Protein AF-A0A812QQD0-F1 (afdb_monomer_lite)

Radius of gyration: 39.03 Å; chains: 1; bounding box: 103×91×111 Å

Foldseek 3Di:
DFPVDPVVVVVQVWDDDDDDPPKAWFKKKAFFFADDPNDGDQAQKIWTAIPVGDITMGGHPCNDGTHGIDDMGGDDPQWHFGDFDGDRRYGPDTDIDGSDLPFPKDFDADPFFQQWDQPQFLQDFATAGHPPGPCVVVPADRPKTWQDKPRDGSNPDGGSVSVVVSCPDPRIIIGIDHDDPPDDPDPVVVVVVVVVPDPDVVVVVVVVVVPPPDDDDDDDDDDDDDDDDDDDDDDDDDDDDDDDDDDDDDDDDDDDDDDDDDPDPPDQQDFFFFDAFDPLAQADLVVVCCLVVPDPPDLQHWDFQDDVLCVVFPADDADWDDLVNVVRRLCRVQQRAAAVPRDGLSVQWARWDDDPLQKTKIWRNVVVVDDDDPFQKAKWKAFAEPLAVSVCSRVQWDDWQDDVVSNRDDDPPQTAGKIAHPVCRVVNQVHWAWAPRRSSQKTKIKMFIKIFGPVQWDDDPPPDRITGGHGVRIGTTIMMMGIGGSVSDDGRGTHRSHDDSNNRHDNPDDPVRSVVSVVVVVDDDPPPVVCPVDDPDPPDDDDDDDDDDDDDDDDDDDDDDDDDDDDDDDDDDDDDDDDDDDDDDDDDDDDDDDDDDDDDDDDDDDDDDDDDDDDDDDDDDDD

pLDDT: mean 72.41, std 24.6, range [28.2, 98.75]

Sequence (623 aa):
MDIADDAACRKRKVKWQSLEDGDYIVGVSGYSSNAIQDKYYLAHTVTLRTRRGKVMSFAGKRRQKKGKPFAEMKADYTYEICRLIFSEGSVIGALQRPLFGNPVQFEVTENCDLGFRCPTVPKQDGIELALGGWAQQHGLRWSDRIVRVNGALTREMESAEELETALQARPLRMTFVQYIPRRATKVEELLQVKLAKGSAALDACNRAMMQEGQATPPSTKTQCQADSNKSKWNRRLKKSRLPNMHELLTQPNSYHQPASTPVTALAQTVRLPVPPFDDAACGGPSEWNLADTASAASPERVLTWGAAARHQLSQPHCPAASISDVDGFLNSFFETRPGPYGRSLRDLLGEPEQKANGWYKVPWKPFEKFQLREGDWQRGWHGCKLEALYSIVYHGELFPSKDESKGDRILAGCPGVYLHRDSLQHKVENYMRWIPMCGDGLFWAAKWEVFYDSWGSVKRGKRTDQIIQSADSVELKALWLSVQCAATMAEGTPIQALWRPRREANPTLTKAQRRTHGAMLDWEPQEEVLALCDVPVPVKEPQEVPQDISHWPSLGEANDIDRSIATAKRLGSITRKQSPCARRTASSSPSSTPPSAAMPDPICEEAVPVPRRWDKTRIVSQA

Secondary structure (DSSP, 8-state):
-BSS-HHHHHTT-----PPPTT--EEEEEEEEEPPBTTB--S-SEEEEEETTS-EEEEE-S--S-EEEEPPPEE--TTEEEEEEEEETTEEEEEEEEES----EEEEE-S-----EE--SSTTSS-PEEPTTSHHHHTT--TT-EEEEETTEEGGG--SHHHHHHHHHSSSEEEEEE----S---SHHHHHHHHHTT-SSSHHHHHHHHTT----PPPP------------------PPPPPPP-----------PPPP----------PPPPPPPP-TT----HHHHHHHHH--TT-TTSPEETTHHHHHHS-----PPP-HHHHHHHHHHHHHSSPPGGG--GGGGB---EE-STTEEEEEBHHHHT--PPSS-EEEEEEEE-GGGHHHHHHHTSPPPB--GGGT----TT--BEEEEEGGGGGGGGGS--BB-TTSSSEEEEEEEEEEEEGGG-----SS-SEEEE-GGGEEEEEEEEEEEETTTPPTT-EE-SS--GGGS--SSS-HHHHHHHHHGGGS---GGGGGGG------------------------------------------------------------------------PPPPPPP-----------

Organism: NCBI:txid878477

Structure (mmCIF, N/CA/C/O backbone):
data_AF-A0A812QQD0-F1
#
_entry.id   AF-A0A812QQD0-F1
#
loop_
_atom_site.group_PDB
_atom_site.id
_atom_site.type_symbol
_atom_site.label_atom_id
_atom_site.label_alt_id
_atom_site.label_comp_id
_atom_site.label_asym_id
_atom_site.label_entity_id
_atom_site.label_seq_id
_atom_site.pdbx_PDB_ins_code
_atom_site.Cartn_x
_atom_site.Cartn_y
_atom_site.Cartn_z
_atom_site.occupancy
_atom_site.B_iso_or_equiv
_atom_site.auth_seq_id
_atom_site.auth_comp_id
_atom_site.auth_asym_id
_atom_site.auth_atom_id
_atom_site.pdbx_PDB_model_num
ATOM 1 N N . MET A 1 1 ? 15.446 -2.908 -24.042 1.00 80.19 1 MET A N 1
ATOM 2 C CA . MET A 1 1 ? 14.057 -3.364 -24.273 1.00 80.19 1 MET A CA 1
ATOM 3 C C . MET A 1 1 ? 13.965 -4.786 -23.787 1.00 80.19 1 MET A C 1
ATOM 5 O O . MET A 1 1 ? 14.727 -5.606 -24.281 1.00 80.19 1 MET A O 1
ATOM 9 N N . ASP A 1 2 ? 13.110 -5.044 -22.805 1.00 80.06 2 ASP A N 1
ATOM 10 C CA . ASP A 1 2 ? 12.785 -6.409 -22.400 1.00 80.06 2 ASP A CA 1
ATOM 11 C C . ASP A 1 2 ? 11.842 -7.000 -23.449 1.00 80.06 2 ASP A C 1
ATOM 13 O O . ASP A 1 2 ? 10.809 -6.392 -23.734 1.00 80.06 2 ASP A O 1
ATOM 17 N N . ILE A 1 3 ? 12.257 -8.080 -24.112 1.00 84.69 3 ILE A N 1
ATOM 18 C CA . ILE A 1 3 ? 11.453 -8.701 -25.173 1.00 84.69 3 ILE A CA 1
ATOM 19 C C . ILE A 1 3 ? 10.579 -9.837 -24.640 1.00 84.69 3 ILE A C 1
ATOM 21 O O . ILE A 1 3 ? 9.699 -10.286 -25.363 1.00 84.69 3 ILE A O 1
ATOM 25 N N . ALA A 1 4 ? 10.768 -10.234 -23.375 1.00 75.25 4 ALA A N 1
ATOM 26 C CA . ALA A 1 4 ? 9.859 -11.127 -22.660 1.00 75.25 4 ALA A CA 1
ATOM 27 C C . ALA A 1 4 ? 8.676 -10.373 -22.013 1.00 75.25 4 ALA A C 1
ATOM 29 O O . ALA A 1 4 ? 7.734 -10.996 -21.531 1.00 75.25 4 ALA A O 1
ATOM 30 N N . ASP A 1 5 ? 8.710 -9.035 -21.991 1.00 77.62 5 ASP A N 1
ATOM 31 C CA . ASP A 1 5 ? 7.603 -8.201 -21.519 1.00 77.62 5 ASP A CA 1
ATOM 32 C C . ASP A 1 5 ? 6.639 -7.861 -22.669 1.00 77.62 5 ASP A C 1
ATOM 34 O O . ASP A 1 5 ? 6.873 -6.960 -23.489 1.00 77.62 5 ASP A O 1
ATOM 38 N N . ASP A 1 6 ? 5.505 -8.560 -22.690 1.00 69.56 6 ASP A N 1
ATOM 39 C CA . ASP A 1 6 ? 4.407 -8.332 -23.628 1.00 69.56 6 ASP A CA 1
ATOM 40 C C . ASP A 1 6 ? 3.943 -6.873 -23.660 1.00 69.56 6 ASP A C 1
ATOM 42 O O . ASP A 1 6 ? 3.654 -6.332 -24.731 1.00 69.56 6 ASP A O 1
ATOM 46 N N . ALA A 1 7 ? 3.886 -6.190 -22.513 1.00 68.81 7 ALA A N 1
ATOM 47 C CA . ALA A 1 7 ? 3.431 -4.806 -22.445 1.00 68.81 7 ALA A CA 1
ATOM 48 C C . ALA A 1 7 ? 4.435 -3.855 -23.118 1.00 68.81 7 ALA A C 1
ATOM 50 O O . ALA A 1 7 ? 4.032 -2.923 -23.831 1.00 68.81 7 ALA A O 1
ATOM 51 N N . ALA A 1 8 ? 5.738 -4.110 -22.951 1.00 66.75 8 ALA A N 1
ATOM 52 C CA . ALA A 1 8 ? 6.796 -3.370 -23.635 1.00 66.75 8 ALA A CA 1
ATOM 53 C C . ALA A 1 8 ? 6.705 -3.533 -25.162 1.00 66.75 8 ALA A C 1
ATOM 55 O O . ALA A 1 8 ? 6.848 -2.550 -25.904 1.00 66.75 8 ALA A O 1
ATOM 56 N N . CYS A 1 9 ? 6.388 -4.742 -25.631 1.00 68.31 9 CYS A N 1
ATOM 57 C CA . CYS A 1 9 ? 6.175 -5.041 -27.045 1.00 68.31 9 CYS A CA 1
ATOM 58 C C . CYS A 1 9 ? 4.858 -4.439 -27.586 1.00 68.31 9 CYS A C 1
ATOM 60 O O . CYS A 1 9 ? 4.852 -3.849 -28.672 1.00 68.31 9 CYS A O 1
ATOM 62 N N . ARG A 1 10 ? 3.750 -4.465 -26.823 1.00 67.38 10 ARG A N 1
ATOM 63 C CA . ARG A 1 10 ? 2.419 -3.972 -27.261 1.00 67.38 10 ARG A CA 1
ATOM 64 C C . ARG A 1 10 ? 2.416 -2.475 -27.559 1.00 67.38 10 ARG A C 1
ATOM 66 O O . ARG A 1 10 ? 1.830 -2.039 -28.554 1.00 67.38 10 ARG A O 1
ATOM 73 N N . LYS A 1 11 ? 3.156 -1.675 -26.782 1.00 68.94 11 LYS A N 1
ATOM 74 C CA . LYS A 1 11 ? 3.294 -0.212 -26.980 1.00 68.94 11 LYS A CA 1
ATOM 75 C C . LYS A 1 11 ? 3.833 0.178 -28.373 1.00 68.94 11 LYS A C 1
ATOM 77 O O . LYS A 1 11 ? 3.708 1.338 -28.798 1.00 68.94 11 LYS A O 1
ATOM 82 N N . ARG A 1 12 ? 4.418 -0.774 -29.109 1.00 66.19 12 ARG A N 1
ATOM 83 C CA . ARG A 1 12 ? 5.060 -0.566 -30.414 1.00 66.19 12 ARG A CA 1
ATOM 84 C C . ARG A 1 12 ? 4.145 -0.816 -31.625 1.00 66.19 12 ARG A C 1
ATOM 86 O O . ARG A 1 12 ? 4.620 -0.605 -32.733 1.00 66.19 12 ARG A O 1
ATOM 93 N N . LYS A 1 13 ? 2.851 -1.139 -31.440 1.00 64.44 13 LYS A N 1
ATOM 94 C CA . LYS A 1 13 ? 1.884 -1.426 -32.534 1.00 64.44 13 LYS A CA 1
ATOM 95 C C . LYS A 1 13 ? 2.383 -2.522 -33.498 1.00 64.44 13 LYS A C 1
ATOM 97 O O . LYS A 1 13 ? 2.360 -2.355 -34.714 1.00 64.44 13 LYS A O 1
ATOM 102 N N . VAL A 1 14 ? 2.899 -3.613 -32.939 1.00 62.03 14 VAL A N 1
ATOM 103 C CA . VAL A 1 14 ? 3.469 -4.741 -33.693 1.00 62.03 14 VAL A CA 1
ATOM 104 C C . VAL A 1 14 ? 2.346 -5.649 -34.199 1.00 62.03 14 VAL A C 1
ATOM 106 O O . VAL A 1 14 ? 1.333 -5.807 -33.518 1.00 62.03 14 VAL A O 1
ATOM 109 N N . LYS A 1 15 ? 2.528 -6.257 -35.380 1.00 65.38 15 LYS A N 1
ATOM 110 C CA . LYS A 1 15 ? 1.694 -7.383 -35.816 1.00 65.38 15 LYS A CA 1
ATOM 111 C C . LYS A 1 15 ? 2.117 -8.607 -35.006 1.00 65.38 15 LYS A C 1
ATOM 113 O O . LYS A 1 15 ? 3.205 -9.135 -35.217 1.00 65.38 15 LYS A O 1
ATOM 118 N N . TRP A 1 16 ? 1.286 -8.992 -34.047 1.00 61.97 16 TRP A N 1
ATOM 119 C CA . TRP A 1 16 ? 1.559 -10.120 -33.167 1.00 61.97 16 TRP A CA 1
ATOM 120 C C . TRP A 1 16 ? 1.470 -11.435 -33.931 1.00 61.97 16 TRP A C 1
ATOM 122 O O . TRP A 1 16 ? 0.540 -11.652 -34.706 1.00 61.97 16 TRP A O 1
ATOM 132 N N . GLN A 1 17 ? 2.453 -12.296 -33.700 1.00 70.94 17 GLN A N 1
ATOM 133 C CA . GLN A 1 17 ? 2.398 -13.702 -34.063 1.00 70.94 17 GLN A CA 1
ATOM 134 C C . GLN A 1 17 ? 2.446 -14.485 -32.761 1.00 70.94 17 GLN A C 1
ATOM 136 O O . GLN A 1 17 ? 3.285 -14.196 -31.908 1.00 70.94 17 GLN A O 1
ATOM 141 N N . SER A 1 18 ? 1.528 -15.436 -32.596 1.00 72.69 18 SER A N 1
ATOM 142 C CA . SER A 1 18 ? 1.576 -16.324 -31.439 1.00 72.69 18 SER A CA 1
ATOM 143 C C . SER A 1 18 ? 2.824 -17.196 -31.535 1.00 72.69 18 SER A C 1
ATOM 145 O O . SER A 1 18 ? 3.051 -17.859 -32.555 1.00 72.69 18 SER A O 1
ATOM 147 N N . LEU A 1 19 ? 3.628 -17.188 -30.476 1.00 77.31 19 LEU A N 1
ATOM 148 C CA . LEU A 1 19 ? 4.657 -18.201 -30.289 1.00 77.31 19 LEU A CA 1
ATOM 149 C C . LEU A 1 19 ? 3.975 -19.463 -29.760 1.00 77.31 19 LEU A C 1
ATOM 151 O O . LEU A 1 19 ? 2.972 -19.381 -29.054 1.00 77.31 19 LEU A O 1
ATOM 155 N N . GLU A 1 20 ? 4.469 -20.618 -30.185 1.00 82.88 20 GLU A N 1
ATOM 156 C CA . GLU A 1 20 ? 4.035 -21.903 -29.636 1.00 82.88 20 GLU A CA 1
ATOM 157 C C . GLU A 1 20 ? 4.878 -22.220 -28.403 1.00 82.88 20 GLU A C 1
ATOM 159 O O . GLU A 1 20 ? 5.995 -21.710 -28.270 1.00 82.88 20 GLU A O 1
ATOM 164 N N . ASP A 1 21 ? 4.377 -23.096 -27.536 1.00 77.12 21 ASP A N 1
ATOM 165 C CA . ASP A 1 21 ? 5.142 -23.570 -26.388 1.00 77.12 21 ASP A CA 1
ATOM 166 C C . ASP A 1 21 ? 6.495 -24.148 -26.836 1.00 77.12 21 ASP A C 1
ATOM 168 O O . ASP A 1 21 ? 6.598 -24.961 -27.766 1.00 77.12 21 ASP A O 1
ATOM 172 N N . GLY A 1 22 ? 7.560 -23.675 -26.185 1.00 80.69 22 GLY A N 1
ATOM 173 C CA . GLY A 1 22 ? 8.942 -24.026 -26.511 1.00 80.69 22 GLY A CA 1
ATOM 174 C C . GLY A 1 22 ? 9.546 -23.270 -27.701 1.00 80.69 22 GLY A C 1
ATOM 175 O O . GLY A 1 22 ? 10.651 -23.615 -28.122 1.00 80.69 22 GLY A O 1
ATOM 176 N N . ASP A 1 23 ? 8.864 -22.263 -28.253 1.00 88.00 23 ASP A N 1
ATOM 177 C CA . ASP A 1 23 ? 9.456 -21.320 -29.203 1.00 88.00 23 ASP A CA 1
ATOM 178 C C . ASP A 1 23 ? 9.964 -20.065 -28.477 1.00 88.00 23 ASP A C 1
ATOM 180 O O . ASP A 1 23 ? 9.291 -19.487 -27.628 1.00 88.00 23 ASP A O 1
ATOM 184 N N . TYR A 1 24 ? 11.181 -19.648 -28.803 1.00 89.50 24 TYR A N 1
ATOM 185 C CA . TYR A 1 24 ? 11.898 -18.586 -28.098 1.00 89.50 24 TYR A CA 1
ATOM 186 C C . TYR A 1 24 ? 12.843 -17.857 -29.047 1.00 89.50 24 TYR A C 1
ATOM 188 O O . TYR A 1 24 ? 13.154 -18.343 -30.136 1.00 89.50 24 TYR A O 1
ATOM 196 N N . ILE A 1 25 ? 13.301 -16.669 -28.654 1.00 94.00 25 ILE A N 1
ATOM 197 C CA . ILE A 1 25 ? 14.084 -15.795 -29.532 1.00 94.00 25 ILE A CA 1
ATOM 198 C C . ILE A 1 25 ? 15.546 -16.231 -29.554 1.00 94.00 25 ILE A C 1
ATOM 200 O O . ILE A 1 25 ? 16.235 -16.150 -28.543 1.00 94.00 25 ILE A O 1
ATOM 204 N N . VAL A 1 26 ? 16.048 -16.620 -30.725 1.00 95.94 26 VAL A N 1
ATOM 205 C CA . VAL A 1 26 ? 17.449 -17.032 -30.925 1.00 95.94 26 VAL A CA 1
ATOM 206 C C . VAL A 1 26 ? 18.239 -16.074 -31.798 1.00 95.94 26 VAL A C 1
ATOM 208 O O . VAL A 1 26 ? 19.457 -16.157 -31.837 1.00 95.94 26 VAL A O 1
ATOM 211 N N . GLY A 1 27 ? 17.582 -15.170 -32.521 1.00 96.62 27 GLY A N 1
ATOM 212 C CA . GLY A 1 27 ? 18.256 -14.262 -33.442 1.00 96.62 27 GLY A CA 1
ATOM 213 C C . GLY A 1 27 ? 17.710 -12.848 -33.362 1.00 96.62 27 GLY A C 1
ATOM 214 O O . GLY A 1 27 ? 16.505 -12.652 -33.223 1.00 96.62 27 GLY A O 1
ATOM 215 N N . VAL A 1 28 ? 18.590 -11.860 -33.492 1.00 96.56 28 VAL A N 1
ATOM 216 C CA . VAL A 1 28 ? 18.238 -10.443 -33.601 1.00 96.56 28 VAL A CA 1
ATOM 217 C C . VAL A 1 28 ? 19.047 -9.829 -34.733 1.00 96.56 28 VAL A C 1
ATOM 219 O O . VAL A 1 28 ? 20.268 -9.924 -34.762 1.00 96.56 28 VAL A O 1
ATOM 222 N N . SER A 1 29 ? 18.367 -9.168 -35.658 1.00 97.06 29 SER A N 1
ATOM 223 C CA . SER A 1 29 ? 18.969 -8.429 -36.774 1.00 97.06 29 SER A CA 1
ATOM 224 C C . SER A 1 29 ? 18.180 -7.149 -37.025 1.00 97.06 29 SER A C 1
ATOM 226 O O . SER A 1 29 ? 17.123 -6.951 -36.426 1.00 97.06 29 SER A O 1
ATOM 228 N N . GLY A 1 30 ? 18.659 -6.250 -37.880 1.00 95.44 30 GLY A N 1
ATOM 229 C CA . GLY A 1 30 ? 17.900 -5.047 -38.200 1.00 95.44 30 GLY A CA 1
ATOM 230 C C . GLY A 1 30 ? 18.752 -3.882 -38.667 1.00 95.44 30 GLY A C 1
ATOM 231 O O . GLY A 1 30 ? 19.874 -4.060 -39.128 1.00 95.44 30 GLY A O 1
ATOM 232 N N . TYR A 1 31 ? 18.184 -2.684 -38.559 1.00 94.88 31 TYR A N 1
ATOM 233 C CA . TYR A 1 31 ? 18.777 -1.435 -39.022 1.00 94.88 31 TYR A CA 1
ATOM 234 C C . TYR A 1 31 ? 18.680 -0.368 -37.942 1.00 94.88 31 TYR A C 1
ATOM 236 O O . TYR A 1 31 ? 17.619 -0.192 -37.326 1.00 94.88 31 TYR A O 1
ATOM 244 N N . SER A 1 32 ? 19.767 0.376 -37.749 1.00 92.12 32 SER A N 1
ATOM 245 C CA . SER A 1 32 ? 19.787 1.536 -36.870 1.00 92.12 32 SER A CA 1
ATOM 246 C C . SER A 1 32 ? 18.889 2.655 -37.404 1.00 92.12 32 SER A C 1
ATOM 248 O O . SER A 1 32 ? 18.432 2.622 -38.549 1.00 92.12 32 SER A O 1
ATOM 250 N N . SER A 1 33 ? 18.574 3.644 -36.575 1.00 90.12 33 SER A N 1
ATOM 251 C CA . SER A 1 33 ? 17.948 4.890 -37.021 1.00 90.12 33 SER A CA 1
ATOM 252 C C . SER A 1 33 ? 18.989 5.997 -37.087 1.00 90.12 33 SER A C 1
ATOM 254 O O . SER A 1 33 ? 19.672 6.233 -36.093 1.00 90.12 33 SER A O 1
ATOM 256 N N . ASN A 1 34 ? 19.059 6.720 -38.204 1.00 88.19 34 ASN A N 1
ATOM 257 C CA . ASN A 1 34 ? 19.897 7.918 -38.273 1.00 88.19 34 ASN A CA 1
ATOM 258 C C . ASN A 1 34 ? 19.340 9.010 -37.345 1.00 88.19 34 ASN A C 1
ATOM 260 O O . ASN A 1 34 ? 18.119 9.124 -37.183 1.00 88.19 34 ASN A O 1
ATOM 264 N N . ALA A 1 35 ? 20.227 9.827 -36.770 1.00 83.38 35 ALA A N 1
ATOM 265 C CA . ALA A 1 35 ? 19.833 10.986 -35.978 1.00 83.38 35 ALA A CA 1
ATOM 266 C C . ALA A 1 35 ? 18.961 11.937 -36.810 1.00 83.38 35 ALA A C 1
ATOM 268 O O . ALA A 1 35 ? 19.236 12.210 -37.982 1.00 83.38 35 ALA A O 1
ATOM 269 N N . ILE A 1 36 ? 17.905 12.462 -36.195 1.00 80.38 36 ILE A N 1
ATOM 270 C CA . ILE A 1 36 ? 17.089 13.527 -36.776 1.00 80.38 36 ILE A CA 1
ATOM 271 C C . ILE A 1 36 ? 17.029 14.643 -35.745 1.00 80.38 36 ILE A C 1
ATOM 273 O O . ILE A 1 36 ? 16.466 14.432 -34.672 1.00 80.38 36 ILE A O 1
ATOM 277 N N . GLN A 1 37 ? 17.583 15.815 -36.072 1.00 84.88 37 GLN A N 1
ATOM 278 C CA . GLN A 1 37 ? 17.648 16.959 -35.149 1.00 84.88 37 GLN A CA 1
ATOM 279 C C . GLN A 1 37 ? 18.277 16.561 -33.798 1.00 84.88 37 GLN A C 1
ATOM 281 O O . GLN A 1 37 ? 17.671 16.774 -32.748 1.00 84.88 37 GLN A O 1
ATOM 286 N N . ASP A 1 38 ? 19.421 15.869 -33.847 1.00 80.06 38 ASP A N 1
ATOM 287 C CA . ASP A 1 38 ? 20.165 15.349 -32.685 1.00 80.06 38 ASP A CA 1
ATOM 288 C C . ASP A 1 38 ? 19.381 14.391 -31.772 1.00 80.06 38 ASP A C 1
ATOM 290 O O . ASP A 1 38 ? 19.768 14.113 -30.637 1.00 80.06 38 ASP A O 1
ATOM 294 N N . LYS A 1 39 ? 18.263 13.842 -32.264 1.00 75.25 39 LYS A N 1
ATOM 295 C CA . LYS A 1 39 ? 17.471 12.833 -31.557 1.00 75.25 39 LYS A CA 1
ATOM 296 C C . LYS A 1 39 ? 17.623 11.479 -32.230 1.00 75.25 39 LYS A C 1
ATOM 298 O O . LYS A 1 39 ? 17.269 11.309 -33.399 1.00 75.25 39 LYS A O 1
ATOM 303 N N . TYR A 1 40 ? 18.082 10.504 -31.454 1.00 70.06 40 TYR A N 1
ATOM 304 C CA . TYR A 1 40 ? 18.114 9.098 -31.836 1.00 70.06 40 TYR A CA 1
ATOM 305 C C . TYR A 1 40 ? 16.812 8.410 -31.409 1.00 70.06 40 TYR A C 1
ATOM 307 O O . TYR A 1 40 ? 16.342 8.563 -30.279 1.00 70.06 40 TYR A O 1
ATOM 315 N N . TYR A 1 41 ? 16.212 7.641 -32.316 1.00 79.25 41 TYR A N 1
ATOM 316 C CA . TYR A 1 41 ? 15.173 6.666 -31.967 1.00 79.25 41 TYR A CA 1
ATOM 317 C C . TYR A 1 41 ? 15.853 5.345 -31.611 1.00 79.25 41 TYR A C 1
ATOM 319 O O . TYR A 1 41 ? 17.028 5.215 -31.874 1.00 79.25 41 TYR A O 1
ATOM 327 N N . LEU A 1 42 ? 15.176 4.362 -31.004 1.00 80.12 42 LEU A N 1
ATOM 328 C CA . LEU A 1 42 ? 15.872 3.126 -30.589 1.00 80.12 42 LEU A CA 1
ATOM 329 C C . LEU A 1 42 ? 16.489 2.340 -31.759 1.00 80.12 42 LEU A C 1
ATOM 331 O O . LEU A 1 42 ? 17.591 1.837 -31.622 1.00 80.12 42 LEU A O 1
ATOM 335 N N . ALA A 1 43 ? 15.766 2.196 -32.869 1.00 86.00 43 ALA A N 1
ATOM 336 C CA . ALA A 1 43 ? 16.213 1.549 -34.104 1.00 86.00 43 ALA A CA 1
ATOM 337 C C . ALA A 1 43 ? 15.191 1.833 -35.214 1.00 86.00 43 ALA A C 1
ATOM 339 O O . ALA A 1 43 ? 14.024 2.129 -34.922 1.00 86.00 43 ALA A O 1
ATOM 340 N N . HIS A 1 44 ? 15.600 1.720 -36.481 1.00 90.81 44 HIS A N 1
ATOM 341 C CA . HIS A 1 44 ? 14.671 1.789 -37.610 1.00 90.81 44 HIS A CA 1
ATOM 342 C C . HIS A 1 44 ? 13.858 0.499 -37.717 1.00 90.81 44 HIS A C 1
ATOM 344 O O . HIS A 1 44 ? 12.626 0.536 -37.757 1.00 90.81 44 HIS A O 1
ATOM 350 N N . THR A 1 45 ? 14.546 -0.643 -37.733 1.00 91.31 45 THR A N 1
ATOM 351 C CA . THR A 1 45 ? 13.918 -1.965 -37.747 1.00 91.31 45 THR A CA 1
ATOM 352 C C . THR A 1 45 ? 14.684 -2.896 -36.825 1.00 91.31 45 THR A C 1
ATOM 354 O O . THR A 1 45 ? 15.906 -2.926 -36.885 1.00 91.31 45 THR A O 1
ATOM 357 N N . VAL A 1 46 ? 13.978 -3.665 -36.006 1.00 92.38 46 VAL A N 1
ATOM 358 C CA . VAL A 1 46 ? 14.526 -4.822 -35.288 1.00 92.38 46 VAL A CA 1
ATOM 359 C C . VAL A 1 46 ? 13.778 -6.044 -35.786 1.00 92.38 46 VAL A C 1
ATOM 361 O O . VAL A 1 46 ? 12.569 -5.986 -35.933 1.00 92.38 46 VAL A O 1
ATOM 364 N N . THR A 1 47 ? 14.466 -7.133 -36.059 1.00 93.69 47 THR A N 1
ATOM 365 C CA . THR A 1 47 ? 13.905 -8.387 -36.540 1.00 93.69 47 THR A CA 1
ATOM 366 C C . THR A 1 47 ? 14.368 -9.486 -35.605 1.00 93.69 47 THR A C 1
ATOM 368 O O . THR A 1 47 ? 15.564 -9.749 -35.503 1.00 93.69 47 THR A O 1
ATOM 371 N N . LEU A 1 48 ? 13.418 -10.099 -34.914 1.00 94.06 48 LEU A N 1
ATOM 372 C CA . LEU A 1 48 ? 13.628 -11.238 -34.038 1.00 94.06 48 LEU A CA 1
ATOM 373 C C . LEU A 1 48 ? 13.375 -12.521 -34.826 1.00 94.06 48 LEU A C 1
ATOM 375 O O . LEU A 1 48 ? 12.388 -12.611 -35.557 1.00 94.06 48 LEU A O 1
ATOM 379 N N . ARG A 1 49 ? 14.256 -13.503 -34.669 1.00 94.75 49 ARG A N 1
ATOM 380 C CA . ARG A 1 49 ? 14.108 -14.851 -35.217 1.00 94.75 49 ARG A CA 1
ATOM 381 C C . ARG A 1 49 ? 13.930 -15.828 -34.069 1.00 94.75 49 ARG A C 1
ATOM 383 O O . ARG A 1 49 ? 14.713 -15.798 -33.117 1.00 94.75 49 ARG A O 1
ATOM 390 N N . THR A 1 50 ? 12.910 -16.665 -34.157 1.00 93.94 50 THR A N 1
ATOM 391 C CA . THR A 1 50 ? 12.643 -17.703 -33.166 1.00 93.94 50 THR A CA 1
ATOM 392 C C . THR A 1 50 ? 13.400 -18.987 -33.493 1.00 93.94 50 THR A C 1
ATOM 394 O O . THR A 1 50 ? 13.912 -19.141 -34.608 1.00 93.94 50 THR A O 1
ATOM 397 N N . ARG A 1 51 ? 13.494 -19.913 -32.533 1.00 91.25 51 ARG A N 1
ATOM 398 C CA . ARG A 1 51 ? 14.152 -21.216 -32.720 1.00 91.25 51 ARG A CA 1
ATOM 399 C C . ARG A 1 51 ? 13.543 -21.991 -33.888 1.00 91.25 51 ARG A C 1
ATOM 401 O O . ARG A 1 51 ? 14.275 -22.596 -34.663 1.00 91.25 51 ARG A O 1
ATOM 408 N N . ARG A 1 52 ? 12.216 -21.934 -34.043 1.00 91.31 52 ARG A N 1
ATOM 409 C CA . ARG A 1 52 ? 11.486 -22.596 -35.141 1.00 91.31 52 ARG A CA 1
ATOM 410 C C . ARG A 1 52 ? 11.545 -21.829 -36.468 1.00 91.31 52 ARG A C 1
ATOM 412 O O . ARG A 1 52 ? 10.845 -22.175 -37.411 1.00 91.31 52 ARG A O 1
ATOM 419 N N . GLY A 1 53 ? 12.356 -20.774 -36.550 1.00 92.88 53 GLY A N 1
ATOM 420 C CA . GLY A 1 53 ? 12.531 -19.981 -37.763 1.00 92.88 53 GLY A CA 1
ATOM 421 C C . GLY A 1 53 ? 11.430 -18.948 -38.009 1.00 92.88 53 GLY A C 1
ATOM 422 O O . GLY A 1 53 ? 11.453 -18.301 -39.056 1.00 92.88 53 GLY A O 1
ATOM 423 N N . LYS A 1 54 ? 10.498 -18.728 -37.065 1.00 91.25 54 LYS A N 1
ATOM 424 C CA . LYS A 1 54 ? 9.514 -17.641 -37.188 1.00 91.25 54 LYS A CA 1
ATOM 425 C C . LYS A 1 54 ? 10.235 -16.297 -37.097 1.00 91.25 54 LYS A C 1
ATOM 427 O O . LYS A 1 54 ? 11.218 -16.145 -36.369 1.00 91.25 54 LYS A O 1
ATOM 432 N N . VAL A 1 55 ? 9.760 -15.309 -37.852 1.00 91.62 55 VAL A N 1
ATOM 433 C CA . VAL A 1 55 ? 10.391 -13.987 -37.941 1.00 91.62 55 VAL A CA 1
ATOM 434 C C . VAL A 1 55 ? 9.395 -12.904 -37.553 1.00 91.62 55 VAL A C 1
ATOM 436 O O . VAL A 1 55 ? 8.314 -12.799 -38.130 1.00 91.62 55 VAL A O 1
ATOM 439 N N . MET A 1 56 ? 9.788 -12.061 -36.600 1.00 89.38 56 MET A N 1
ATOM 440 C CA . MET A 1 56 ? 8.999 -10.933 -36.110 1.00 89.38 56 MET A CA 1
ATOM 441 C C . MET A 1 56 ? 9.776 -9.632 -36.289 1.00 89.38 56 MET A C 1
ATOM 443 O O . MET A 1 56 ? 10.852 -9.471 -35.720 1.00 89.38 56 MET A O 1
ATOM 447 N N . SER A 1 57 ? 9.230 -8.676 -37.041 1.00 88.69 57 SER A N 1
ATOM 448 C CA . SER A 1 57 ? 9.890 -7.389 -37.293 1.00 88.69 57 SER A CA 1
ATOM 449 C C . SER A 1 57 ? 9.160 -6.211 -36.643 1.00 88.69 57 SER A C 1
ATOM 451 O O . SER A 1 57 ? 7.950 -6.037 -36.764 1.00 88.69 57 SER A O 1
ATOM 453 N N . PHE A 1 58 ? 9.940 -5.353 -35.996 1.00 86.25 58 PHE A N 1
ATOM 454 C CA . PHE A 1 58 ? 9.551 -4.155 -35.269 1.00 86.25 58 PHE A CA 1
ATOM 455 C C . PHE A 1 58 ? 10.058 -2.948 -36.049 1.00 86.25 58 PHE A C 1
ATOM 457 O O . PHE A 1 58 ? 11.262 -2.708 -36.094 1.00 86.25 58 PHE A O 1
ATOM 464 N N . ALA A 1 59 ? 9.164 -2.164 -36.647 1.00 83.31 59 ALA A N 1
ATOM 465 C CA . ALA A 1 59 ? 9.533 -0.907 -37.292 1.00 83.31 59 ALA A CA 1
ATOM 466 C C . ALA A 1 59 ? 9.308 0.283 -36.345 1.00 83.31 59 ALA A C 1
ATOM 468 O O . ALA A 1 59 ? 8.288 0.371 -35.658 1.00 83.31 59 ALA A O 1
ATOM 469 N N . GLY A 1 60 ? 10.245 1.231 -36.316 1.00 76.00 60 GLY A N 1
ATOM 470 C CA . GLY A 1 60 ? 10.069 2.497 -35.610 1.00 76.00 60 GLY A CA 1
ATOM 471 C C . GLY A 1 60 ? 8.890 3.300 -36.178 1.00 76.00 60 GLY A C 1
ATOM 472 O O . GLY A 1 60 ? 8.706 3.381 -37.390 1.00 76.00 60 GLY A O 1
ATOM 473 N N . LYS A 1 61 ? 8.093 3.942 -35.306 1.00 69.31 61 LYS A N 1
ATOM 474 C CA . LYS A 1 61 ? 6.904 4.731 -35.707 1.00 69.31 61 LYS A CA 1
ATOM 475 C C . LYS A 1 61 ? 7.222 5.869 -36.688 1.00 69.31 61 LYS A C 1
ATOM 477 O O . LYS A 1 61 ? 6.349 6.290 -37.436 1.00 69.31 61 LYS A O 1
ATOM 482 N N . ARG A 1 62 ? 8.455 6.382 -36.678 1.00 68.06 62 ARG A N 1
ATOM 483 C CA . ARG A 1 62 ? 8.928 7.447 -37.569 1.00 68.06 62 ARG A CA 1
ATOM 484 C C . ARG A 1 62 ? 9.904 6.841 -38.576 1.00 68.06 62 ARG A C 1
ATOM 486 O O . ARG A 1 62 ? 11.098 6.767 -38.317 1.00 68.06 62 ARG A O 1
ATOM 493 N N . ARG A 1 63 ? 9.366 6.382 -39.709 1.00 61.22 63 ARG A N 1
ATOM 494 C CA . ARG A 1 63 ? 10.044 5.619 -40.782 1.00 61.22 63 ARG A CA 1
ATOM 495 C C . ARG A 1 63 ? 11.145 6.375 -41.549 1.00 61.22 63 ARG A C 1
ATOM 497 O O . ARG A 1 63 ? 11.556 5.932 -42.611 1.00 61.22 63 ARG A O 1
ATOM 504 N N . GLN A 1 64 ? 11.571 7.556 -41.107 1.00 63.66 64 GLN A N 1
ATOM 505 C CA . GLN A 1 64 ? 12.014 8.550 -42.086 1.00 63.66 64 GLN A CA 1
ATOM 506 C C . GLN A 1 64 ? 13.502 8.533 -42.449 1.00 63.66 64 GLN A C 1
ATOM 508 O O . GLN A 1 64 ? 13.825 9.102 -43.482 1.00 63.66 64 GLN A O 1
ATOM 513 N N . LYS A 1 65 ? 14.389 7.823 -41.728 1.00 81.50 65 LYS A N 1
ATOM 514 C CA . LYS A 1 65 ? 15.747 7.508 -42.228 1.00 81.50 65 LYS A CA 1
ATOM 515 C C . LYS A 1 65 ? 16.265 6.169 -41.691 1.00 81.50 65 LYS A C 1
ATOM 517 O O . LYS A 1 65 ? 16.670 6.070 -40.532 1.00 81.50 65 LYS A O 1
ATOM 522 N N . LYS A 1 66 ? 16.254 5.146 -42.549 1.00 90.44 66 LYS A N 1
ATOM 523 C CA . LYS A 1 66 ? 16.912 3.855 -42.310 1.00 90.44 66 LYS A CA 1
ATOM 524 C C . LYS A 1 66 ? 18.422 4.080 -42.183 1.00 90.44 66 LYS A C 1
ATOM 526 O O . LYS A 1 66 ? 19.034 4.638 -43.090 1.00 90.44 66 LYS A O 1
ATOM 531 N N . GLY A 1 67 ? 18.988 3.705 -41.043 1.00 90.62 67 GLY A N 1
ATOM 532 C CA . GLY A 1 67 ? 20.427 3.713 -40.804 1.00 90.62 67 GLY A CA 1
ATOM 533 C C . GLY A 1 67 ? 21.105 2.433 -41.289 1.00 90.62 67 GLY A C 1
ATOM 534 O O . GLY A 1 67 ? 20.517 1.631 -42.021 1.00 90.62 67 GLY A O 1
ATOM 535 N N . LYS A 1 68 ? 22.363 2.249 -40.884 1.00 94.06 68 LYS A N 1
ATOM 536 C CA . LYS A 1 68 ? 23.167 1.066 -41.224 1.00 94.06 68 LYS A CA 1
ATOM 537 C C . LYS A 1 68 ? 22.598 -0.198 -40.555 1.00 94.06 68 LYS A C 1
ATOM 539 O O . LYS A 1 68 ? 21.995 -0.099 -39.482 1.00 94.06 68 LYS A O 1
ATOM 544 N N . PRO A 1 69 ? 22.759 -1.387 -41.160 1.00 96.44 69 PRO A N 1
ATOM 545 C CA . PRO A 1 69 ? 22.466 -2.630 -40.460 1.00 96.44 69 PRO A CA 1
ATOM 546 C C . PRO A 1 69 ? 23.361 -2.754 -39.222 1.00 96.44 69 PRO A C 1
ATOM 548 O O . PRO A 1 69 ? 24.531 -2.374 -39.266 1.00 96.44 69 PRO A O 1
ATOM 551 N N . PHE A 1 70 ? 22.812 -3.261 -38.121 1.00 95.00 70 PHE A N 1
ATOM 552 C CA . PHE A 1 70 ? 23.613 -3.620 -36.948 1.00 95.00 70 PHE A CA 1
ATOM 553 C C . PHE A 1 70 ? 23.975 -5.106 -36.980 1.00 95.00 70 PHE A C 1
ATOM 555 O O . PHE A 1 70 ? 23.322 -5.887 -37.676 1.00 95.00 70 PHE A O 1
ATOM 562 N N . ALA A 1 71 ? 25.021 -5.487 -36.242 1.00 94.38 71 ALA A N 1
ATOM 563 C CA . ALA A 1 71 ? 25.522 -6.858 -36.214 1.00 94.38 71 ALA A CA 1
ATOM 564 C C . ALA A 1 71 ? 24.421 -7.847 -35.797 1.00 94.38 71 ALA A C 1
ATOM 566 O O . ALA A 1 71 ? 23.726 -7.629 -34.803 1.00 94.38 71 ALA A O 1
ATOM 567 N N . GLU A 1 72 ? 24.262 -8.931 -36.561 1.00 96.19 72 GLU A N 1
ATOM 568 C CA . GLU A 1 72 ? 23.323 -9.996 -36.210 1.00 96.19 72 GLU A CA 1
ATOM 569 C C . GLU A 1 72 ? 23.782 -10.661 -34.907 1.00 96.19 72 GLU A C 1
ATOM 571 O O . GLU A 1 72 ? 24.929 -11.083 -34.774 1.00 96.19 72 GLU A O 1
ATOM 576 N N . MET A 1 73 ? 22.875 -10.757 -33.942 1.00 96.75 73 MET A N 1
ATOM 577 C CA . MET A 1 73 ? 23.123 -11.412 -32.662 1.00 96.75 73 MET A CA 1
ATOM 578 C C . MET A 1 73 ? 22.400 -12.747 -32.667 1.00 96.75 73 MET A C 1
ATOM 580 O O . MET A 1 73 ? 21.201 -12.793 -32.946 1.00 96.75 73 MET A O 1
ATOM 584 N N . LYS A 1 74 ? 23.118 -13.822 -32.342 1.00 95.88 74 LYS A N 1
ATOM 585 C CA . LYS A 1 74 ? 22.557 -15.168 -32.217 1.00 95.88 74 LYS A CA 1
ATOM 586 C C . LYS A 1 74 ? 22.757 -15.683 -30.797 1.00 95.88 74 LYS A C 1
ATOM 588 O O . LYS A 1 74 ? 23.829 -15.514 -30.214 1.00 95.88 74 LYS A O 1
ATOM 593 N N . ALA A 1 75 ? 21.706 -16.260 -30.234 1.00 90.12 75 ALA A N 1
ATOM 594 C CA . ALA A 1 75 ? 21.803 -17.108 -29.063 1.00 90.12 75 ALA A CA 1
ATOM 595 C C . ALA A 1 75 ? 22.329 -18.478 -29.485 1.00 90.12 75 ALA A C 1
ATOM 597 O O . ALA A 1 75 ? 22.067 -18.933 -30.599 1.00 90.12 75 ALA A O 1
ATOM 598 N N . ASP A 1 76 ? 23.060 -19.116 -28.582 1.00 88.44 76 ASP A N 1
ATOM 599 C CA . ASP A 1 76 ? 23.389 -20.529 -28.722 1.00 88.44 76 ASP A CA 1
ATOM 600 C C . ASP A 1 76 ? 22.126 -21.393 -28.521 1.00 88.44 76 ASP A C 1
ATOM 602 O O . ASP A 1 76 ? 21.128 -20.917 -27.979 1.00 88.44 76 ASP A O 1
ATOM 606 N N . TYR A 1 77 ? 22.148 -22.667 -28.920 1.00 82.81 77 TYR A N 1
ATOM 607 C CA . TYR A 1 77 ? 21.000 -23.582 -28.815 1.00 82.81 77 TYR A CA 1
ATOM 608 C C . TYR A 1 77 ? 20.517 -23.804 -27.370 1.00 82.81 77 TYR A C 1
ATOM 610 O O . TYR A 1 77 ? 19.398 -24.275 -27.165 1.00 82.81 77 TYR A O 1
ATOM 618 N N . THR A 1 78 ? 21.336 -23.434 -26.384 1.00 84.19 78 THR A N 1
ATOM 619 C CA . THR A 1 78 ? 21.061 -23.491 -24.942 1.00 84.19 78 THR A CA 1
ATOM 620 C C . THR A 1 78 ? 20.499 -22.189 -24.357 1.00 84.19 78 THR A C 1
ATOM 622 O O . THR A 1 78 ? 20.064 -22.192 -23.205 1.00 84.19 78 THR A O 1
ATOM 625 N N . TYR A 1 79 ? 20.432 -21.096 -25.130 1.00 87.50 79 TYR A N 1
ATOM 626 C CA . TYR A 1 79 ? 19.989 -19.777 -24.666 1.00 87.50 79 TYR A CA 1
ATOM 627 C C . TYR A 1 79 ? 18.882 -19.161 -25.539 1.00 87.50 79 TYR A C 1
ATOM 629 O O . TYR A 1 79 ? 18.790 -19.387 -26.741 1.00 87.50 79 TYR A O 1
ATOM 637 N N . GLU A 1 80 ? 18.069 -18.298 -24.936 1.00 93.19 80 GLU A N 1
ATOM 638 C CA . GLU A 1 80 ? 17.245 -17.305 -25.624 1.00 93.19 80 GLU A CA 1
ATOM 639 C C . GLU A 1 80 ? 17.776 -15.903 -25.381 1.00 93.19 80 GLU A C 1
ATOM 641 O O . GLU A 1 80 ? 18.343 -15.593 -24.336 1.00 93.19 80 GLU A O 1
ATOM 646 N N . ILE A 1 81 ? 17.523 -15.013 -26.329 1.00 93.56 81 ILE A N 1
ATOM 647 C CA . ILE A 1 81 ? 17.651 -13.579 -26.120 1.00 93.56 81 ILE A CA 1
ATOM 648 C C . ILE A 1 81 ? 16.392 -13.103 -25.397 1.00 93.56 81 ILE A C 1
ATOM 650 O O . ILE A 1 81 ? 15.287 -13.283 -25.892 1.00 93.56 81 ILE A O 1
ATOM 654 N N . CYS A 1 82 ? 16.552 -12.459 -24.242 1.00 91.56 82 CYS A N 1
ATOM 655 C CA . CYS A 1 82 ? 15.430 -11.944 -23.447 1.00 91.56 82 CYS A CA 1
ATOM 656 C C . CYS A 1 82 ? 15.423 -10.411 -23.343 1.00 91.56 82 CYS A C 1
ATOM 658 O O . CYS A 1 82 ? 14.398 -9.805 -23.030 1.00 91.56 82 CYS A O 1
ATOM 660 N N . ARG A 1 83 ? 16.543 -9.739 -23.650 1.00 91.25 83 ARG A N 1
ATOM 661 C CA . ARG A 1 83 ? 16.632 -8.270 -23.609 1.00 91.25 83 ARG A CA 1
ATOM 662 C C . ARG A 1 83 ? 17.572 -7.723 -24.673 1.00 91.25 83 ARG A C 1
ATOM 664 O O . ARG A 1 83 ? 18.632 -8.280 -24.910 1.00 91.25 83 ARG A O 1
ATOM 671 N N . LEU A 1 84 ? 17.214 -6.582 -25.257 1.00 93.25 84 LEU A N 1
ATOM 672 C CA . LEU A 1 84 ? 18.040 -5.834 -26.211 1.00 93.25 84 LEU A CA 1
ATOM 673 C C . LEU A 1 84 ? 18.603 -4.557 -25.586 1.00 93.25 84 LEU A C 1
ATOM 675 O O . LEU A 1 84 ? 17.869 -3.814 -24.919 1.00 93.25 84 LEU A O 1
ATOM 679 N N . ILE A 1 85 ? 19.878 -4.283 -25.848 1.00 89.75 85 ILE A N 1
ATOM 680 C CA . ILE A 1 85 ? 20.613 -3.094 -25.408 1.00 89.75 85 ILE A CA 1
ATOM 681 C C . ILE A 1 85 ? 20.766 -2.163 -26.609 1.00 89.75 85 ILE A C 1
ATOM 683 O O . ILE A 1 85 ? 21.198 -2.588 -27.680 1.00 89.75 85 ILE A O 1
ATOM 687 N N . PHE A 1 86 ? 20.401 -0.895 -26.428 1.00 90.62 86 PHE A N 1
ATOM 688 C CA . PHE A 1 86 ? 20.428 0.106 -27.489 1.00 90.62 86 PHE A CA 1
ATOM 689 C C . PHE A 1 86 ? 21.408 1.225 -27.156 1.00 90.62 86 PHE A C 1
ATOM 691 O O . PHE A 1 86 ? 21.467 1.656 -26.007 1.00 90.62 86 PHE A O 1
ATOM 698 N N . SER A 1 87 ? 22.099 1.733 -28.172 1.00 89.69 87 SER A N 1
ATOM 699 C CA . SER A 1 87 ? 22.863 2.981 -28.110 1.00 89.69 87 SER A CA 1
ATOM 700 C C . SER A 1 87 ? 22.779 3.691 -29.456 1.00 89.69 87 SER A C 1
ATOM 702 O O . SER A 1 87 ? 22.792 3.023 -30.487 1.00 89.69 87 SER A O 1
ATOM 704 N N . GLU A 1 88 ? 22.628 5.019 -29.439 1.00 88.38 88 GLU A N 1
ATOM 705 C CA . GLU A 1 88 ? 22.623 5.878 -30.644 1.00 88.38 88 GLU A CA 1
ATOM 706 C C . GLU A 1 88 ? 21.717 5.364 -31.774 1.00 88.38 88 GLU A C 1
ATOM 708 O O . GLU A 1 88 ? 22.001 5.431 -32.967 1.00 88.38 88 GLU A O 1
ATOM 713 N N . GLY A 1 89 ? 20.586 4.797 -31.372 1.00 87.31 89 GLY A N 1
ATOM 714 C CA . GLY A 1 89 ? 19.605 4.231 -32.277 1.00 87.31 89 GLY A CA 1
ATOM 715 C C . GLY A 1 89 ? 19.998 2.964 -33.011 1.00 87.31 89 GLY A C 1
ATOM 716 O O . GLY A 1 89 ? 19.422 2.669 -34.057 1.00 87.31 89 GLY A O 1
ATOM 717 N N . SER A 1 90 ? 20.927 2.200 -32.451 1.00 91.00 90 SER A N 1
ATOM 718 C CA . SER A 1 90 ? 21.308 0.863 -32.886 1.00 91.00 90 SER A CA 1
ATOM 719 C C . SER A 1 90 ? 21.159 -0.150 -31.748 1.00 91.00 90 SER A C 1
ATOM 721 O O . SER A 1 90 ? 21.260 0.211 -30.574 1.00 91.00 90 SER A O 1
ATOM 723 N N . VAL A 1 91 ? 20.942 -1.427 -32.082 1.00 93.25 91 VAL A N 1
ATOM 724 C CA . VAL A 1 91 ? 21.090 -2.527 -31.117 1.00 93.25 91 VAL A CA 1
ATOM 725 C C . VAL A 1 91 ? 22.580 -2.838 -31.016 1.00 93.25 91 VAL A C 1
ATOM 727 O O . VAL A 1 91 ? 23.200 -3.218 -32.006 1.00 93.25 91 VAL A O 1
ATOM 730 N N . ILE A 1 92 ? 23.153 -2.668 -29.827 1.00 94.56 92 ILE A N 1
ATOM 731 C CA . ILE A 1 92 ? 24.587 -2.889 -29.576 1.00 94.56 92 ILE A CA 1
ATOM 732 C C . ILE A 1 92 ? 24.867 -4.168 -28.784 1.00 94.56 92 ILE A C 1
ATOM 734 O O . ILE A 1 92 ? 26.009 -4.603 -28.699 1.00 94.56 92 ILE A O 1
ATOM 738 N N . GLY A 1 93 ? 23.832 -4.785 -28.210 1.00 93.31 93 GLY A N 1
ATOM 739 C CA . GLY A 1 93 ? 23.962 -6.056 -27.511 1.00 93.31 93 GLY A CA 1
ATOM 740 C C . GLY A 1 93 ? 22.621 -6.683 -27.157 1.00 93.31 93 GLY A C 1
ATOM 741 O O . GLY A 1 93 ? 21.561 -6.058 -27.276 1.00 93.31 93 GLY A O 1
ATOM 742 N N . ALA A 1 94 ? 22.686 -7.920 -26.680 1.00 93.88 94 ALA A N 1
ATOM 743 C CA . ALA A 1 94 ? 21.543 -8.691 -26.227 1.00 93.88 94 ALA A CA 1
ATOM 744 C C . ALA A 1 94 ? 21.895 -9.454 -24.942 1.00 93.88 94 ALA A C 1
ATOM 746 O O . ALA A 1 94 ? 22.980 -10.022 -24.837 1.00 93.88 94 ALA A O 1
ATOM 747 N N . LEU A 1 95 ? 20.978 -9.470 -23.973 1.00 89.38 95 LEU A N 1
ATOM 748 C CA . LEU A 1 95 ? 21.066 -10.338 -22.802 1.00 89.38 95 LEU A CA 1
ATOM 749 C C . LEU A 1 95 ? 20.470 -11.696 -23.159 1.00 89.38 95 LEU A C 1
ATOM 751 O O . LEU A 1 95 ? 19.366 -11.760 -23.711 1.00 89.38 95 LEU A O 1
ATOM 755 N N . GLN A 1 96 ? 21.200 -12.749 -22.814 1.00 91.94 96 GLN A N 1
ATOM 756 C CA . GLN A 1 96 ? 20.798 -14.129 -23.033 1.00 91.94 96 GLN A CA 1
ATOM 757 C C . GLN A 1 96 ? 20.391 -14.785 -21.706 1.00 91.94 96 GLN A C 1
ATOM 759 O O . GLN A 1 96 ? 21.022 -14.543 -20.678 1.00 91.94 96 GLN A O 1
ATOM 764 N N . ARG A 1 97 ? 19.347 -15.616 -21.735 1.00 83.62 97 ARG A N 1
ATOM 765 C CA . ARG A 1 97 ? 18.872 -16.455 -20.627 1.00 83.62 97 ARG A CA 1
ATOM 766 C C . ARG A 1 97 ? 18.902 -17.923 -21.080 1.00 83.62 97 ARG A C 1
ATOM 768 O O . ARG A 1 97 ? 18.501 -18.180 -22.207 1.00 83.62 97 ARG A O 1
ATOM 775 N N . PRO A 1 98 ? 19.390 -18.878 -20.277 1.00 82.69 98 PRO A N 1
ATOM 776 C CA . PRO A 1 98 ? 19.349 -20.291 -20.623 1.00 82.69 98 PRO A CA 1
ATOM 777 C C . PRO A 1 98 ? 17.900 -20.792 -20.677 1.00 82.69 98 PRO A C 1
ATOM 779 O O . PRO A 1 98 ? 17.063 -20.399 -19.867 1.00 82.69 98 PRO A O 1
ATOM 782 N N . LEU A 1 99 ? 17.609 -21.637 -21.661 1.00 72.56 99 LEU A N 1
ATOM 783 C CA . LEU A 1 99 ? 16.252 -22.060 -22.045 1.00 72.56 99 LEU A CA 1
ATOM 784 C C . LEU A 1 99 ? 15.640 -23.119 -21.154 1.00 72.56 99 LEU A C 1
ATOM 786 O O . LEU A 1 99 ? 14.425 -23.257 -21.069 1.00 72.56 99 LEU A O 1
ATOM 790 N N . PHE A 1 100 ? 16.508 -23.871 -20.504 1.00 59.38 100 PHE A N 1
ATOM 791 C CA . PHE A 1 100 ? 16.136 -24.874 -19.546 1.00 59.38 100 PHE A CA 1
ATOM 792 C C . PHE A 1 100 ? 17.048 -24.656 -18.355 1.00 59.38 100 PHE A C 1
ATOM 794 O O . PHE A 1 100 ? 18.243 -24.939 -18.408 1.00 59.38 100 PHE A O 1
ATOM 801 N N . GLY A 1 101 ? 16.460 -24.176 -17.263 1.00 46.25 101 GLY A N 1
ATOM 802 C CA . GLY A 1 101 ? 16.879 -24.632 -15.951 1.00 46.25 101 GLY A CA 1
ATOM 803 C C . GLY A 1 101 ? 16.525 -26.110 -15.849 1.00 46.25 101 GLY A C 1
ATOM 804 O O . GLY A 1 101 ? 15.592 -26.470 -15.142 1.00 46.25 101 GLY A O 1
ATOM 805 N N . ASN A 1 102 ? 17.247 -26.964 -16.574 1.00 43.19 102 ASN A N 1
ATOM 806 C CA . ASN A 1 102 ? 17.530 -28.249 -15.979 1.00 43.19 102 ASN A CA 1
ATOM 807 C C . ASN A 1 102 ? 18.435 -27.916 -14.796 1.00 43.19 102 ASN A C 1
ATOM 809 O O . ASN A 1 102 ? 19.417 -27.190 -14.991 1.00 43.19 102 ASN A O 1
ATOM 813 N N . PRO A 1 103 ? 18.104 -28.381 -13.581 1.00 53.38 103 PRO A N 1
ATOM 814 C CA . PRO A 1 103 ? 19.123 -28.625 -12.581 1.00 53.38 103 PRO A CA 1
ATOM 815 C C . PRO A 1 103 ? 20.403 -29.054 -13.274 1.00 53.38 103 PRO A C 1
ATOM 817 O O . PRO A 1 103 ? 20.394 -30.069 -13.974 1.00 53.38 103 PRO A O 1
ATOM 820 N N . VAL A 1 104 ? 21.479 -28.281 -13.146 1.00 57.62 104 VAL A N 1
ATOM 821 C CA . VAL A 1 104 ? 22.766 -28.846 -13.528 1.00 57.62 104 VAL A CA 1
ATOM 822 C C . VAL A 1 104 ? 23.005 -29.925 -12.488 1.00 57.62 104 VAL A C 1
ATOM 824 O O . VAL A 1 104 ? 23.184 -29.619 -11.307 1.00 57.62 104 VAL A O 1
ATOM 827 N N . GLN A 1 105 ? 22.815 -31.173 -12.911 1.00 58.69 105 GLN A N 1
ATOM 828 C CA . GLN A 1 105 ? 23.060 -32.326 -12.077 1.00 58.69 105 GLN A CA 1
ATOM 829 C C . GLN A 1 105 ? 24.513 -32.703 -12.228 1.00 58.69 105 GLN A C 1
ATOM 831 O O . GLN A 1 105 ? 24.981 -33.000 -13.325 1.00 58.69 105 GLN A O 1
ATOM 836 N N . PHE A 1 106 ? 25.211 -32.664 -11.109 1.00 73.94 106 PHE A N 1
ATOM 837 C CA . PHE A 1 106 ? 26.568 -33.152 -11.025 1.00 73.94 106 PHE A CA 1
ATOM 838 C C . PHE A 1 106 ? 26.545 -34.470 -10.272 1.00 73.94 106 PHE A C 1
ATOM 840 O O . PHE A 1 106 ? 25.917 -34.546 -9.214 1.00 73.94 106 PHE A O 1
ATOM 847 N N . GLU A 1 107 ? 27.205 -35.484 -10.827 1.00 78.44 107 GLU A N 1
ATOM 848 C CA . GLU A 1 107 ? 27.489 -36.735 -10.135 1.00 78.44 107 GLU A CA 1
ATOM 849 C C . GLU A 1 107 ? 28.981 -36.769 -9.809 1.00 78.44 107 GLU A C 1
ATOM 851 O O . GLU A 1 107 ? 29.815 -36.731 -10.713 1.00 78.44 107 GLU A O 1
ATOM 856 N N . VAL A 1 108 ? 29.315 -36.784 -8.518 1.00 79.50 108 VAL A N 1
ATOM 857 C CA . VAL A 1 108 ? 30.703 -36.867 -8.049 1.00 79.50 108 VAL A CA 1
ATOM 858 C C . VAL A 1 108 ? 30.937 -38.261 -7.486 1.00 79.50 108 VAL A C 1
ATOM 860 O O . VAL A 1 108 ? 30.316 -38.660 -6.496 1.00 79.50 108 VAL A O 1
ATOM 863 N N . THR A 1 109 ? 31.819 -39.010 -8.143 1.00 72.62 109 THR A N 1
ATOM 864 C CA . THR A 1 109 ? 32.150 -40.403 -7.805 1.00 72.62 109 THR A CA 1
ATOM 865 C C . THR A 1 109 ? 33.405 -40.532 -6.946 1.00 72.62 109 THR A C 1
ATOM 867 O O . THR A 1 109 ? 33.621 -41.580 -6.346 1.00 72.62 109 THR A O 1
ATOM 870 N N . GLU A 1 110 ? 34.219 -39.479 -6.854 1.00 74.31 110 GLU A N 1
ATOM 871 C CA . GLU A 1 110 ? 35.494 -39.476 -6.133 1.00 74.31 110 GLU A CA 1
ATOM 872 C C . GLU A 1 110 ? 35.447 -38.589 -4.877 1.00 74.31 110 GLU A C 1
ATOM 874 O O . GLU A 1 110 ? 34.608 -37.694 -4.727 1.00 74.31 110 GLU A O 1
ATOM 879 N N . ASN A 1 111 ? 36.362 -38.841 -3.940 1.00 70.56 111 ASN A N 1
ATOM 880 C CA . ASN A 1 111 ? 36.552 -37.991 -2.767 1.00 70.56 111 ASN A CA 1
ATOM 881 C C . ASN A 1 111 ? 37.434 -36.795 -3.138 1.00 70.56 111 ASN A C 1
ATOM 883 O O . ASN A 1 111 ? 38.645 -36.820 -2.944 1.00 70.56 111 ASN A O 1
ATOM 887 N N . CYS A 1 112 ? 36.818 -35.746 -3.679 1.00 70.19 112 CYS A N 1
ATOM 888 C CA . CYS A 1 112 ? 37.458 -34.453 -3.906 1.00 70.19 112 CYS A CA 1
ATOM 889 C C . CYS A 1 112 ? 36.886 -33.383 -2.967 1.00 70.19 112 CYS A C 1
ATOM 891 O O . CYS A 1 112 ? 35.709 -33.437 -2.600 1.00 70.19 112 CYS A O 1
ATOM 893 N N . ASP A 1 113 ? 37.703 -32.385 -2.616 1.00 78.75 113 ASP A N 1
ATOM 894 C CA . ASP A 1 113 ? 37.205 -31.165 -1.983 1.00 78.75 113 ASP A CA 1
ATOM 895 C C . ASP A 1 113 ? 36.299 -30.436 -2.980 1.00 78.75 113 ASP A C 1
ATOM 897 O O . ASP A 1 113 ? 36.736 -29.892 -3.999 1.00 78.75 113 ASP A O 1
ATOM 901 N N . LEU A 1 114 ? 35.000 -30.478 -2.698 1.00 78.50 114 LEU A N 1
ATOM 902 C CA . LEU A 1 114 ? 33.987 -29.898 -3.560 1.00 78.50 114 LEU A CA 1
ATOM 903 C C . LEU A 1 114 ? 34.072 -28.363 -3.600 1.00 78.50 114 LEU A C 1
ATOM 905 O O . LEU A 1 114 ? 33.535 -27.738 -4.518 1.00 78.50 114 LEU A O 1
ATOM 909 N N . GLY A 1 115 ? 34.758 -27.761 -2.622 1.00 78.00 115 GLY A N 1
ATOM 910 C CA . GLY A 1 115 ? 34.839 -26.321 -2.455 1.00 78.00 115 GLY A CA 1
ATOM 911 C C . GLY A 1 115 ? 33.514 -25.719 -1.999 1.00 78.00 115 GLY A C 1
ATOM 912 O O . GLY A 1 115 ? 33.120 -24.677 -2.509 1.00 78.00 115 GLY A O 1
ATOM 913 N N . PHE A 1 116 ? 32.807 -26.364 -1.070 1.00 78.00 116 PHE A N 1
ATOM 914 C CA . PHE A 1 116 ? 31.585 -25.833 -0.460 1.00 78.00 116 PHE A CA 1
ATOM 915 C C . PHE A 1 116 ? 31.840 -25.488 1.007 1.00 78.00 116 PHE A C 1
ATOM 917 O O . PHE A 1 116 ? 32.385 -26.304 1.746 1.00 78.00 116 PHE A O 1
ATOM 924 N N . ARG A 1 117 ? 31.414 -24.303 1.454 1.00 70.06 117 ARG A N 1
ATOM 925 C CA . ARG A 1 117 ? 31.335 -23.979 2.885 1.00 70.06 117 ARG A CA 1
ATOM 926 C C . ARG A 1 117 ? 29.901 -24.180 3.353 1.00 70.06 117 ARG A C 1
ATOM 928 O O . ARG A 1 117 ? 29.003 -23.458 2.920 1.00 70.06 117 ARG A O 1
ATOM 935 N N . CYS A 1 118 ? 29.688 -25.182 4.206 1.00 65.75 118 CYS A N 1
ATOM 936 C CA . CYS A 1 118 ? 28.373 -25.453 4.775 1.00 65.75 118 CYS A CA 1
ATOM 937 C C . CYS A 1 118 ? 27.972 -24.279 5.686 1.00 65.75 118 CYS A C 1
ATOM 939 O O . CYS A 1 118 ? 28.748 -23.922 6.579 1.00 65.75 118 CYS A O 1
ATOM 941 N N . PRO A 1 119 ? 26.812 -23.637 5.470 1.00 63.69 119 PRO A N 1
ATOM 942 C CA . PRO A 1 119 ? 26.342 -22.612 6.385 1.00 63.69 119 PRO A CA 1
ATOM 943 C C . PRO A 1 119 ? 26.060 -23.240 7.754 1.00 63.69 119 PRO A C 1
ATOM 945 O O . PRO A 1 119 ? 25.572 -24.364 7.850 1.00 63.69 119 PRO A O 1
ATOM 948 N N . THR A 1 120 ? 26.291 -22.488 8.828 1.00 60.34 120 THR A N 1
ATOM 949 C CA . THR A 1 120 ? 26.008 -22.923 10.208 1.00 60.34 120 THR A CA 1
ATOM 950 C C . THR A 1 120 ? 24.526 -23.247 10.446 1.00 60.34 120 THR A C 1
ATOM 952 O O . THR A 1 120 ? 24.195 -23.874 11.449 1.00 60.34 120 THR A O 1
ATOM 955 N N . VAL A 1 121 ? 23.626 -22.830 9.541 1.00 59.66 121 VAL A N 1
ATOM 956 C CA . VAL A 1 121 ? 22.185 -23.114 9.581 1.00 59.66 121 VAL A CA 1
ATOM 957 C C . VAL A 1 121 ? 21.660 -23.378 8.150 1.00 59.66 121 VAL A C 1
ATOM 959 O O . VAL A 1 121 ? 21.688 -22.456 7.334 1.00 59.66 121 VAL A O 1
ATOM 962 N N . PRO A 1 122 ? 21.105 -24.566 7.832 1.00 54.53 122 PRO A N 1
ATOM 963 C CA . PRO A 1 122 ? 20.631 -24.927 6.479 1.00 54.53 122 PRO A CA 1
ATOM 964 C C . PRO A 1 122 ? 19.417 -24.138 5.965 1.00 54.53 122 PRO A C 1
ATOM 966 O O . PRO A 1 122 ? 19.050 -24.242 4.799 1.00 54.53 122 PRO A O 1
ATOM 969 N N . LYS A 1 123 ? 18.763 -23.346 6.825 1.00 54.47 123 LYS A N 1
ATOM 970 C CA . LYS A 1 123 ? 17.502 -22.649 6.509 1.00 54.47 123 LYS A CA 1
ATOM 971 C C . LYS A 1 123 ? 17.661 -21.436 5.586 1.00 54.47 123 LYS A C 1
ATOM 973 O O . LYS A 1 123 ? 16.658 -20.830 5.212 1.00 54.47 123 LYS A O 1
ATOM 978 N N . GLN A 1 124 ? 18.888 -21.045 5.245 1.00 56.25 124 GLN A N 1
ATOM 979 C CA . GLN A 1 124 ? 19.142 -20.016 4.240 1.00 56.25 124 GLN A CA 1
ATOM 980 C C . GLN A 1 124 ? 19.528 -20.687 2.920 1.00 56.25 124 GLN A C 1
ATOM 982 O O . GLN A 1 124 ? 20.511 -21.416 2.846 1.00 56.25 124 GLN A O 1
ATOM 987 N N . ASP A 1 125 ? 18.753 -20.427 1.867 1.00 51.03 125 ASP A N 1
ATOM 988 C CA . ASP A 1 125 ? 19.089 -20.865 0.514 1.00 51.03 125 ASP A CA 1
ATOM 989 C C . ASP A 1 125 ? 20.459 -20.293 0.087 1.00 51.03 125 ASP A C 1
ATOM 991 O O . ASP A 1 125 ? 20.562 -19.103 -0.231 1.00 51.03 125 ASP A O 1
ATOM 995 N N . GLY A 1 126 ? 21.486 -21.141 -0.000 1.00 55.72 126 GLY A N 1
ATOM 996 C CA . GLY A 1 126 ? 22.791 -20.787 -0.569 1.00 55.72 126 GLY A CA 1
ATOM 997 C C . GLY A 1 126 ? 23.959 -21.367 0.222 1.00 55.72 126 GLY A C 1
ATOM 998 O O . GLY A 1 126 ? 24.221 -20.959 1.344 1.00 55.72 126 GLY A O 1
ATOM 999 N N . ILE A 1 127 ? 24.677 -22.306 -0.387 1.00 62.06 127 ILE A N 1
ATOM 1000 C CA . ILE A 1 127 ? 25.966 -22.797 0.104 1.00 62.06 127 ILE A CA 1
ATOM 1001 C C . ILE A 1 127 ? 27.038 -21.979 -0.615 1.00 62.06 127 ILE A C 1
ATOM 1003 O O . ILE A 1 127 ? 27.017 -21.891 -1.844 1.00 62.06 127 ILE A O 1
ATOM 1007 N N . GLU A 1 128 ? 27.947 -21.362 0.135 1.00 61.88 128 GLU A N 1
ATOM 1008 C CA . GLU A 1 128 ? 29.000 -20.514 -0.427 1.00 61.88 128 GLU A CA 1
ATOM 1009 C C . GLU A 1 128 ? 30.088 -21.366 -1.099 1.00 61.88 128 GLU A C 1
ATOM 1011 O O . GLU A 1 128 ? 30.571 -22.349 -0.527 1.00 61.88 128 GLU A O 1
ATOM 1016 N N . LEU A 1 129 ? 30.494 -20.983 -2.315 1.00 69.56 129 LEU A N 1
ATOM 1017 C CA . LEU A 1 129 ? 31.601 -21.633 -3.020 1.00 69.56 129 LEU A CA 1
ATOM 1018 C C . LEU A 1 129 ? 32.947 -21.141 -2.476 1.00 69.56 129 LEU A C 1
ATOM 1020 O O . LEU A 1 129 ? 33.224 -19.942 -2.466 1.00 69.56 129 LEU A O 1
ATOM 1024 N N . ALA A 1 130 ? 33.827 -22.064 -2.108 1.00 67.81 130 ALA A N 1
ATOM 1025 C CA . ALA A 1 130 ? 35.237 -21.783 -1.907 1.00 67.81 130 ALA A CA 1
ATOM 1026 C C . ALA A 1 130 ? 35.909 -21.510 -3.264 1.00 67.81 130 ALA A C 1
ATOM 1028 O O . ALA A 1 130 ? 35.780 -22.281 -4.219 1.00 67.81 130 ALA A O 1
ATOM 1029 N N . LEU A 1 131 ? 36.642 -20.398 -3.345 1.00 64.19 131 LEU A N 1
ATOM 1030 C CA . LEU A 1 131 ? 37.418 -20.039 -4.530 1.00 64.19 131 LEU A CA 1
ATOM 1031 C C . LEU A 1 131 ? 38.466 -21.121 -4.832 1.00 64.19 131 LEU A C 1
ATOM 1033 O O . LEU A 1 131 ? 39.200 -21.543 -3.944 1.00 64.19 131 LEU A O 1
ATOM 1037 N N . GLY A 1 132 ? 38.546 -21.543 -6.094 1.00 72.12 132 GLY A N 1
ATOM 1038 C CA . GLY A 1 132 ? 39.504 -22.535 -6.589 1.00 72.12 132 GLY A CA 1
ATOM 1039 C C . GLY A 1 132 ? 39.082 -24.002 -6.437 1.00 72.12 132 GLY A C 1
ATOM 1040 O O . GLY A 1 132 ? 39.801 -24.873 -6.923 1.00 72.12 132 GLY A O 1
ATOM 1041 N N . GLY A 1 133 ? 37.934 -24.285 -5.812 1.00 77.00 133 GLY A N 1
ATOM 1042 C CA . GLY A 1 133 ? 37.442 -25.650 -5.600 1.00 77.00 133 GLY A CA 1
ATOM 1043 C C . GLY A 1 133 ? 36.829 -26.312 -6.840 1.00 77.00 133 GLY A C 1
ATOM 1044 O O . GLY A 1 133 ? 36.597 -25.671 -7.872 1.00 77.00 133 GLY A O 1
ATOM 1045 N N . TRP A 1 134 ? 36.519 -27.607 -6.717 1.00 85.31 134 TRP A N 1
ATOM 1046 C CA . TRP A 1 134 ? 35.930 -28.434 -7.780 1.00 85.31 134 TRP A CA 1
ATOM 1047 C C . TRP A 1 134 ? 34.690 -27.789 -8.419 1.00 85.31 134 TRP A C 1
ATOM 1049 O O . TRP A 1 134 ? 34.572 -27.758 -9.646 1.00 85.31 134 TRP A O 1
ATOM 1059 N N . ALA A 1 135 ? 33.806 -27.200 -7.605 1.00 81.12 135 ALA A N 1
ATOM 1060 C CA . ALA A 1 135 ? 32.588 -26.543 -8.071 1.00 81.12 135 ALA A CA 1
ATOM 1061 C C . ALA A 1 135 ? 32.863 -25.420 -9.089 1.00 81.12 135 ALA A C 1
ATOM 1063 O O . ALA A 1 135 ? 32.213 -25.348 -10.135 1.00 81.12 135 ALA A O 1
ATOM 1064 N N . GLN A 1 136 ? 33.863 -24.572 -8.826 1.00 77.25 136 GLN A N 1
ATOM 1065 C CA . GLN A 1 136 ? 34.215 -23.466 -9.718 1.00 77.25 136 GLN A CA 1
ATOM 1066 C C . GLN A 1 136 ? 34.824 -23.970 -11.033 1.00 77.25 136 GLN A C 1
ATOM 1068 O O . GLN A 1 136 ? 34.510 -23.437 -12.099 1.00 77.25 136 GLN A O 1
ATOM 1073 N N . GLN A 1 137 ? 35.655 -25.016 -10.976 1.00 79.00 137 GLN A N 1
ATOM 1074 C CA . GLN A 1 137 ? 36.249 -25.640 -12.167 1.00 79.00 137 GLN A CA 1
ATOM 1075 C C . GLN A 1 137 ? 35.184 -26.237 -13.100 1.00 79.00 137 GLN A C 1
ATOM 1077 O O . GLN A 1 137 ? 35.372 -26.266 -14.313 1.00 79.00 137 GLN A O 1
ATOM 1082 N N . HIS A 1 138 ? 34.037 -26.632 -12.542 1.00 76.62 138 HIS A N 1
ATOM 1083 C CA . HIS A 1 138 ? 32.895 -27.183 -13.274 1.00 76.62 138 HIS A CA 1
ATOM 1084 C C . HIS A 1 138 ? 31.805 -26.140 -13.580 1.00 76.62 138 HIS A C 1
ATOM 1086 O O . HIS A 1 138 ? 30.676 -26.485 -13.928 1.00 76.62 138 HIS A O 1
ATOM 1092 N N . GLY A 1 139 ? 32.147 -24.848 -13.503 1.00 76.06 139 GLY A N 1
ATOM 1093 C CA . GLY A 1 139 ? 31.316 -23.755 -14.010 1.00 76.06 139 GLY A CA 1
ATOM 1094 C C . GLY A 1 139 ? 30.242 -23.237 -13.051 1.00 76.06 139 GLY A C 1
ATOM 1095 O O . GLY A 1 139 ? 29.423 -22.412 -13.469 1.00 76.06 139 GLY A O 1
ATOM 1096 N N . LEU A 1 140 ? 30.248 -23.669 -11.786 1.00 78.50 140 LEU A N 1
ATOM 1097 C CA . LEU A 1 140 ? 29.384 -23.102 -10.752 1.00 78.50 140 LEU A CA 1
ATOM 1098 C C . LEU A 1 140 ? 29.907 -21.734 -10.308 1.00 78.50 140 LEU A C 1
ATOM 1100 O O . LEU A 1 140 ? 31.107 -21.524 -10.121 1.00 78.50 140 LEU A O 1
ATOM 1104 N N . ARG A 1 141 ? 28.990 -20.782 -10.149 1.00 76.88 141 ARG A N 1
ATOM 1105 C CA . ARG A 1 141 ? 29.283 -19.410 -9.719 1.00 76.88 141 ARG A CA 1
ATOM 1106 C C . ARG A 1 141 ? 28.970 -19.250 -8.241 1.00 76.88 141 ARG A C 1
ATOM 1108 O O . ARG A 1 141 ? 28.054 -19.882 -7.736 1.00 76.88 141 ARG A O 1
ATOM 1115 N N . TRP A 1 142 ? 29.658 -18.319 -7.580 1.00 69.25 142 TRP A N 1
ATOM 1116 C CA . TRP A 1 142 ? 29.405 -17.948 -6.178 1.00 69.25 142 TRP A CA 1
ATOM 1117 C C . TRP A 1 142 ? 27.919 -17.691 -5.868 1.00 69.25 142 TRP A C 1
ATOM 1119 O O . TRP A 1 142 ? 27.451 -17.940 -4.766 1.00 69.25 142 TRP A O 1
ATOM 1129 N N . SER A 1 143 ? 27.171 -17.182 -6.847 1.00 67.56 143 SER A N 1
ATOM 1130 C CA . SER A 1 143 ? 25.752 -16.872 -6.703 1.00 67.56 143 SER A CA 1
ATOM 1131 C C . SER A 1 143 ? 24.807 -18.059 -6.920 1.00 67.56 143 SER A C 1
ATOM 1133 O O . SER A 1 143 ? 23.607 -17.917 -6.688 1.00 67.56 143 SER A O 1
ATOM 1135 N N . ASP A 1 144 ? 25.299 -19.192 -7.419 1.00 74.56 144 ASP A N 1
ATOM 1136 C CA . ASP A 1 144 ? 24.470 -20.354 -7.731 1.00 74.56 144 ASP A CA 1
ATOM 1137 C C . ASP A 1 144 ? 24.049 -21.067 -6.444 1.00 74.56 144 ASP A C 1
ATOM 1139 O O . ASP A 1 144 ? 24.823 -21.204 -5.501 1.00 74.56 144 ASP A O 1
ATOM 1143 N N . ARG A 1 145 ? 22.789 -21.507 -6.383 1.00 77.94 145 ARG A N 1
ATOM 1144 C CA . ARG A 1 145 ? 22.205 -22.082 -5.163 1.00 77.94 145 ARG A CA 1
ATOM 1145 C C . ARG A 1 145 ? 22.028 -23.583 -5.306 1.00 77.94 145 ARG A C 1
ATOM 1147 O O . ARG A 1 145 ? 21.376 -24.027 -6.249 1.00 77.94 145 ARG A O 1
ATOM 1154 N N . ILE A 1 146 ? 22.540 -24.356 -4.351 1.00 85.50 146 ILE A N 1
ATOM 1155 C CA . ILE A 1 146 ? 22.248 -25.791 -4.249 1.00 85.50 146 ILE A CA 1
ATOM 1156 C C . ILE A 1 146 ? 20.828 -25.950 -3.722 1.00 85.50 146 ILE A C 1
ATOM 1158 O O . ILE A 1 146 ? 20.520 -25.533 -2.608 1.00 85.50 146 ILE A O 1
ATOM 1162 N N . VAL A 1 147 ? 19.966 -26.556 -4.531 1.00 81.75 147 VAL A N 1
ATOM 1163 C CA . VAL A 1 147 ? 18.563 -26.812 -4.185 1.00 81.75 147 VAL A CA 1
ATOM 1164 C C . VAL A 1 147 ? 18.329 -28.253 -3.767 1.00 81.75 147 VAL A C 1
ATOM 1166 O O . VAL A 1 147 ? 17.417 -28.495 -2.985 1.00 81.75 147 VAL A O 1
ATOM 1169 N N . ARG A 1 148 ? 19.111 -29.217 -4.279 1.00 86.31 148 ARG A N 1
ATOM 1170 C CA . ARG A 1 148 ? 19.038 -30.616 -3.827 1.00 86.31 148 ARG A CA 1
ATOM 1171 C C . ARG A 1 148 ? 20.408 -31.258 -3.682 1.00 86.31 148 ARG A C 1
ATOM 1173 O O . ARG A 1 148 ? 21.286 -31.009 -4.510 1.00 86.31 148 ARG A O 1
ATOM 1180 N N . VAL A 1 149 ? 20.525 -32.141 -2.696 1.00 91.00 149 VAL A N 1
ATOM 1181 C CA . VAL A 1 149 ? 21.660 -33.048 -2.488 1.00 91.00 149 VAL A CA 1
ATOM 1182 C C . VAL A 1 149 ? 21.096 -34.461 -2.328 1.00 91.00 149 VAL A C 1
ATOM 1184 O O . VAL A 1 149 ? 20.203 -34.687 -1.521 1.00 91.00 149 VAL A O 1
ATOM 1187 N N . ASN A 1 150 ? 21.541 -35.394 -3.167 1.00 91.50 150 ASN A N 1
ATOM 1188 C CA . ASN A 1 150 ? 21.058 -36.778 -3.263 1.00 91.50 150 ASN A CA 1
ATOM 1189 C C . ASN A 1 150 ? 19.530 -36.906 -3.369 1.00 91.50 150 ASN A C 1
ATOM 1191 O O . ASN A 1 150 ? 18.919 -37.822 -2.832 1.00 91.50 150 ASN A O 1
ATOM 1195 N N . GLY A 1 151 ? 18.902 -35.967 -4.079 1.00 87.50 151 GLY A N 1
ATOM 1196 C CA . GLY A 1 151 ? 17.452 -35.928 -4.273 1.00 87.50 151 GLY A CA 1
ATOM 1197 C C . GLY A 1 151 ? 16.677 -35.194 -3.175 1.00 87.50 151 GLY A C 1
ATOM 1198 O O . GLY A 1 151 ? 15.594 -34.689 -3.477 1.00 87.50 151 GLY A O 1
ATOM 1199 N N . ALA A 1 152 ? 17.231 -35.029 -1.971 1.00 87.38 152 ALA A N 1
ATOM 1200 C CA . ALA A 1 152 ? 16.617 -34.270 -0.880 1.00 87.38 152 ALA A CA 1
ATOM 1201 C C . ALA A 1 152 ? 16.756 -32.756 -1.103 1.00 87.38 152 ALA A C 1
ATOM 1203 O O . ALA A 1 152 ? 17.792 -32.294 -1.584 1.00 87.38 152 ALA A O 1
ATOM 1204 N N . LEU A 1 153 ? 15.712 -31.978 -0.796 1.00 82.38 153 LEU A N 1
ATOM 1205 C CA . LEU A 1 153 ? 15.745 -30.517 -0.904 1.00 82.38 153 LEU A CA 1
ATOM 1206 C C . LEU A 1 153 ? 16.566 -29.927 0.247 1.00 82.38 153 LEU A C 1
ATOM 1208 O O . LEU A 1 153 ? 16.295 -30.212 1.406 1.00 82.38 153 LEU A O 1
ATOM 1212 N N . THR A 1 154 ? 17.522 -29.050 -0.057 1.00 82.94 154 THR A N 1
ATOM 1213 C CA . THR A 1 154 ? 18.400 -28.441 0.964 1.00 82.94 154 THR A CA 1
ATOM 1214 C C . THR A 1 154 ? 17.624 -27.661 2.025 1.00 82.94 154 THR A C 1
ATOM 1216 O O . THR A 1 154 ? 17.969 -27.710 3.197 1.00 82.94 154 THR A O 1
ATOM 1219 N N . ARG A 1 155 ? 16.526 -27.003 1.636 1.00 79.62 155 ARG A N 1
ATOM 1220 C CA . ARG A 1 155 ? 15.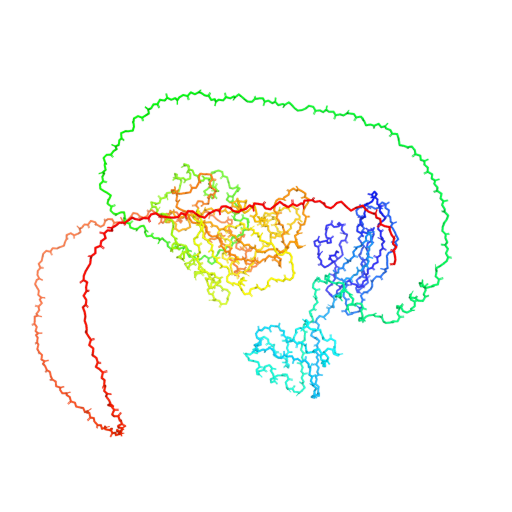629 -26.274 2.553 1.00 79.62 155 ARG A CA 1
ATOM 1221 C C . ARG A 1 155 ? 14.833 -27.166 3.520 1.00 79.62 155 ARG A C 1
ATOM 1223 O O . ARG A 1 155 ? 14.216 -26.635 4.437 1.00 79.62 155 ARG A O 1
ATOM 1230 N N . GLU A 1 156 ? 14.753 -28.469 3.249 1.00 84.19 156 GLU A N 1
ATOM 1231 C CA . GLU A 1 156 ? 14.033 -29.449 4.079 1.00 84.19 156 GLU A CA 1
ATOM 1232 C C . GLU A 1 156 ? 14.957 -30.114 5.105 1.00 84.19 156 GLU A C 1
ATOM 1234 O O . GLU A 1 156 ? 14.459 -30.775 6.006 1.00 84.19 156 GLU A O 1
ATOM 1239 N N . MET A 1 157 ? 16.273 -29.898 5.005 1.00 86.81 157 MET A N 1
ATOM 1240 C CA . MET A 1 157 ? 17.247 -30.423 5.958 1.00 86.81 157 MET A CA 1
ATOM 1241 C C . MET A 1 157 ? 17.207 -29.605 7.253 1.00 86.81 157 MET A C 1
ATOM 1243 O O . MET A 1 157 ? 17.300 -28.371 7.239 1.00 86.81 157 MET A O 1
ATOM 1247 N N . GLU A 1 158 ? 17.047 -30.284 8.384 1.00 84.25 158 GLU A N 1
ATOM 1248 C CA . GLU A 1 158 ? 16.787 -29.654 9.680 1.00 84.25 158 GLU A CA 1
ATOM 1249 C C . GLU A 1 158 ? 18.071 -29.172 10.369 1.00 84.25 158 GLU A C 1
ATOM 1251 O O . GLU A 1 158 ? 18.028 -28.233 11.172 1.00 84.25 158 GLU A O 1
ATOM 1256 N N . SER A 1 159 ? 19.220 -29.766 10.026 1.00 87.12 159 SER A N 1
ATOM 1257 C CA . SER A 1 159 ? 20.516 -29.487 10.652 1.00 87.12 159 SER A CA 1
ATOM 1258 C C . SER A 1 159 ? 21.671 -29.401 9.645 1.00 87.12 159 SER A C 1
ATOM 1260 O O . SER A 1 159 ? 21.620 -29.947 8.542 1.00 87.12 159 SER A O 1
ATOM 1262 N N . ALA A 1 160 ? 22.735 -28.679 10.015 1.00 82.56 160 ALA A N 1
ATOM 1263 C CA . ALA A 1 160 ? 23.957 -28.605 9.206 1.00 82.56 160 ALA A CA 1
ATOM 1264 C C . ALA A 1 160 ? 24.633 -29.981 9.068 1.00 82.56 160 ALA A C 1
ATOM 1266 O O . ALA A 1 160 ? 25.215 -30.272 8.028 1.00 82.56 160 ALA A O 1
ATOM 1267 N N . GLU A 1 161 ? 24.485 -30.835 10.085 1.00 86.94 161 GLU A N 1
ATOM 1268 C CA . GLU A 1 161 ? 24.976 -32.214 10.105 1.00 86.94 161 GLU A CA 1
ATOM 1269 C C . GLU A 1 161 ? 24.263 -33.094 9.066 1.00 86.94 161 GLU A C 1
ATOM 1271 O O . GLU A 1 161 ? 24.911 -33.891 8.390 1.00 86.94 161 GLU A O 1
ATOM 1276 N N . GLU A 1 162 ? 22.952 -32.915 8.867 1.00 89.44 162 GLU A N 1
ATOM 1277 C CA . GLU A 1 162 ? 22.189 -33.628 7.833 1.00 89.44 162 GLU A CA 1
ATOM 1278 C C . GLU A 1 162 ? 22.673 -33.256 6.423 1.00 89.44 162 GLU A C 1
ATOM 1280 O O . GLU A 1 162 ? 22.910 -34.128 5.582 1.00 89.44 162 GLU A O 1
ATOM 1285 N N . LEU A 1 163 ? 22.895 -31.961 6.179 1.00 88.88 163 LEU A N 1
ATOM 1286 C CA . LEU A 1 163 ? 23.439 -31.467 4.916 1.00 88.88 163 LEU A CA 1
ATOM 1287 C C . LEU A 1 163 ? 24.881 -31.944 4.686 1.00 88.88 163 LEU A C 1
ATOM 1289 O O . LEU A 1 163 ? 25.220 -32.363 3.580 1.00 88.88 163 LEU A O 1
ATOM 1293 N N . GLU A 1 164 ? 25.727 -31.909 5.715 1.00 88.00 164 GLU A N 1
ATOM 1294 C CA . GLU A 1 164 ? 27.106 -32.392 5.639 1.00 88.00 164 GLU A CA 1
ATOM 1295 C C . GLU A 1 164 ? 27.158 -33.901 5.364 1.00 88.00 164 GLU A C 1
ATOM 1297 O O . GLU A 1 164 ? 27.868 -34.337 4.456 1.00 88.00 164 GLU A O 1
ATOM 1302 N N . THR A 1 165 ? 26.321 -34.685 6.047 1.00 91.69 165 THR A N 1
ATOM 1303 C CA . THR A 1 165 ? 26.162 -36.127 5.805 1.00 91.69 165 THR A CA 1
ATOM 1304 C C . THR A 1 165 ? 25.737 -36.396 4.358 1.00 91.69 165 THR A C 1
ATOM 1306 O O . THR A 1 165 ? 26.311 -37.253 3.680 1.00 91.69 165 THR A O 1
ATOM 1309 N N . ALA A 1 166 ? 24.779 -35.624 3.832 1.00 90.06 166 ALA A N 1
ATOM 1310 C CA . ALA A 1 166 ? 24.349 -35.737 2.441 1.00 90.06 166 ALA A CA 1
ATOM 1311 C C . ALA A 1 166 ? 25.470 -35.374 1.446 1.00 90.06 166 ALA A C 1
ATOM 1313 O O . ALA A 1 166 ? 25.611 -36.034 0.417 1.00 90.06 166 ALA A O 1
ATOM 1314 N N . LEU A 1 167 ? 26.294 -34.364 1.747 1.00 87.81 167 LEU A N 1
ATOM 1315 C CA . LEU A 1 167 ? 27.439 -33.960 0.920 1.00 87.81 167 LEU A CA 1
ATOM 1316 C C . LEU A 1 167 ? 28.602 -34.966 0.959 1.00 87.81 167 LEU A C 1
ATOM 1318 O O . LEU A 1 167 ? 29.387 -35.029 0.008 1.00 87.81 167 LEU A O 1
ATOM 1322 N N . GLN A 1 168 ? 28.721 -35.767 2.019 1.00 88.56 168 GLN A N 1
ATOM 1323 C CA . GLN A 1 168 ? 29.734 -36.823 2.143 1.00 88.56 168 GLN A CA 1
ATOM 1324 C C . GLN A 1 168 ? 29.329 -38.137 1.454 1.00 88.56 168 GLN A C 1
ATOM 1326 O O . GLN A 1 168 ? 30.200 -38.908 1.054 1.00 88.56 168 GLN A O 1
ATOM 1331 N N . ALA A 1 169 ? 28.032 -38.387 1.250 1.00 89.19 169 ALA A N 1
ATOM 1332 C CA . ALA A 1 169 ? 27.557 -39.601 0.588 1.00 89.19 169 ALA A CA 1
ATOM 1333 C C . ALA A 1 169 ? 28.026 -39.698 -0.879 1.00 89.19 169 ALA A C 1
ATOM 1335 O O . ALA A 1 169 ? 28.169 -38.691 -1.578 1.00 89.19 169 ALA A O 1
ATOM 1336 N N . ARG A 1 170 ? 28.281 -40.925 -1.354 1.00 88.19 170 ARG A N 1
ATOM 1337 C CA . ARG A 1 170 ? 28.716 -41.220 -2.730 1.00 88.19 170 ARG A CA 1
ATOM 1338 C C . ARG A 1 170 ? 27.869 -42.360 -3.330 1.00 88.19 170 ARG A C 1
ATOM 1340 O O . ARG A 1 170 ? 27.624 -43.333 -2.618 1.00 88.19 170 ARG A O 1
ATOM 1347 N N . PRO A 1 171 ? 27.438 -42.274 -4.607 1.00 88.38 171 PRO A N 1
ATOM 1348 C CA . PRO A 1 171 ? 27.658 -41.165 -5.542 1.00 88.38 171 PRO A CA 1
ATOM 1349 C C . PRO A 1 171 ? 26.898 -39.903 -5.113 1.00 88.38 171 PRO A C 1
ATOM 1351 O O . PRO A 1 171 ? 25.728 -39.968 -4.739 1.00 88.38 171 PRO A O 1
ATOM 1354 N N . LEU A 1 172 ? 27.576 -38.755 -5.150 1.00 89.19 172 LEU A N 1
ATOM 1355 C CA . LEU A 1 172 ? 26.984 -37.487 -4.738 1.00 89.19 172 LEU A CA 1
ATOM 1356 C C . LEU A 1 172 ? 26.244 -36.868 -5.915 1.00 89.19 172 LEU A C 1
ATOM 1358 O O . LEU A 1 172 ? 26.869 -36.550 -6.924 1.00 89.19 172 LEU A O 1
ATOM 1362 N N . ARG A 1 173 ? 24.937 -36.643 -5.772 1.00 86.81 173 ARG A N 1
ATOM 1363 C CA . ARG A 1 173 ? 24.107 -35.972 -6.778 1.00 86.81 173 ARG A CA 1
ATOM 1364 C C . ARG A 1 173 ? 23.668 -34.605 -6.303 1.00 86.81 173 ARG A C 1
ATOM 1366 O O . ARG A 1 173 ? 22.898 -34.491 -5.356 1.00 86.81 173 ARG A O 1
ATOM 1373 N N . MET A 1 174 ? 24.090 -33.560 -6.997 1.00 88.56 174 MET A N 1
ATOM 1374 C CA . MET A 1 174 ? 23.761 -32.184 -6.625 1.00 88.56 174 MET A CA 1
ATOM 1375 C C . MET A 1 174 ? 22.927 -31.511 -7.699 1.00 88.56 174 MET A C 1
ATOM 1377 O O . MET A 1 174 ? 23.169 -31.708 -8.879 1.00 88.56 174 MET A O 1
ATOM 1381 N N . THR A 1 175 ? 21.946 -30.711 -7.295 1.00 83.88 175 THR A N 1
ATOM 1382 C CA . THR A 1 175 ? 21.086 -29.917 -8.181 1.00 83.88 175 THR A CA 1
ATOM 1383 C C . THR A 1 175 ? 21.248 -28.451 -7.832 1.00 83.88 175 THR A C 1
ATOM 1385 O O . THR A 1 175 ? 21.005 -28.065 -6.688 1.00 83.88 175 THR A O 1
ATOM 1388 N N . PHE A 1 176 ? 21.591 -27.638 -8.827 1.00 81.81 176 PHE A N 1
ATOM 1389 C CA . PHE A 1 176 ? 21.773 -26.198 -8.670 1.00 81.81 176 PHE A CA 1
ATOM 1390 C C . PHE A 1 176 ? 20.698 -25.401 -9.407 1.00 81.81 176 PHE A C 1
ATOM 1392 O O . PHE A 1 176 ? 20.251 -25.783 -10.489 1.00 81.81 176 PHE A O 1
ATOM 1399 N N . VAL A 1 177 ? 20.338 -24.249 -8.846 1.00 73.81 177 VAL A N 1
ATOM 1400 C CA . VAL A 1 177 ? 19.672 -23.155 -9.554 1.00 73.81 177 VAL A CA 1
ATOM 1401 C C . VAL A 1 177 ? 20.725 -22.096 -9.832 1.00 73.81 177 VAL A C 1
ATOM 1403 O O . VAL A 1 177 ? 21.239 -21.454 -8.914 1.00 73.81 177 VAL A O 1
ATOM 1406 N N . GLN A 1 178 ? 21.045 -21.928 -11.114 1.00 72.88 178 GLN A N 1
ATOM 1407 C CA . GLN A 1 178 ? 21.989 -20.913 -11.553 1.00 72.88 178 GLN A CA 1
ATOM 1408 C C . GLN A 1 178 ? 21.386 -19.524 -11.333 1.00 72.88 178 GLN A C 1
ATOM 1410 O O . GLN A 1 178 ? 20.308 -19.209 -11.853 1.00 72.88 178 GLN A O 1
ATOM 1415 N N . TYR A 1 179 ? 22.070 -18.679 -10.566 1.00 56.50 179 TYR A N 1
ATOM 1416 C CA . TYR A 1 179 ? 21.622 -17.310 -10.358 1.00 56.50 179 TYR A CA 1
ATOM 1417 C C . TYR A 1 179 ? 22.118 -16.440 -11.505 1.00 56.50 179 TYR A C 1
ATOM 1419 O O . TYR A 1 179 ? 23.315 -16.242 -11.717 1.00 56.50 179 TYR A O 1
ATOM 1427 N N . ILE A 1 180 ? 21.168 -15.886 -12.250 1.00 52.59 180 ILE A N 1
ATOM 1428 C CA . ILE A 1 180 ? 21.454 -14.926 -13.309 1.00 52.59 180 ILE A CA 1
ATOM 1429 C C . ILE A 1 180 ? 21.098 -13.547 -12.761 1.00 52.59 180 ILE A C 1
ATOM 1431 O O . ILE A 1 180 ? 19.908 -13.277 -12.553 1.00 52.59 180 ILE A O 1
ATOM 1435 N N . PRO A 1 181 ? 22.083 -12.662 -12.516 1.00 46.84 181 PRO A N 1
ATOM 1436 C CA . PRO A 1 181 ? 21.796 -11.325 -12.022 1.00 46.84 181 PRO A CA 1
ATOM 1437 C C . PRO A 1 181 ? 20.858 -10.611 -13.002 1.00 46.84 181 PRO A C 1
ATOM 1439 O O . PRO A 1 181 ? 21.152 -10.443 -14.186 1.00 46.84 181 PRO A O 1
ATOM 1442 N N . ARG A 1 182 ? 19.686 -10.190 -12.507 1.00 40.84 182 ARG A N 1
ATOM 1443 C CA . ARG A 1 182 ? 18.630 -9.549 -13.319 1.00 40.84 182 ARG A CA 1
ATOM 1444 C C . ARG A 1 182 ? 19.050 -8.179 -13.887 1.00 40.84 182 ARG A C 1
ATOM 1446 O O . ARG A 1 182 ? 18.383 -7.648 -14.787 1.00 40.84 182 ARG A O 1
ATOM 1453 N N . ARG A 1 183 ? 20.154 -7.613 -13.380 1.00 44.06 183 ARG A N 1
ATOM 1454 C CA . ARG A 1 183 ? 20.838 -6.401 -13.851 1.00 44.06 183 ARG A CA 1
ATOM 1455 C C . ARG A 1 183 ? 22.340 -6.548 -13.569 1.00 44.06 183 ARG A C 1
ATOM 1457 O O . ARG A 1 183 ? 22.727 -6.444 -12.417 1.00 44.06 183 ARG A O 1
ATOM 1464 N N . ALA A 1 184 ? 23.161 -6.782 -14.593 1.00 44.94 184 ALA A N 1
ATOM 1465 C CA . ALA A 1 184 ? 24.597 -6.524 -14.484 1.00 44.94 184 ALA A CA 1
ATOM 1466 C C . ALA A 1 184 ? 24.789 -5.008 -14.615 1.00 44.94 184 ALA A C 1
ATOM 1468 O O . ALA A 1 184 ? 24.447 -4.437 -15.657 1.00 44.94 184 ALA A O 1
ATOM 1469 N N . THR A 1 185 ? 25.219 -4.346 -13.546 1.00 46.12 185 THR A N 1
ATOM 1470 C CA . THR A 1 185 ? 25.376 -2.879 -13.503 1.00 46.12 185 THR A CA 1
ATOM 1471 C C . THR A 1 185 ? 26.838 -2.452 -13.522 1.00 46.12 185 THR A C 1
ATOM 1473 O O . THR A 1 185 ? 27.113 -1.294 -13.837 1.00 46.12 185 THR A O 1
ATOM 1476 N N . LYS A 1 186 ? 27.776 -3.370 -13.254 1.00 47.72 186 LYS A N 1
ATOM 1477 C CA . LYS A 1 186 ? 29.216 -3.084 -13.224 1.00 47.72 186 LYS A CA 1
ATOM 1478 C C . LYS A 1 186 ? 29.908 -3.542 -14.507 1.00 47.72 186 LYS A C 1
ATOM 1480 O O . LYS A 1 186 ? 29.553 -4.556 -15.113 1.00 47.72 186 LYS A O 1
ATOM 1485 N N . VAL A 1 187 ? 30.915 -2.777 -14.928 1.00 43.31 187 VAL A N 1
ATOM 1486 C CA . VAL A 1 187 ? 31.742 -3.102 -16.097 1.00 43.31 187 VAL A CA 1
ATOM 1487 C C . VAL A 1 187 ? 32.504 -4.409 -15.856 1.00 43.31 187 VAL A C 1
ATOM 1489 O O . VAL A 1 187 ? 32.596 -5.204 -16.785 1.00 43.31 187 VAL A O 1
ATOM 1492 N N . GLU A 1 188 ? 32.934 -4.713 -14.624 1.00 42.03 188 GLU A N 1
ATOM 1493 C CA . GLU A 1 188 ? 33.548 -6.005 -14.278 1.00 42.03 188 GLU A CA 1
ATOM 1494 C C . GLU A 1 188 ? 32.603 -7.205 -14.461 1.00 42.03 188 GLU A C 1
ATOM 1496 O O . GLU A 1 188 ? 33.033 -8.247 -14.950 1.00 42.03 188 GLU A O 1
ATOM 1501 N N . GLU A 1 189 ? 31.307 -7.072 -14.154 1.00 48.72 189 GLU A N 1
ATOM 1502 C CA . GLU A 1 189 ? 30.313 -8.138 -14.380 1.00 48.72 189 GLU A CA 1
ATOM 1503 C C . GLU A 1 189 ? 30.052 -8.352 -15.878 1.00 48.72 189 GLU A C 1
ATOM 1505 O O . GLU A 1 189 ? 29.910 -9.483 -16.347 1.00 48.72 189 GLU A O 1
ATOM 1510 N N . LEU A 1 190 ? 30.056 -7.266 -16.659 1.00 48.50 190 LEU A N 1
ATOM 1511 C CA . LEU A 1 190 ? 30.000 -7.324 -18.121 1.00 48.50 190 LEU A CA 1
ATOM 1512 C C . LEU A 1 190 ? 31.290 -7.911 -18.726 1.00 48.50 190 LEU A C 1
ATOM 1514 O O . LEU A 1 190 ? 31.230 -8.561 -19.771 1.00 48.50 190 LEU A O 1
ATOM 1518 N N . LEU A 1 191 ? 32.446 -7.708 -18.084 1.00 44.53 191 LEU A N 1
ATOM 1519 C CA . LEU A 1 191 ? 33.744 -8.252 -18.494 1.00 44.53 191 LEU A CA 1
ATOM 1520 C C . LEU A 1 191 ? 33.900 -9.734 -18.133 1.00 44.53 191 LEU A C 1
ATOM 1522 O O . LEU A 1 191 ? 34.416 -10.487 -18.950 1.00 44.53 191 LEU A O 1
ATOM 1526 N N . GLN A 1 192 ? 33.384 -10.190 -16.992 1.00 44.09 192 GLN A N 1
ATOM 1527 C CA . GLN A 1 192 ? 33.334 -11.612 -16.618 1.00 44.09 192 GLN A CA 1
ATOM 1528 C C . GLN A 1 192 ? 32.460 -12.429 -17.589 1.00 44.09 192 GLN A C 1
ATOM 1530 O O . GLN A 1 192 ? 32.817 -13.540 -17.976 1.00 44.09 192 GLN A O 1
ATOM 1535 N N . VAL A 1 193 ? 31.363 -11.842 -18.084 1.00 46.47 193 VAL A N 1
ATOM 1536 C CA . VAL A 1 193 ? 30.546 -12.425 -19.166 1.00 46.47 193 VAL A CA 1
ATOM 1537 C C . VAL A 1 193 ? 31.289 -12.439 -20.516 1.00 46.47 193 VAL A C 1
ATOM 1539 O O . VAL A 1 193 ? 31.053 -13.333 -21.329 1.00 46.47 193 VAL A O 1
ATOM 1542 N N . LYS A 1 194 ? 32.204 -11.487 -20.762 1.00 40.31 194 LYS A N 1
ATOM 1543 C CA . LYS A 1 194 ? 33.055 -11.432 -21.969 1.00 40.31 194 LYS A CA 1
ATOM 1544 C C . LYS A 1 194 ? 34.250 -12.397 -21.922 1.00 40.31 194 LYS A C 1
ATOM 1546 O O . LYS A 1 194 ? 34.561 -13.000 -22.945 1.00 40.31 194 LYS A O 1
ATOM 1551 N N . LEU A 1 195 ? 34.893 -12.568 -20.765 1.00 39.12 195 LEU A N 1
ATOM 1552 C CA . LEU A 1 195 ? 36.075 -13.422 -20.565 1.00 39.12 195 LEU A CA 1
ATOM 1553 C C . LEU A 1 195 ? 35.778 -14.909 -20.802 1.00 39.12 195 LEU A C 1
ATOM 1555 O O . LEU A 1 195 ? 36.619 -15.624 -21.335 1.00 39.12 195 LEU A O 1
ATOM 1559 N N . ALA A 1 196 ? 34.555 -15.355 -20.515 1.00 40.25 196 ALA A N 1
ATOM 1560 C CA . ALA A 1 196 ? 34.131 -16.731 -20.766 1.00 40.25 196 ALA A CA 1
ATOM 1561 C C . ALA A 1 196 ? 33.932 -17.077 -22.262 1.00 40.25 196 ALA A C 1
ATOM 1563 O O . ALA A 1 196 ? 33.661 -18.234 -22.574 1.00 40.25 196 ALA A O 1
ATOM 1564 N N . LYS A 1 197 ? 34.009 -16.109 -23.198 1.00 48.22 197 LYS A N 1
ATOM 1565 C CA . LYS A 1 197 ? 33.564 -16.304 -24.596 1.00 48.22 197 LYS A CA 1
ATOM 1566 C C . LYS A 1 197 ? 34.528 -15.889 -25.721 1.00 48.22 197 LYS A C 1
ATOM 1568 O O . LYS A 1 197 ? 34.095 -15.872 -26.871 1.00 48.22 197 LYS A O 1
ATOM 1573 N N . GLY A 1 198 ? 35.822 -15.636 -25.497 1.00 38.88 198 GLY A N 1
ATOM 1574 C CA . GLY A 1 198 ? 36.719 -15.543 -26.663 1.00 38.88 198 GLY A CA 1
ATOM 1575 C C . GLY A 1 198 ? 38.128 -15.021 -26.433 1.00 38.88 198 GLY A C 1
ATOM 1576 O O . GLY A 1 198 ? 38.340 -13.814 -26.401 1.00 38.88 198 GLY A O 1
ATOM 1577 N N . SER A 1 199 ? 39.101 -15.934 -26.413 1.00 36.28 199 SER A N 1
ATOM 1578 C CA . SER A 1 199 ? 40.533 -15.598 -26.414 1.00 36.28 199 SER A CA 1
ATOM 1579 C C . SER A 1 199 ? 41.146 -15.467 -27.820 1.00 36.28 199 SER A C 1
ATOM 1581 O O . SER A 1 199 ? 42.265 -14.994 -27.930 1.00 36.28 199 SER A O 1
ATOM 1583 N N . ALA A 1 200 ? 40.462 -15.848 -28.907 1.00 36.44 200 ALA A N 1
ATOM 1584 C CA . ALA A 1 200 ? 41.101 -15.921 -30.235 1.00 36.44 200 ALA A CA 1
ATOM 1585 C C . ALA A 1 200 ? 40.835 -14.713 -31.162 1.00 36.44 200 ALA A C 1
ATOM 1587 O O . ALA A 1 200 ? 41.630 -14.425 -32.052 1.00 36.44 200 ALA A O 1
ATOM 1588 N N . ALA A 1 201 ? 39.732 -13.978 -30.972 1.00 37.47 201 ALA A N 1
ATOM 1589 C CA . ALA A 1 201 ? 39.346 -12.877 -31.869 1.00 37.47 201 ALA A CA 1
ATOM 1590 C C . ALA A 1 201 ? 40.001 -11.525 -31.512 1.00 37.47 201 ALA A C 1
ATOM 1592 O O . ALA A 1 201 ? 40.126 -10.646 -32.366 1.00 37.47 201 ALA A O 1
ATOM 1593 N N . LEU A 1 202 ? 40.441 -11.358 -30.260 1.00 36.06 202 LEU A N 1
ATOM 1594 C CA . LEU A 1 202 ? 41.028 -10.111 -29.762 1.00 36.06 202 LEU A CA 1
ATOM 1595 C C . LEU A 1 202 ? 42.445 -9.877 -30.322 1.00 36.06 202 LEU A C 1
ATOM 1597 O O . LEU A 1 202 ? 42.791 -8.751 -30.678 1.00 36.06 202 LEU A O 1
ATOM 1601 N N . ASP A 1 203 ? 43.216 -10.949 -30.520 1.00 42.12 203 ASP A N 1
ATOM 1602 C CA . ASP A 1 203 ? 44.580 -10.883 -31.065 1.00 42.12 203 ASP A CA 1
ATOM 1603 C C . ASP A 1 203 ? 44.617 -10.565 -32.566 1.00 42.12 203 ASP A C 1
ATOM 1605 O O . ASP A 1 203 ? 45.626 -10.083 -33.086 1.00 42.12 203 ASP A O 1
ATOM 1609 N N . ALA A 1 204 ? 43.527 -10.821 -33.292 1.00 40.00 204 ALA A N 1
ATOM 1610 C CA . ALA A 1 204 ? 43.387 -10.421 -34.692 1.00 40.00 204 ALA A CA 1
ATOM 1611 C C . ALA A 1 204 ? 43.017 -8.932 -34.817 1.00 40.00 204 ALA A C 1
ATOM 1613 O O . ALA A 1 204 ? 43.555 -8.224 -35.666 1.00 40.00 204 ALA A O 1
ATOM 1614 N N . CYS A 1 205 ? 42.158 -8.432 -33.923 1.00 35.06 205 CYS A N 1
ATOM 1615 C CA . CYS A 1 205 ? 41.693 -7.045 -33.949 1.00 35.06 205 CYS A CA 1
ATOM 1616 C C . CYS A 1 205 ? 42.762 -6.057 -33.444 1.00 35.06 205 CYS A C 1
ATOM 1618 O O . CYS A 1 205 ? 42.916 -4.976 -34.011 1.00 35.06 205 CYS A O 1
ATOM 1620 N N . ASN A 1 206 ? 43.559 -6.449 -32.442 1.00 41.72 206 ASN A N 1
ATOM 1621 C CA . ASN A 1 206 ? 44.678 -5.637 -31.950 1.00 41.72 206 ASN A CA 1
ATOM 1622 C C . ASN A 1 206 ? 45.825 -5.525 -32.970 1.00 41.72 206 ASN A C 1
ATOM 1624 O O . ASN A 1 206 ? 46.480 -4.487 -33.036 1.00 41.72 206 ASN A O 1
ATOM 1628 N N . ARG A 1 207 ? 46.037 -6.547 -33.815 1.00 46.69 207 ARG A N 1
ATOM 1629 C CA . ARG A 1 207 ? 47.015 -6.485 -34.918 1.00 46.69 207 ARG A CA 1
ATOM 1630 C C . ARG A 1 207 ? 46.564 -5.580 -36.066 1.00 46.69 207 ARG A C 1
ATOM 1632 O O . ARG A 1 207 ? 47.399 -4.883 -36.630 1.00 46.69 207 ARG A O 1
ATOM 1639 N N . ALA A 1 208 ? 45.264 -5.534 -36.360 1.00 43.34 208 ALA A N 1
ATOM 1640 C CA . ALA A 1 208 ? 44.707 -4.637 -37.376 1.00 43.34 208 ALA A CA 1
ATOM 1641 C C . ALA A 1 208 ? 44.738 -3.157 -36.940 1.00 43.34 208 ALA A C 1
ATOM 1643 O O . ALA A 1 208 ? 45.060 -2.279 -37.733 1.00 43.34 208 ALA A O 1
ATOM 1644 N N . MET A 1 209 ? 44.485 -2.882 -35.656 1.00 41.94 209 MET A N 1
ATOM 1645 C CA . MET A 1 209 ? 44.471 -1.522 -35.096 1.00 41.94 209 MET A CA 1
ATOM 1646 C C . MET A 1 209 ? 45.848 -0.837 -35.062 1.00 41.94 209 MET A C 1
ATOM 1648 O O . MET A 1 209 ? 45.916 0.388 -35.087 1.00 41.94 209 MET A O 1
ATOM 1652 N N . MET A 1 210 ? 46.946 -1.599 -35.025 1.00 51.97 210 MET A N 1
ATOM 1653 C CA . MET A 1 210 ? 48.305 -1.037 -35.001 1.00 51.97 210 MET A CA 1
ATOM 1654 C C . MET A 1 210 ? 48.859 -0.707 -36.399 1.00 51.97 210 MET A C 1
ATOM 1656 O O . MET A 1 210 ? 49.943 -0.138 -36.492 1.00 51.97 210 MET A O 1
ATOM 1660 N N . GLN A 1 211 ? 48.141 -1.035 -37.483 1.00 46.03 211 GLN A N 1
ATOM 1661 C CA . GLN A 1 211 ? 48.614 -0.827 -38.861 1.00 46.03 211 GLN A CA 1
ATOM 1662 C C . GLN A 1 211 ? 47.985 0.373 -39.598 1.00 46.03 211 GLN A C 1
ATOM 1664 O O . GLN A 1 211 ? 48.531 0.788 -40.613 1.00 46.03 211 GLN A O 1
ATOM 1669 N N . GLU A 1 212 ? 46.919 1.006 -39.093 1.00 40.66 212 GLU A N 1
ATOM 1670 C CA . GLU A 1 212 ? 46.246 2.139 -39.778 1.00 40.66 212 GLU A CA 1
ATOM 1671 C C . GLU A 1 212 ? 46.618 3.537 -39.238 1.00 40.66 212 GLU A C 1
ATOM 1673 O O . GLU A 1 212 ? 45.888 4.515 -39.388 1.00 40.66 212 GLU A O 1
ATOM 1678 N N . GLY A 1 213 ? 47.789 3.668 -38.617 1.00 38.75 213 GLY A N 1
ATOM 1679 C CA . GLY A 1 213 ? 48.247 4.907 -37.992 1.00 38.75 213 GLY A CA 1
ATOM 1680 C C . GLY A 1 213 ? 49.023 5.880 -38.885 1.00 38.75 213 GLY A C 1
ATOM 1681 O O . GLY A 1 213 ? 49.962 6.469 -38.366 1.00 38.75 213 GLY A O 1
ATOM 1682 N N . GLN A 1 214 ? 48.706 6.073 -40.174 1.00 39.91 214 GLN A N 1
ATOM 1683 C CA . GLN A 1 214 ? 49.283 7.176 -40.976 1.00 39.91 214 GLN A CA 1
ATOM 1684 C C . GLN A 1 214 ? 48.342 7.669 -42.092 1.00 39.91 214 GLN A C 1
ATOM 1686 O O . GLN A 1 214 ? 48.427 7.211 -43.226 1.00 39.91 214 GLN A O 1
ATOM 1691 N N . ALA A 1 215 ? 47.490 8.657 -41.795 1.00 34.97 215 ALA A N 1
ATOM 1692 C CA . ALA A 1 215 ? 47.019 9.640 -42.782 1.00 34.97 215 ALA A CA 1
ATOM 1693 C C . ALA A 1 215 ? 46.408 10.873 -42.087 1.00 34.97 215 ALA A C 1
ATOM 1695 O O . ALA A 1 215 ? 45.463 10.771 -41.306 1.00 34.97 215 ALA A O 1
ATOM 1696 N N . THR A 1 216 ? 46.956 12.051 -42.377 1.00 40.53 216 THR A N 1
ATOM 1697 C CA . THR A 1 216 ? 46.484 13.376 -41.941 1.00 40.53 216 THR A CA 1
ATOM 1698 C C . THR A 1 216 ? 45.309 13.879 -42.794 1.00 40.53 216 THR A C 1
ATOM 1700 O O . THR A 1 216 ? 45.314 13.665 -44.006 1.00 40.53 216 THR A O 1
ATOM 1703 N N . PRO A 1 217 ? 44.329 14.616 -42.229 1.00 38.78 217 PRO A N 1
ATOM 1704 C CA . PRO A 1 217 ? 43.303 15.292 -43.023 1.00 38.78 217 PRO A CA 1
ATOM 1705 C C . PRO A 1 217 ? 43.621 16.786 -43.252 1.00 38.78 217 PRO A C 1
ATOM 1707 O O . PRO A 1 217 ? 44.229 17.427 -42.387 1.00 38.78 217 PRO A O 1
ATOM 1710 N N . PRO A 1 218 ? 43.177 17.381 -44.378 1.00 36.75 218 PRO A N 1
ATOM 1711 C CA . PRO A 1 218 ? 43.369 18.796 -44.653 1.00 36.75 218 PRO A CA 1
ATOM 1712 C C . PRO A 1 218 ? 42.246 19.663 -44.069 1.00 36.75 218 PRO A C 1
ATOM 1714 O O . PRO A 1 218 ? 41.086 19.268 -43.949 1.00 36.75 218 PRO A O 1
ATOM 1717 N N . SER A 1 219 ? 42.626 20.895 -43.744 1.00 37.84 219 SER A N 1
ATOM 1718 C CA . SER A 1 219 ? 41.758 21.982 -43.308 1.00 37.84 219 SER A CA 1
ATOM 1719 C C . SER A 1 219 ? 40.886 22.521 -44.440 1.00 37.84 219 SER A C 1
ATOM 1721 O O . SER A 1 219 ? 41.382 22.733 -45.545 1.00 37.84 219 SER A O 1
ATOM 1723 N N . THR A 1 220 ? 39.656 22.932 -44.137 1.00 31.89 220 THR A N 1
ATOM 1724 C CA . THR A 1 220 ? 39.027 24.060 -44.843 1.00 31.89 220 THR A CA 1
ATOM 1725 C C . THR A 1 220 ? 37.998 24.751 -43.955 1.00 31.89 220 THR A C 1
ATOM 1727 O O . THR A 1 220 ? 37.082 24.138 -43.414 1.00 31.89 220 THR A O 1
ATOM 1730 N N . LYS A 1 221 ? 38.195 26.062 -43.789 1.00 37.62 221 LYS A N 1
ATOM 1731 C CA . LYS A 1 221 ? 37.240 27.014 -43.220 1.00 37.62 221 LYS A CA 1
ATOM 1732 C C . LYS A 1 221 ? 36.191 27.343 -44.279 1.00 37.62 221 LYS A C 1
ATOM 1734 O O . LYS A 1 221 ? 36.557 27.633 -45.415 1.00 37.62 221 LYS A O 1
ATOM 1739 N N . THR A 1 222 ? 34.923 27.458 -43.893 1.00 30.56 222 THR A N 1
ATOM 1740 C CA . THR A 1 222 ? 33.994 28.357 -44.589 1.00 30.56 222 THR A CA 1
ATOM 1741 C C . THR A 1 222 ? 32.990 28.937 -43.600 1.00 30.56 222 THR A C 1
ATOM 1743 O O . THR A 1 222 ? 32.376 28.239 -42.800 1.00 30.56 222 THR A O 1
ATOM 1746 N N . GLN A 1 223 ? 32.910 30.258 -43.651 1.00 33.25 223 GLN A N 1
ATOM 1747 C CA . GLN A 1 223 ? 32.125 31.185 -42.855 1.00 33.25 223 GLN A CA 1
ATOM 1748 C C . GLN A 1 223 ? 30.918 31.596 -43.702 1.00 33.25 223 GLN A C 1
ATOM 1750 O O . GLN A 1 223 ? 31.130 31.968 -44.849 1.00 33.25 223 GLN A O 1
ATOM 1755 N N . CYS A 1 224 ? 29.692 31.567 -43.167 1.00 28.97 224 CYS A N 1
ATOM 1756 C CA . CYS A 1 224 ? 28.553 32.307 -43.727 1.00 28.97 224 CYS A CA 1
ATOM 1757 C C . CYS A 1 224 ? 27.490 32.611 -42.654 1.00 28.97 224 CYS A C 1
ATOM 1759 O O . CYS A 1 224 ? 26.938 31.715 -42.023 1.00 28.97 224 CYS A O 1
ATOM 1761 N N . GLN A 1 225 ? 27.321 33.920 -42.461 1.00 31.19 225 GLN A N 1
ATOM 1762 C CA . GLN A 1 225 ? 26.172 34.745 -42.066 1.00 31.19 225 GLN A CA 1
ATOM 1763 C C . GLN A 1 225 ? 24.917 34.095 -41.453 1.00 31.19 225 GLN A C 1
ATOM 1765 O O . GLN A 1 225 ? 24.278 33.221 -42.030 1.00 31.19 225 GLN A O 1
ATOM 1770 N N . ALA A 1 226 ? 24.513 34.653 -40.307 1.00 30.59 226 ALA A N 1
ATOM 1771 C CA . ALA A 1 226 ? 23.208 34.466 -39.689 1.00 30.59 226 ALA A CA 1
ATOM 1772 C C . ALA A 1 226 ? 22.367 35.737 -39.874 1.00 30.59 226 ALA A C 1
ATOM 1774 O O . ALA A 1 226 ? 22.740 36.800 -39.374 1.00 30.59 226 ALA A O 1
ATOM 1775 N N . ASP A 1 227 ? 21.227 35.596 -40.548 1.00 30.27 227 ASP A N 1
ATOM 1776 C CA . ASP A 1 227 ? 20.203 36.630 -40.649 1.00 30.27 227 ASP A CA 1
ATOM 1777 C C . ASP A 1 227 ? 19.275 36.628 -39.431 1.00 30.27 227 ASP A C 1
ATOM 1779 O O . ASP A 1 227 ? 18.778 35.605 -38.948 1.00 30.27 227 ASP A O 1
ATOM 1783 N N . SER A 1 228 ? 19.030 37.839 -38.952 1.00 37.75 228 SER A N 1
ATOM 1784 C CA . SER A 1 228 ? 18.039 38.215 -37.959 1.00 37.75 228 SER A CA 1
ATOM 1785 C C . SER A 1 228 ? 16.626 38.210 -38.545 1.00 37.75 228 SER A C 1
ATOM 1787 O O . SER A 1 228 ? 16.405 38.841 -39.571 1.00 37.75 228 SER A O 1
ATOM 1789 N N . ASN A 1 229 ? 15.650 37.622 -37.842 1.00 31.19 229 ASN A N 1
ATOM 1790 C CA . ASN A 1 229 ? 14.315 38.220 -37.674 1.00 31.19 229 ASN A CA 1
ATOM 1791 C C . ASN A 1 229 ? 13.461 37.430 -36.666 1.00 31.19 229 ASN A C 1
ATOM 1793 O O . ASN A 1 229 ? 12.995 36.325 -36.932 1.00 31.19 229 ASN A O 1
ATOM 1797 N N . LYS A 1 230 ? 13.229 38.022 -35.486 1.00 31.61 230 LYS A N 1
ATOM 1798 C CA . LYS A 1 230 ? 12.227 37.574 -34.506 1.00 31.61 230 LYS A CA 1
ATOM 1799 C C . LYS A 1 230 ? 11.059 38.559 -34.513 1.00 31.61 230 LYS A C 1
ATOM 1801 O O . LYS A 1 230 ? 11.189 39.682 -34.032 1.00 31.61 230 LYS A O 1
ATOM 1806 N N . SER A 1 231 ? 9.909 38.121 -35.018 1.00 33.81 231 SER A N 1
ATOM 1807 C CA . SER A 1 231 ? 8.642 38.850 -34.938 1.00 33.81 231 SER A CA 1
ATOM 1808 C C . SER A 1 231 ? 7.957 38.637 -33.582 1.00 33.81 231 SER A C 1
ATOM 1810 O O . SER A 1 231 ? 7.738 37.507 -33.144 1.00 33.81 231 SER A O 1
ATOM 1812 N N . LYS A 1 232 ? 7.593 39.756 -32.950 1.00 37.00 232 LYS A N 1
ATOM 1813 C CA . LYS A 1 232 ? 6.778 39.894 -31.735 1.00 37.00 232 LYS A CA 1
ATOM 1814 C C . LYS A 1 232 ? 5.359 39.338 -31.925 1.00 37.00 232 LYS A C 1
ATOM 1816 O O . LYS A 1 232 ? 4.677 39.737 -32.859 1.00 37.00 232 LYS A O 1
ATOM 1821 N N . TRP A 1 233 ? 4.877 38.564 -30.952 1.00 29.70 233 TRP A N 1
ATOM 1822 C CA . TRP A 1 233 ? 3.450 38.408 -30.638 1.00 29.70 233 TRP A CA 1
ATOM 1823 C C . TRP A 1 233 ? 3.281 38.421 -29.111 1.00 29.70 233 TRP A C 1
ATOM 1825 O O . TRP A 1 233 ? 3.597 37.445 -28.438 1.00 29.70 233 TRP A O 1
ATOM 1835 N N . ASN A 1 234 ? 2.794 39.538 -28.564 1.00 31.52 234 ASN A N 1
ATOM 1836 C CA . ASN A 1 234 ? 2.337 39.654 -27.177 1.00 31.52 234 ASN A CA 1
ATOM 1837 C C . ASN A 1 234 ? 0.807 39.680 -27.178 1.00 31.52 234 ASN A C 1
ATOM 1839 O O . ASN A 1 234 ? 0.210 40.581 -27.769 1.00 31.52 234 ASN A O 1
ATOM 1843 N N . ARG A 1 235 ? 0.165 38.733 -26.482 1.00 32.06 235 ARG A N 1
ATOM 1844 C CA . ARG A 1 235 ? -1.270 38.791 -26.171 1.00 32.06 235 ARG A CA 1
ATOM 1845 C C . ARG A 1 235 ? -1.472 38.942 -24.666 1.00 32.06 235 ARG A C 1
ATOM 1847 O O . ARG A 1 235 ? -1.008 38.135 -23.869 1.00 32.06 235 ARG A O 1
ATOM 1854 N N . ARG A 1 236 ? -2.167 40.033 -24.340 1.00 35.62 236 ARG A N 1
ATOM 1855 C CA . ARG A 1 236 ? -2.704 40.465 -23.045 1.00 35.62 236 ARG A CA 1
ATOM 1856 C C . ARG A 1 236 ? -3.498 39.362 -22.336 1.00 35.62 236 ARG A C 1
ATOM 1858 O O . ARG A 1 236 ? -4.387 38.780 -22.949 1.00 35.62 236 ARG A O 1
ATOM 1865 N N . LEU A 1 237 ? -3.320 39.246 -21.020 1.00 35.19 237 LEU A N 1
ATOM 1866 C CA . LEU A 1 237 ? -4.372 38.810 -20.099 1.00 35.19 237 LEU A CA 1
ATOM 1867 C C . LEU A 1 237 ? -4.510 39.841 -18.973 1.00 35.19 237 LEU A C 1
ATOM 1869 O O . LEU A 1 237 ? -3.536 40.243 -18.339 1.00 35.19 237 LEU A O 1
ATOM 1873 N N . LYS A 1 238 ? -5.745 40.326 -18.829 1.00 32.69 238 LYS A N 1
ATOM 1874 C CA . LYS A 1 238 ? -6.200 41.361 -17.902 1.00 32.69 238 LYS A CA 1
ATOM 1875 C C . LYS A 1 238 ? -6.244 40.793 -16.478 1.00 32.69 238 LYS A C 1
ATOM 1877 O O . LYS A 1 238 ? -6.788 39.715 -16.271 1.00 32.69 238 LYS A O 1
ATOM 1882 N N . LYS A 1 239 ? -5.720 41.546 -15.508 1.00 33.84 239 LYS A N 1
ATOM 1883 C CA . LYS A 1 239 ? -5.979 41.360 -14.073 1.00 33.84 239 LYS A CA 1
ATOM 1884 C C . LYS A 1 239 ? -7.315 42.028 -13.730 1.00 33.84 239 LYS A C 1
ATOM 1886 O O . LYS A 1 239 ? -7.443 43.233 -13.933 1.00 33.84 239 LYS A O 1
ATOM 1891 N N . SER A 1 240 ? -8.276 41.276 -13.202 1.00 31.34 240 SER A N 1
ATOM 1892 C CA . SER A 1 240 ? -9.431 41.824 -12.484 1.00 31.34 240 SER A CA 1
ATOM 1893 C C . SER A 1 240 ? -9.090 41.918 -10.996 1.00 31.34 240 SER A C 1
ATOM 1895 O O . SER A 1 240 ? -8.708 40.928 -10.375 1.00 31.34 240 SER A O 1
ATOM 1897 N N . ARG A 1 241 ? -9.189 43.135 -10.456 1.00 33.66 241 ARG A N 1
ATOM 1898 C CA . ARG A 1 241 ? -9.124 43.456 -9.027 1.00 33.66 241 ARG A CA 1
ATOM 1899 C C . ARG A 1 241 ? -10.390 42.942 -8.332 1.00 33.66 241 ARG A C 1
ATOM 1901 O O . ARG A 1 241 ? -11.481 43.195 -8.833 1.00 33.66 241 ARG A O 1
ATOM 1908 N N . LEU A 1 242 ? -10.235 42.293 -7.181 1.00 35.78 242 LEU A N 1
ATOM 1909 C CA . LEU A 1 242 ? -11.289 42.160 -6.170 1.00 35.78 242 LEU A CA 1
ATOM 1910 C C . LEU A 1 242 ? -11.063 43.236 -5.094 1.00 35.78 242 LEU A C 1
ATOM 1912 O O . LEU A 1 242 ? -9.899 43.532 -4.800 1.00 35.78 242 LEU A O 1
ATOM 1916 N N . PRO A 1 243 ? -12.124 43.853 -4.545 1.00 37.03 243 PRO A N 1
ATOM 1917 C CA . PRO A 1 243 ? -11.988 44.873 -3.521 1.00 37.03 243 PRO A CA 1
ATOM 1918 C C . PRO A 1 243 ? -11.779 44.279 -2.125 1.00 37.03 243 PRO A C 1
ATOM 1920 O O . PRO A 1 243 ? -12.256 43.200 -1.782 1.00 37.03 243 PRO A O 1
ATOM 1923 N N . ASN A 1 244 ? -11.030 45.059 -1.358 1.00 36.06 244 ASN A N 1
ATOM 1924 C CA . ASN A 1 244 ? -10.665 44.910 0.038 1.00 36.06 244 ASN A CA 1
ATOM 1925 C C . ASN A 1 244 ? -11.930 44.985 0.915 1.00 36.06 244 ASN A C 1
ATOM 1927 O O . ASN A 1 244 ? -12.611 46.008 0.896 1.00 36.06 244 ASN A O 1
ATOM 1931 N N . MET A 1 245 ? -12.240 43.931 1.672 1.00 34.75 245 MET A N 1
ATOM 1932 C CA . MET A 1 245 ? -13.223 43.973 2.760 1.00 34.75 245 MET A CA 1
ATOM 1933 C C . MET A 1 245 ? -12.471 43.885 4.085 1.00 34.75 245 MET A C 1
ATOM 1935 O O . MET A 1 245 ? -12.189 42.802 4.587 1.00 34.75 245 MET A O 1
ATOM 1939 N N . HIS A 1 246 ? -12.133 45.048 4.625 1.00 36.22 246 HIS A N 1
ATOM 1940 C CA . HIS A 1 246 ? -11.707 45.218 6.005 1.00 36.22 246 HIS A CA 1
ATOM 1941 C C . HIS A 1 246 ? -12.428 46.456 6.526 1.00 36.22 246 HIS A C 1
ATOM 1943 O O . HIS A 1 246 ? -12.008 47.560 6.220 1.00 36.22 246 HIS A O 1
ATOM 1949 N N . GLU A 1 247 ? -13.554 46.234 7.201 1.00 40.25 247 GLU A N 1
ATOM 1950 C CA . GLU A 1 247 ? -14.211 47.095 8.198 1.00 40.25 247 GLU A CA 1
ATOM 1951 C C . GLU A 1 247 ? -15.686 46.710 8.245 1.00 40.25 247 GLU A C 1
ATOM 1953 O O . GLU A 1 247 ? -16.407 46.909 7.272 1.00 40.25 247 GLU A O 1
ATOM 1958 N N . LEU A 1 248 ? -16.101 46.108 9.361 1.00 35.12 248 LEU A N 1
ATOM 1959 C CA . LEU A 1 248 ? -17.339 46.385 10.097 1.00 35.12 248 LEU A CA 1
ATOM 1960 C C . LEU A 1 248 ? -17.527 45.304 11.177 1.00 35.12 248 LEU A C 1
ATOM 1962 O O . LEU A 1 248 ? -17.337 44.119 10.916 1.00 35.12 248 LEU A O 1
ATOM 1966 N N . LEU A 1 249 ? -17.977 45.760 12.353 1.00 32.31 249 LEU A N 1
ATOM 1967 C CA . LEU A 1 249 ? -18.482 45.014 13.519 1.00 32.31 249 LEU A CA 1
ATOM 1968 C C . LEU A 1 249 ? -17.481 44.699 14.644 1.00 32.31 249 LEU A C 1
ATOM 1970 O O . LEU A 1 249 ? -17.079 43.563 14.875 1.00 32.31 249 LEU A O 1
ATOM 1974 N N . THR A 1 250 ? -17.201 45.723 15.450 1.00 35.94 250 THR A N 1
ATOM 1975 C CA . THR A 1 250 ? -16.979 45.588 16.895 1.00 35.94 250 THR A CA 1
ATOM 1976 C C . THR A 1 250 ? -18.292 45.870 17.634 1.00 35.94 250 THR A C 1
ATOM 1978 O O . THR A 1 250 ? -18.744 47.010 17.691 1.00 35.94 250 THR A O 1
ATOM 1981 N N . GLN A 1 251 ? -18.894 44.839 18.233 1.00 33.69 251 GLN A N 1
ATOM 1982 C CA . GLN A 1 251 ? -19.779 44.978 19.396 1.00 33.69 251 GLN A CA 1
ATOM 1983 C C . GLN A 1 251 ? -19.473 43.854 20.405 1.00 33.69 251 GLN A C 1
ATOM 1985 O O . GLN A 1 251 ? -19.233 42.720 19.984 1.00 33.69 251 GLN A O 1
ATOM 1990 N N . PRO A 1 252 ? -19.438 44.142 21.719 1.00 37.97 252 PRO A N 1
ATOM 1991 C CA . PRO A 1 252 ? -19.117 43.153 22.741 1.00 37.97 252 PRO A CA 1
ATOM 1992 C C . PRO A 1 252 ? -20.360 42.353 23.158 1.00 37.97 252 PRO A C 1
ATOM 1994 O O . PRO A 1 252 ? -21.323 42.913 23.673 1.00 37.97 252 PRO A O 1
ATOM 1997 N N . ASN A 1 253 ? -20.311 41.028 22.993 1.00 32.44 253 ASN A N 1
ATOM 1998 C CA . ASN A 1 253 ? -21.265 40.111 23.616 1.00 32.44 253 ASN A CA 1
ATOM 1999 C C . ASN A 1 253 ? -20.843 39.838 25.065 1.00 32.44 253 ASN A C 1
ATOM 2001 O O . ASN A 1 253 ? -19.770 39.289 25.322 1.00 32.44 253 ASN A O 1
ATOM 2005 N N . SER A 1 254 ? -21.710 40.199 26.008 1.00 33.88 254 SER A N 1
ATOM 2006 C CA . SER A 1 254 ? -21.630 39.817 27.414 1.00 33.88 254 SER A CA 1
ATOM 2007 C C . SER A 1 254 ? -21.918 38.320 27.562 1.00 33.88 254 SER A C 1
ATOM 2009 O O . SER A 1 254 ? -23.061 37.881 27.423 1.00 33.88 254 SER A O 1
ATOM 2011 N N . TYR A 1 255 ? -20.889 37.528 27.853 1.00 36.59 255 TYR A N 1
ATOM 2012 C CA . TYR A 1 255 ? -21.053 36.137 28.265 1.00 36.59 255 TYR A CA 1
ATOM 2013 C C . TYR A 1 255 ? -21.453 36.076 29.743 1.00 36.59 255 TYR A C 1
ATOM 2015 O O . TYR A 1 255 ? -20.656 36.393 30.625 1.00 36.59 255 TYR A O 1
ATOM 2023 N N . HIS A 1 256 ? -22.681 35.635 30.016 1.00 35.22 256 HIS A N 1
ATOM 2024 C CA . HIS A 1 256 ? -23.047 35.108 31.327 1.00 35.22 256 HIS A CA 1
ATOM 2025 C C . HIS A 1 256 ? -22.289 33.795 31.561 1.00 35.22 256 HIS A C 1
ATOM 2027 O O . HIS A 1 256 ? -22.407 32.861 30.768 1.00 35.22 256 HIS A O 1
ATOM 2033 N N . GLN A 1 257 ? -21.514 33.721 32.645 1.00 35.00 257 GLN A N 1
ATOM 2034 C CA . GLN A 1 257 ? -20.979 32.458 33.151 1.00 35.00 257 GLN A CA 1
ATOM 2035 C C . GLN A 1 257 ? -22.120 31.654 33.792 1.00 35.00 257 GLN A C 1
ATOM 2037 O O . GLN A 1 257 ? -22.730 32.149 34.743 1.00 35.00 257 GLN A O 1
ATOM 2042 N N . PRO A 1 258 ? -22.430 30.432 33.324 1.00 43.50 258 PRO A N 1
ATOM 2043 C CA . PRO A 1 258 ? -23.275 29.534 34.090 1.00 43.50 258 PRO A CA 1
ATOM 2044 C C . PRO A 1 258 ? -22.487 28.985 35.285 1.00 43.50 258 PRO A C 1
ATOM 2046 O O . PRO A 1 258 ? -21.295 28.686 35.190 1.00 43.50 258 PRO A O 1
ATOM 2049 N N . ALA A 1 259 ? -23.178 28.891 36.419 1.00 39.00 259 ALA A N 1
ATOM 2050 C CA . ALA A 1 259 ? -22.654 28.392 37.679 1.00 39.00 259 ALA A CA 1
ATOM 2051 C C . ALA A 1 259 ? -22.021 26.999 37.526 1.00 39.00 259 ALA A C 1
ATOM 2053 O O . ALA A 1 259 ? -22.557 26.120 36.852 1.00 39.00 259 ALA A O 1
ATOM 2054 N N . SER A 1 260 ? -20.880 26.808 38.187 1.00 37.06 260 SER A N 1
ATOM 2055 C CA . SER A 1 260 ? -20.134 25.555 38.251 1.00 37.06 260 SER A CA 1
ATOM 2056 C C . SER A 1 260 ? -20.946 24.469 38.961 1.00 37.06 260 SER A C 1
ATOM 2058 O O . SER A 1 260 ? -20.947 24.382 40.189 1.00 37.06 260 SER A O 1
ATOM 2060 N N . THR A 1 261 ? -21.632 23.623 38.198 1.00 42.31 261 THR A N 1
ATOM 2061 C CA . THR A 1 261 ? -22.129 22.338 38.699 1.00 42.31 261 THR A CA 1
ATOM 2062 C C . THR A 1 261 ? -20.951 21.401 38.985 1.00 42.31 261 THR A C 1
ATOM 2064 O O . THR A 1 261 ? -20.010 21.351 38.187 1.00 42.31 261 THR A O 1
ATOM 2067 N N . PRO A 1 262 ? -20.972 20.653 40.102 1.00 48.22 262 PRO A N 1
ATOM 2068 C CA . PRO A 1 262 ? -19.905 19.727 40.455 1.00 48.22 262 PRO A CA 1
ATOM 2069 C C . PRO A 1 262 ? -19.753 18.656 39.370 1.00 48.22 262 PRO A C 1
ATOM 2071 O O . PRO A 1 262 ? -20.717 17.990 38.989 1.00 48.22 262 PRO A O 1
ATOM 2074 N N . VAL A 1 263 ? -18.527 18.517 38.859 1.00 42.94 263 VAL A N 1
ATOM 2075 C CA . VAL A 1 263 ? -18.144 17.516 37.860 1.00 42.94 263 VAL A CA 1
ATOM 2076 C C . VAL A 1 263 ? -18.314 16.140 38.497 1.00 42.94 263 VAL A C 1
ATOM 2078 O O . VAL A 1 263 ? -17.464 15.673 39.251 1.00 42.94 263 VAL A O 1
ATOM 2081 N N . THR A 1 264 ? -19.453 15.507 38.226 1.00 54.09 264 THR A N 1
ATOM 2082 C CA . THR A 1 264 ? -19.660 14.086 38.512 1.00 54.09 264 THR A CA 1
ATOM 2083 C C . THR A 1 264 ? -18.599 13.330 37.721 1.00 54.09 264 THR A C 1
ATOM 2085 O O . THR A 1 264 ? -18.461 13.579 36.523 1.00 54.09 264 THR A O 1
ATOM 2088 N N . ALA A 1 265 ? -17.807 12.485 38.388 1.00 53.41 265 ALA A N 1
ATOM 2089 C CA . ALA A 1 265 ? -16.750 11.701 37.759 1.00 53.41 265 ALA A CA 1
ATOM 2090 C C . ALA A 1 265 ? -17.325 10.980 36.532 1.00 53.41 265 ALA A C 1
ATOM 2092 O O . ALA A 1 265 ? -18.133 10.062 36.670 1.00 53.41 265 ALA A O 1
ATOM 2093 N N . LEU A 1 266 ? -16.969 11.463 35.337 1.00 58.81 266 LEU A N 1
ATOM 2094 C CA . LEU A 1 266 ? -17.430 10.888 34.082 1.00 58.81 266 LEU A CA 1
ATOM 2095 C C . LEU A 1 266 ? -16.979 9.430 34.072 1.00 58.81 266 LEU A C 1
ATOM 2097 O O . LEU A 1 266 ? -15.785 9.150 34.202 1.00 58.81 266 LEU A O 1
ATOM 2101 N N . ALA A 1 267 ? -17.948 8.516 33.988 1.00 63.59 267 ALA A N 1
ATOM 2102 C CA . ALA A 1 267 ? -17.687 7.092 33.865 1.00 63.59 267 ALA A CA 1
ATOM 2103 C C . ALA A 1 267 ? -16.645 6.885 32.758 1.00 63.59 267 ALA A C 1
ATOM 2105 O O . ALA A 1 267 ? -16.781 7.447 31.670 1.00 63.59 267 ALA A O 1
ATOM 2106 N N . GLN A 1 268 ? -15.580 6.139 33.060 1.00 65.94 268 GLN A N 1
ATOM 2107 C CA . GLN A 1 268 ? -14.528 5.845 32.092 1.00 65.94 268 GLN A CA 1
ATOM 2108 C C . GLN A 1 268 ? -15.175 5.226 30.852 1.00 65.94 268 GLN A C 1
ATOM 2110 O O . GLN A 1 268 ? -15.782 4.158 30.940 1.00 65.94 268 GLN A O 1
ATOM 2115 N N . THR A 1 269 ? -15.090 5.917 29.713 1.00 73.00 269 THR A N 1
ATOM 2116 C CA . THR A 1 269 ? -15.630 5.417 28.450 1.00 73.00 269 THR A CA 1
ATOM 2117 C C . THR A 1 269 ? -14.931 4.100 28.127 1.00 73.00 269 THR A C 1
ATOM 2119 O O . THR A 1 269 ? -13.722 4.075 27.896 1.00 73.00 269 THR A O 1
ATOM 2122 N N . VAL A 1 270 ? -15.679 2.998 28.152 1.00 85.31 270 VAL A N 1
ATOM 2123 C CA . VAL A 1 270 ? -15.154 1.672 27.820 1.00 85.31 270 VAL A CA 1
ATOM 2124 C C . VAL A 1 270 ? -14.768 1.671 26.342 1.00 85.31 270 VAL A C 1
ATOM 2126 O O . VAL A 1 270 ? -15.602 1.954 25.482 1.00 85.31 270 VAL A O 1
ATOM 2129 N N . ARG A 1 271 ? -13.497 1.378 26.043 1.00 89.38 271 ARG A N 1
ATOM 2130 C CA . ARG A 1 271 ? -13.025 1.199 24.664 1.00 89.38 271 ARG A CA 1
ATOM 2131 C C . ARG A 1 271 ? -13.661 -0.052 24.076 1.00 89.38 271 ARG A C 1
ATOM 2133 O O . ARG A 1 271 ? -13.609 -1.120 24.684 1.00 89.38 271 ARG A O 1
ATOM 2140 N N . LEU A 1 272 ? -14.257 0.089 22.899 1.00 90.56 272 LEU A N 1
ATOM 2141 C CA . LEU A 1 272 ? -14.834 -1.033 22.174 1.00 90.56 272 LEU A CA 1
ATOM 2142 C C . LEU A 1 272 ? -13.732 -1.778 21.401 1.00 90.56 272 LEU A C 1
ATOM 2144 O O . LEU A 1 272 ? -12.787 -1.144 20.921 1.00 90.56 272 LEU A O 1
ATOM 2148 N N . PRO A 1 273 ? -13.821 -3.114 21.287 1.00 90.31 273 PRO A N 1
ATOM 2149 C CA . PRO A 1 273 ? -12.837 -3.890 20.547 1.00 90.31 273 PRO A CA 1
ATOM 2150 C C . PRO A 1 273 ? -12.901 -3.577 19.048 1.00 90.31 273 PRO A C 1
ATOM 2152 O O . PRO A 1 273 ? -13.944 -3.194 18.514 1.00 90.31 273 PRO A O 1
ATOM 2155 N N . VAL A 1 274 ? -11.782 -3.790 18.354 1.00 94.88 274 VAL A N 1
ATOM 2156 C CA . VAL A 1 274 ? -11.742 -3.751 16.888 1.00 94.88 274 VAL A CA 1
ATOM 2157 C C . VAL A 1 274 ? -12.723 -4.792 16.324 1.00 94.88 274 VAL A C 1
ATOM 2159 O O . VAL A 1 274 ? -12.741 -5.924 16.819 1.00 94.88 274 VAL A O 1
ATOM 2162 N N . PRO A 1 275 ? -13.520 -4.458 15.287 1.00 95.44 275 PRO A N 1
ATOM 2163 C CA . PRO A 1 275 ? -14.403 -5.423 14.641 1.00 95.44 275 PRO A CA 1
ATOM 2164 C C . PRO A 1 275 ? -13.633 -6.675 14.183 1.00 95.44 275 PRO A C 1
ATOM 2166 O O . PRO A 1 275 ? -12.534 -6.535 13.626 1.00 95.44 275 PRO A O 1
ATOM 2169 N N . PRO A 1 276 ? -14.185 -7.887 14.387 1.00 95.25 276 PRO A N 1
ATOM 2170 C CA . PRO A 1 276 ? -13.528 -9.115 13.961 1.00 95.25 276 PRO A CA 1
ATOM 2171 C C . PRO A 1 276 ? -13.310 -9.115 12.445 1.00 95.25 276 PRO A C 1
ATOM 2173 O O . PRO A 1 276 ? -14.037 -8.458 11.692 1.00 95.25 276 PRO A O 1
ATOM 2176 N N . PHE A 1 277 ? -12.294 -9.853 12.000 1.00 96.25 277 PHE A N 1
ATOM 2177 C CA . PHE A 1 277 ? -12.046 -10.040 10.577 1.00 96.25 277 PHE A CA 1
ATOM 2178 C C . PHE A 1 277 ? -13.217 -10.789 9.919 1.00 96.25 277 PHE A C 1
ATOM 2180 O O . PHE A 1 277 ? -13.728 -11.761 10.470 1.00 96.25 277 PHE A O 1
ATOM 2187 N N . ASP A 1 278 ? -13.644 -10.323 8.744 1.00 95.94 278 ASP A N 1
ATOM 2188 C CA . ASP A 1 278 ? -14.661 -10.988 7.927 1.00 95.94 278 ASP A CA 1
ATOM 2189 C C . ASP A 1 278 ? -13.954 -11.865 6.886 1.00 95.94 278 ASP A C 1
ATOM 2191 O O . ASP A 1 278 ? -13.270 -11.352 6.002 1.00 95.94 278 ASP A O 1
ATOM 2195 N N . ASP A 1 279 ? -14.124 -13.185 6.955 1.00 94.56 279 ASP A N 1
ATOM 2196 C CA . ASP A 1 279 ? -13.508 -14.114 5.998 1.00 94.56 279 ASP A CA 1
ATOM 2197 C C . ASP A 1 279 ? -13.958 -13.862 4.546 1.00 94.56 279 ASP A C 1
ATOM 2199 O O . ASP A 1 279 ? -13.222 -14.161 3.599 1.00 94.56 279 ASP A O 1
ATOM 2203 N N . ALA A 1 280 ? -15.136 -13.255 4.351 1.00 94.81 280 ALA A N 1
ATOM 2204 C CA . ALA A 1 280 ? -15.640 -12.834 3.047 1.00 94.81 280 ALA A CA 1
ATOM 2205 C C . ALA A 1 280 ? -15.091 -11.469 2.591 1.00 94.81 280 ALA A C 1
ATOM 2207 O O . ALA A 1 280 ? -15.466 -10.985 1.515 1.00 94.81 280 ALA A O 1
ATOM 2208 N N . ALA A 1 281 ? -14.207 -10.839 3.372 1.00 96.06 281 ALA A N 1
ATOM 2209 C CA . ALA A 1 281 ? -13.542 -9.608 2.985 1.00 96.06 281 ALA A CA 1
ATOM 2210 C C . ALA A 1 281 ? -12.794 -9.795 1.665 1.00 96.06 281 ALA A C 1
ATOM 2212 O O . ALA A 1 281 ? -12.069 -10.765 1.449 1.00 96.06 281 ALA A O 1
ATOM 2213 N N . CYS A 1 282 ? -13.010 -8.876 0.736 1.00 95.44 282 CYS A N 1
ATOM 2214 C CA . CYS A 1 282 ? -12.453 -8.961 -0.611 1.00 95.44 282 CYS A CA 1
ATOM 2215 C C . CYS A 1 282 ? -12.215 -7.582 -1.223 1.00 95.44 282 CYS A C 1
ATOM 2217 O O . CYS A 1 282 ? -12.037 -7.474 -2.438 1.00 95.44 282 CYS A O 1
ATOM 2219 N N . GLY A 1 283 ? -12.194 -6.537 -0.395 1.00 95.06 283 GLY A N 1
ATOM 2220 C CA . GLY A 1 283 ? -12.058 -5.181 -0.887 1.00 95.06 283 GLY A CA 1
ATOM 2221 C C . GLY A 1 283 ? -10.709 -4.938 -1.550 1.00 95.06 283 GLY A C 1
ATOM 2222 O O . GLY A 1 283 ? -9.664 -5.474 -1.166 1.00 95.06 283 GLY A O 1
ATOM 2223 N N . GLY A 1 284 ? -10.753 -4.112 -2.580 1.00 94.38 284 GLY A N 1
ATOM 2224 C CA . GLY A 1 284 ? -9.605 -3.637 -3.313 1.00 94.38 284 GLY A CA 1
ATOM 2225 C C . GLY A 1 284 ? -9.763 -2.173 -3.711 1.00 94.38 284 GLY A C 1
ATOM 2226 O O . GLY A 1 284 ? -10.663 -1.465 -3.250 1.00 94.38 284 GLY A O 1
ATOM 2227 N N . PRO A 1 285 ? -8.853 -1.681 -4.565 1.00 93.88 285 PRO A N 1
ATOM 2228 C CA . PRO A 1 285 ? -8.785 -0.269 -4.915 1.00 93.88 285 PRO A CA 1
ATOM 2229 C C . PRO A 1 285 ? -10.089 0.309 -5.475 1.00 93.88 285 PRO A C 1
ATOM 2231 O O . PRO A 1 285 ? -10.394 1.461 -5.167 1.00 93.88 285 PRO A O 1
ATOM 2234 N N . SER A 1 286 ? -10.879 -0.461 -6.229 1.00 92.62 286 SER A N 1
ATOM 2235 C CA . SER A 1 286 ? -12.218 -0.069 -6.686 1.00 92.62 286 SER A CA 1
ATOM 2236 C C . SER A 1 286 ? -13.145 0.230 -5.517 1.00 92.62 286 SER A C 1
ATOM 2238 O O . SER A 1 286 ? -13.589 1.369 -5.390 1.00 92.62 286 SER A O 1
ATOM 2240 N N . GLU A 1 287 ? -13.373 -0.740 -4.631 1.00 92.81 287 GLU A N 1
ATOM 2241 C CA . GLU A 1 287 ? -14.329 -0.648 -3.519 1.00 92.81 287 GLU A CA 1
ATOM 2242 C C . GLU A 1 287 ? -13.919 0.449 -2.541 1.00 92.81 287 GLU A C 1
ATOM 2244 O O . GLU A 1 287 ? -14.732 1.237 -2.061 1.00 92.81 287 GLU A O 1
ATOM 2249 N N . TRP A 1 288 ? -12.619 0.547 -2.296 1.00 93.00 288 TRP A N 1
ATOM 2250 C CA . TRP A 1 288 ? -12.031 1.586 -1.475 1.00 93.00 288 TRP A CA 1
ATOM 2251 C C . TRP A 1 288 ? -12.275 2.981 -2.037 1.00 93.00 288 TRP A C 1
ATOM 2253 O O . TRP A 1 288 ? -12.480 3.930 -1.281 1.00 93.00 288 TRP A O 1
ATOM 2263 N N . ASN A 1 289 ? -12.156 3.148 -3.355 1.00 91.50 289 ASN A N 1
ATOM 2264 C CA . ASN A 1 289 ? -12.297 4.438 -4.026 1.00 91.50 289 ASN A CA 1
ATOM 2265 C C . ASN A 1 289 ? -13.758 4.805 -4.313 1.00 91.50 289 ASN A C 1
ATOM 2267 O O . ASN A 1 289 ? -14.000 5.971 -4.617 1.00 91.50 289 ASN A O 1
ATOM 2271 N N . LEU A 1 290 ? -14.719 3.882 -4.157 1.00 88.12 290 LEU A N 1
ATOM 2272 C CA . LEU A 1 290 ? -16.148 4.178 -4.319 1.00 88.12 290 LEU A CA 1
ATOM 2273 C C . LEU A 1 290 ? -16.578 5.359 -3.454 1.00 88.12 290 LEU A C 1
ATOM 2275 O O . LEU A 1 290 ? -17.250 6.258 -3.948 1.00 88.12 290 LEU A O 1
ATOM 2279 N N . ALA A 1 291 ? -16.119 5.404 -2.202 1.00 85.19 291 ALA A N 1
ATOM 2280 C CA . ALA A 1 291 ? -16.434 6.479 -1.265 1.00 85.19 291 ALA A CA 1
ATOM 2281 C C . ALA A 1 291 ? -16.004 7.870 -1.777 1.00 85.19 291 ALA A C 1
ATOM 2283 O O . ALA A 1 291 ? -16.637 8.878 -1.460 1.00 85.19 291 ALA A O 1
ATOM 2284 N N . ASP A 1 292 ? -14.948 7.931 -2.596 1.00 86.81 292 ASP A N 1
ATOM 2285 C CA . ASP A 1 292 ? -14.419 9.176 -3.161 1.00 86.81 292 ASP A CA 1
ATOM 2286 C C . ASP A 1 292 ? -15.241 9.680 -4.358 1.00 86.81 292 ASP A C 1
ATOM 2288 O O . ASP A 1 292 ? -15.193 10.865 -4.687 1.00 86.81 292 ASP A O 1
ATOM 2292 N N . THR A 1 293 ? -15.985 8.788 -5.016 1.00 87.75 293 THR A N 1
ATOM 2293 C CA . THR A 1 293 ? -16.834 9.090 -6.180 1.00 87.75 293 THR A CA 1
ATOM 2294 C C . THR A 1 293 ? -18.326 8.949 -5.893 1.00 87.75 293 THR A C 1
ATOM 2296 O O . THR A 1 293 ? -19.146 9.190 -6.778 1.00 87.75 293 THR A O 1
ATOM 2299 N N . ALA A 1 294 ? -18.691 8.536 -4.680 1.00 89.69 294 ALA A N 1
ATOM 2300 C CA . ALA A 1 294 ? -20.068 8.308 -4.294 1.00 89.69 294 ALA A CA 1
ATOM 2301 C C . ALA A 1 294 ? -20.873 9.614 -4.350 1.00 89.69 294 ALA A C 1
ATOM 2303 O O . ALA A 1 294 ? -20.387 10.697 -4.009 1.00 89.69 294 ALA A O 1
ATOM 2304 N N . SER A 1 295 ? -22.128 9.502 -4.792 1.00 91.75 295 SER A N 1
ATOM 2305 C CA . SER A 1 295 ? -23.047 10.640 -4.872 1.00 91.75 295 SER A CA 1
ATOM 2306 C C . SER A 1 295 ? -23.254 11.305 -3.508 1.00 91.75 295 SER A C 1
ATOM 2308 O O . SER A 1 295 ? -23.069 10.679 -2.464 1.00 91.75 295 SER A O 1
ATOM 2310 N N . ALA A 1 296 ? -23.716 12.557 -3.505 1.00 88.38 296 ALA A N 1
ATOM 2311 C CA . ALA A 1 296 ? -23.994 13.288 -2.271 1.00 88.38 296 ALA A CA 1
ATOM 2312 C C . ALA A 1 296 ? -25.007 12.603 -1.339 1.00 88.38 296 ALA A C 1
ATOM 2314 O O . ALA A 1 296 ? -24.934 12.830 -0.136 1.00 88.38 296 ALA A O 1
ATOM 2315 N N . ALA A 1 297 ? -25.907 11.782 -1.889 1.00 89.31 297 ALA A N 1
ATOM 2316 C CA . ALA A 1 297 ? -26.917 11.037 -1.143 1.00 89.31 297 ALA A CA 1
ATOM 2317 C C . ALA A 1 297 ? -26.430 9.662 -0.656 1.00 89.31 297 ALA A C 1
ATOM 2319 O O . ALA A 1 297 ? -27.129 9.009 0.110 1.00 89.31 297 ALA A O 1
ATOM 2320 N N . SER A 1 298 ? -25.258 9.197 -1.106 1.00 90.62 298 SER A N 1
ATOM 2321 C CA . SER A 1 298 ? -24.753 7.892 -0.687 1.00 90.62 298 SER A CA 1
ATOM 2322 C C . SER A 1 298 ? -24.259 7.956 0.761 1.00 90.62 298 SER A C 1
ATOM 2324 O O . SER A 1 298 ? -23.425 8.814 1.069 1.00 90.62 298 SER A O 1
ATOM 2326 N N . PRO A 1 299 ? -24.679 7.018 1.628 1.00 87.44 299 PRO A N 1
ATOM 2327 C CA . PRO A 1 299 ? -24.162 6.921 2.993 1.00 87.44 299 PRO A CA 1
ATOM 2328 C C . PRO A 1 299 ? -22.676 6.534 3.030 1.00 87.44 299 PRO A C 1
ATOM 2330 O O . PRO A 1 299 ? -22.018 6.661 4.057 1.00 87.44 299 PRO A O 1
ATOM 2333 N N . GLU A 1 300 ? -22.124 6.061 1.911 1.00 87.88 300 GLU A N 1
ATOM 2334 C CA . GLU A 1 300 ? -20.724 5.654 1.802 1.00 87.88 300 GLU A CA 1
ATOM 2335 C C . GLU A 1 300 ? -19.800 6.780 1.344 1.00 87.88 300 GLU A C 1
ATOM 2337 O O . GLU A 1 300 ? -18.595 6.571 1.197 1.00 87.88 300 GLU A O 1
ATOM 2342 N N . ARG A 1 301 ? -20.351 7.965 1.076 1.00 92.81 301 ARG A N 1
ATOM 2343 C CA . ARG A 1 301 ? -19.573 9.116 0.640 1.00 92.81 301 ARG A CA 1
ATOM 2344 C C . ARG A 1 301 ? -18.561 9.519 1.708 1.00 92.81 301 ARG A C 1
ATOM 2346 O O . ARG A 1 301 ? -18.881 9.606 2.891 1.00 92.81 301 ARG A O 1
ATOM 2353 N N . VAL A 1 302 ? -17.347 9.848 1.265 1.00 94.44 302 VAL A N 1
ATOM 2354 C CA . VAL A 1 302 ? -16.363 10.513 2.126 1.00 94.44 302 VAL A CA 1
ATOM 2355 C C . VAL A 1 302 ? -16.929 11.849 2.585 1.00 94.44 302 VAL A C 1
ATOM 2357 O O . VAL A 1 302 ? -17.218 12.737 1.776 1.00 94.44 302 VAL A O 1
ATOM 2360 N N . LEU A 1 303 ? -17.068 11.988 3.896 1.00 95.44 303 LEU A N 1
ATOM 2361 C CA . LEU A 1 303 ? -17.476 13.235 4.514 1.00 95.44 303 LEU A CA 1
ATOM 2362 C C . LEU A 1 303 ? -16.238 14.092 4.773 1.00 95.44 303 LEU A C 1
ATOM 2364 O O . LEU A 1 303 ? -15.107 13.616 4.872 1.00 95.44 303 LEU A O 1
ATOM 2368 N N . THR A 1 304 ? -16.467 15.388 4.895 1.00 96.19 304 THR A N 1
ATOM 2369 C CA . THR A 1 304 ? -15.465 16.333 5.371 1.00 96.19 304 THR A CA 1
ATOM 2370 C C . THR A 1 304 ? -15.800 16.651 6.817 1.00 96.19 304 THR A C 1
ATOM 2372 O O . THR A 1 304 ? -16.927 17.058 7.103 1.00 96.19 304 THR A O 1
ATOM 2375 N N . TRP A 1 305 ? -14.848 16.446 7.727 1.00 96.69 305 TRP A N 1
ATOM 2376 C CA . TRP A 1 305 ? -15.044 16.744 9.139 1.00 96.69 305 TRP A CA 1
ATOM 2377 C C . TRP A 1 305 ? -15.434 18.209 9.325 1.00 96.69 305 TRP A C 1
ATOM 2379 O O . TRP A 1 305 ? -14.775 19.102 8.788 1.00 96.69 305 TRP A O 1
ATOM 2389 N N . GLY A 1 306 ? -16.527 18.417 10.057 1.00 96.06 306 GLY A N 1
ATOM 2390 C CA . GLY A 1 306 ? -17.144 19.708 10.324 1.00 96.06 306 GLY A CA 1
ATOM 2391 C C . GLY A 1 306 ? -18.559 19.542 10.870 1.00 96.06 306 GLY A C 1
ATOM 2392 O O . GLY A 1 306 ? -18.934 18.457 11.312 1.00 96.06 306 GLY A O 1
ATOM 2393 N N . ALA A 1 307 ? -19.366 20.607 10.855 1.00 94.31 307 ALA A N 1
ATOM 2394 C CA . ALA A 1 307 ? -20.702 20.601 11.468 1.00 94.31 307 ALA A CA 1
ATOM 2395 C C . ALA A 1 307 ? -21.619 19.481 10.933 1.00 94.31 307 ALA A C 1
ATOM 2397 O O . ALA A 1 307 ? -22.238 18.772 11.721 1.00 94.31 307 ALA A O 1
ATOM 2398 N N . ALA A 1 308 ? -21.647 19.271 9.612 1.00 92.06 308 ALA A N 1
ATOM 2399 C CA . ALA A 1 308 ? -22.461 18.223 8.993 1.00 92.06 308 ALA A CA 1
ATOM 2400 C C . ALA A 1 308 ? -21.994 16.810 9.382 1.00 92.06 308 ALA A C 1
ATOM 2402 O O . ALA A 1 308 ? -22.816 15.976 9.744 1.00 92.06 308 ALA A O 1
ATOM 2403 N N . ALA A 1 309 ? -20.682 16.553 9.370 1.00 94.50 309 ALA A N 1
ATOM 2404 C CA . ALA A 1 309 ? -20.132 15.266 9.793 1.00 94.50 309 ALA A CA 1
ATOM 2405 C C . ALA A 1 309 ? -20.404 14.982 11.277 1.00 94.50 309 ALA A C 1
ATOM 2407 O O . ALA A 1 309 ? -20.786 13.869 11.617 1.00 94.50 309 ALA A O 1
ATOM 2408 N N . ARG A 1 310 ? -20.275 15.994 12.148 1.00 93.38 310 ARG A N 1
ATOM 2409 C CA . ARG A 1 310 ? -20.595 15.881 13.581 1.00 93.38 310 ARG A CA 1
ATOM 2410 C C . ARG A 1 310 ? -22.073 15.588 13.839 1.00 93.38 310 ARG A C 1
ATOM 2412 O O . ARG A 1 310 ? -22.384 14.889 14.790 1.00 93.38 310 ARG A O 1
ATOM 2419 N N . HIS A 1 311 ? -22.969 16.113 13.004 1.00 91.88 311 HIS A N 1
ATOM 2420 C CA . HIS A 1 311 ? -24.395 15.802 13.087 1.00 91.88 311 HIS A CA 1
ATOM 2421 C C . HIS A 1 311 ? -24.708 14.389 12.573 1.00 91.88 311 HIS A C 1
ATOM 2423 O O . HIS A 1 311 ? -25.587 13.723 13.103 1.00 91.88 311 HIS A O 1
ATOM 2429 N N . GLN A 1 312 ? -24.033 13.940 11.512 1.00 91.19 312 GLN A N 1
ATOM 2430 C CA . GLN A 1 312 ? -24.288 12.626 10.909 1.00 91.19 312 GLN A CA 1
ATOM 2431 C C . GLN A 1 312 ? -23.688 11.472 11.708 1.00 91.19 312 GLN A C 1
ATOM 2433 O O . GLN A 1 312 ? -24.254 10.385 11.734 1.00 91.19 312 GLN A O 1
ATOM 2438 N N . LEU A 1 313 ? -22.533 11.689 12.329 1.00 90.81 313 LEU A N 1
ATOM 2439 C CA . LEU A 1 313 ? -21.853 10.672 13.107 1.00 90.81 313 LEU A CA 1
ATOM 2440 C C . LEU A 1 313 ? -22.107 10.960 14.583 1.00 90.81 313 LEU A C 1
ATOM 2442 O O . LEU A 1 313 ? -21.413 11.794 15.154 1.00 90.81 313 LEU A O 1
ATOM 2446 N N . SER A 1 314 ? -23.060 10.271 15.210 1.00 84.31 314 SER A N 1
ATOM 2447 C CA . SER A 1 314 ? -23.247 10.326 16.665 1.00 84.31 314 SER A CA 1
ATOM 2448 C C . SER A 1 314 ? -21.922 10.007 17.362 1.00 84.31 314 SER A C 1
ATOM 2450 O O . SER A 1 314 ? -21.410 8.896 17.239 1.00 84.31 314 SER A O 1
ATOM 2452 N N . GLN A 1 315 ? -21.324 10.993 18.038 1.00 81.69 315 GLN A N 1
ATOM 2453 C CA . GLN A 1 315 ? -20.027 10.825 18.695 1.00 81.69 315 GLN A CA 1
ATOM 2454 C C . GLN A 1 315 ? -20.206 10.701 20.205 1.00 81.69 315 GLN A C 1
ATOM 2456 O O . GLN A 1 315 ? -20.626 11.679 20.834 1.00 81.69 315 GLN A O 1
ATOM 2461 N N . PRO A 1 316 ? -19.856 9.554 20.814 1.00 86.31 316 PRO A N 1
ATOM 2462 C CA . PRO A 1 316 ? -19.772 9.487 22.261 1.00 86.31 316 PRO A CA 1
ATOM 2463 C C . PRO A 1 316 ? -18.686 10.452 22.752 1.00 86.31 316 PRO A C 1
ATOM 2465 O O . PRO A 1 316 ? -17.692 10.712 22.065 1.00 86.31 316 PRO A O 1
ATOM 2468 N N . HIS A 1 317 ? -18.864 10.991 23.960 1.00 87.88 317 HIS A N 1
ATOM 2469 C CA . HIS A 1 317 ? -17.796 11.746 24.602 1.00 87.88 317 HIS A CA 1
ATOM 2470 C C . HIS A 1 317 ? -16.586 10.826 24.791 1.00 87.88 317 HIS A C 1
ATOM 2472 O O . HIS A 1 317 ? -16.660 9.800 25.469 1.00 87.88 317 HIS A O 1
ATOM 2478 N N . CYS A 1 318 ? -15.476 11.200 24.163 1.00 88.81 318 CYS A N 1
ATOM 2479 C CA . CYS A 1 318 ? -14.285 10.378 24.095 1.00 88.81 318 CYS A CA 1
ATOM 2480 C C . CYS A 1 318 ? -13.078 11.190 24.578 1.00 88.81 318 CYS A C 1
ATOM 2482 O O . CYS A 1 318 ? -12.795 12.249 24.000 1.00 88.81 318 CYS A O 1
ATOM 2484 N N . PRO A 1 319 ? -12.336 10.705 25.591 1.00 91.19 319 PRO A N 1
ATOM 2485 C CA . PRO A 1 319 ? -11.088 11.336 25.989 1.00 91.19 319 PRO A CA 1
ATOM 2486 C C . PRO A 1 319 ? -10.071 11.288 24.844 1.00 91.19 319 PRO A C 1
ATOM 2488 O O . PRO A 1 319 ? -10.200 10.503 23.896 1.00 91.19 319 PRO A O 1
ATOM 2491 N N . ALA A 1 320 ? -9.049 12.140 24.934 1.00 92.69 320 ALA A N 1
ATOM 2492 C CA . ALA A 1 320 ? -7.940 12.121 23.990 1.00 92.69 320 ALA A CA 1
ATOM 2493 C C . ALA A 1 320 ? -7.310 10.721 23.927 1.00 92.69 320 ALA A C 1
ATOM 2495 O O . ALA A 1 320 ? -7.219 10.022 24.938 1.00 92.69 320 ALA A O 1
ATOM 2496 N N . ALA A 1 321 ? -6.888 10.324 22.730 1.00 94.56 321 ALA A N 1
ATOM 2497 C CA . ALA A 1 321 ? -6.265 9.029 22.522 1.00 94.56 321 ALA A CA 1
ATOM 2498 C C . ALA A 1 321 ? -4.936 8.914 23.283 1.00 94.56 321 ALA A C 1
ATOM 2500 O O . ALA A 1 321 ? -4.168 9.873 23.391 1.00 94.56 321 ALA A O 1
ATOM 2501 N N . SER A 1 322 ? -4.667 7.718 23.789 1.00 95.38 322 SER A N 1
ATOM 2502 C CA . SER A 1 322 ? -3.468 7.361 24.537 1.00 95.38 322 SER A CA 1
ATOM 2503 C C . SER A 1 322 ? -2.645 6.308 23.794 1.00 95.38 322 SER A C 1
ATOM 2505 O O . SER A 1 322 ? -3.102 5.680 22.842 1.00 95.38 322 SER A O 1
ATOM 2507 N N . ILE A 1 323 ? -1.406 6.089 24.238 1.00 96.50 323 ILE A N 1
ATOM 2508 C CA . ILE A 1 323 ? -0.570 4.998 23.716 1.00 96.50 323 ILE A CA 1
ATOM 2509 C C . ILE A 1 323 ? -1.202 3.617 23.955 1.00 96.50 323 ILE A C 1
ATOM 2511 O O . ILE A 1 323 ? -1.084 2.743 23.103 1.00 96.50 323 ILE A O 1
ATOM 2515 N N . SER A 1 324 ? -1.924 3.444 25.066 1.00 96.06 324 SER A N 1
ATOM 2516 C CA . SER A 1 324 ? -2.636 2.206 25.391 1.00 96.06 324 SER A CA 1
ATOM 2517 C C . SER A 1 324 ? -3.783 1.929 24.422 1.00 96.06 324 SER A C 1
ATOM 2519 O O . SER A 1 324 ? -4.011 0.773 24.083 1.00 96.06 324 SER A O 1
ATOM 2521 N N . ASP A 1 325 ? -4.457 2.971 23.920 1.00 96.31 325 ASP A N 1
ATOM 2522 C CA . ASP A 1 325 ? -5.483 2.812 22.881 1.00 96.31 325 ASP A CA 1
ATOM 2523 C C . ASP A 1 325 ? -4.865 2.262 21.585 1.00 96.31 325 ASP A C 1
ATOM 2525 O O . ASP A 1 325 ? -5.431 1.382 20.940 1.00 96.31 325 ASP A O 1
ATOM 2529 N N . VAL A 1 326 ? -3.671 2.745 21.220 1.00 97.19 326 VAL A N 1
ATOM 2530 C CA . VAL A 1 326 ? -2.943 2.291 20.025 1.00 97.19 326 VAL A CA 1
ATOM 2531 C C . VAL A 1 326 ? -2.433 0.866 20.181 1.00 97.19 326 VAL A C 1
ATOM 2533 O O . VAL A 1 326 ? -2.566 0.080 19.247 1.00 97.19 326 VAL A O 1
ATOM 2536 N N . ASP A 1 327 ? -1.872 0.510 21.335 1.00 96.44 327 ASP A N 1
ATOM 2537 C CA . ASP A 1 327 ? -1.430 -0.867 21.571 1.00 96.44 327 ASP A CA 1
ATOM 2538 C C . ASP A 1 327 ? -2.622 -1.839 21.603 1.00 96.44 327 ASP A C 1
ATOM 2540 O O . ASP A 1 327 ? -2.602 -2.862 20.920 1.00 96.44 327 ASP A O 1
ATOM 2544 N N . GLY A 1 328 ? -3.720 -1.466 22.271 1.00 96.12 328 GLY A N 1
ATOM 2545 C CA . GLY A 1 328 ? -4.965 -2.239 22.271 1.00 96.12 328 GLY A CA 1
ATOM 2546 C C . GLY A 1 328 ? -5.538 -2.444 20.865 1.00 96.12 328 GLY A C 1
ATOM 2547 O O . GLY A 1 328 ? -5.941 -3.556 20.514 1.00 96.12 328 GLY A O 1
ATOM 2548 N N . PHE A 1 329 ? -5.508 -1.406 20.026 1.00 96.50 329 PHE A N 1
ATOM 2549 C CA . PHE A 1 329 ? -5.845 -1.509 18.607 1.00 96.50 329 PHE A CA 1
ATOM 2550 C C . PHE A 1 329 ? -4.926 -2.484 17.869 1.00 96.50 329 PHE A C 1
ATOM 2552 O O . PHE A 1 329 ? -5.411 -3.348 17.150 1.00 96.50 329 PHE A O 1
ATOM 2559 N N . LEU A 1 330 ? -3.604 -2.357 18.023 1.00 97.00 330 LEU A N 1
ATOM 2560 C CA . LEU A 1 330 ? -2.637 -3.187 17.302 1.00 97.00 330 LEU A CA 1
ATOM 2561 C C . LEU A 1 330 ? -2.783 -4.663 17.668 1.00 97.00 330 LEU A C 1
ATOM 2563 O O . LEU A 1 330 ? -2.761 -5.508 16.773 1.00 97.00 330 LEU A O 1
ATOM 2567 N N . ASN A 1 331 ? -2.956 -4.959 18.956 1.00 95.75 331 ASN A N 1
ATOM 2568 C CA . ASN A 1 331 ? -3.166 -6.316 19.449 1.00 95.75 331 ASN A CA 1
ATOM 2569 C C . ASN A 1 331 ? -4.482 -6.867 18.888 1.00 95.75 331 ASN A C 1
ATOM 2571 O O . ASN A 1 331 ? -4.461 -7.806 18.099 1.00 95.75 331 ASN A O 1
ATOM 2575 N N . SER A 1 332 ? -5.613 -6.204 19.140 1.00 95.25 332 SER A N 1
ATOM 2576 C CA . SER A 1 332 ? -6.923 -6.698 18.684 1.00 95.25 332 SER A CA 1
ATOM 2577 C C . SER A 1 332 ? -7.060 -6.791 17.155 1.00 95.25 332 SER A C 1
ATOM 2579 O O . SER A 1 332 ? -7.605 -7.770 16.635 1.00 95.25 332 SER A O 1
ATOM 2581 N N . PHE A 1 333 ? -6.537 -5.815 16.406 1.00 96.88 333 PHE A N 1
ATOM 2582 C CA . PHE A 1 333 ? -6.591 -5.820 14.945 1.00 96.88 333 PHE A CA 1
ATOM 2583 C C . PHE A 1 333 ? -5.752 -6.967 14.371 1.00 96.88 333 PHE A C 1
ATOM 2585 O O . PHE A 1 333 ? -6.257 -7.758 13.579 1.00 96.88 333 PHE A O 1
ATOM 2592 N N . PHE A 1 334 ? -4.484 -7.106 14.763 1.00 96.81 334 PHE A N 1
ATOM 2593 C CA . PHE A 1 334 ? -3.596 -8.098 14.147 1.00 96.81 334 PHE A CA 1
ATOM 2594 C C . PHE A 1 334 ? -3.685 -9.507 14.752 1.00 96.81 334 PHE A C 1
ATOM 2596 O O . PHE A 1 334 ? -3.250 -10.448 14.092 1.00 96.81 334 PHE A O 1
ATOM 2603 N N . GLU A 1 335 ? -4.268 -9.685 15.940 1.00 91.56 335 GLU A N 1
ATOM 2604 C CA . GLU A 1 335 ? -4.555 -11.010 16.518 1.00 91.56 335 GLU A CA 1
ATOM 2605 C C . GLU A 1 335 ? -5.741 -11.698 15.838 1.00 91.56 335 GLU A C 1
ATOM 2607 O O . GLU A 1 335 ? -5.715 -12.906 15.613 1.00 91.56 335 GLU A O 1
ATOM 2612 N N . THR A 1 336 ? -6.770 -10.936 15.461 1.00 92.31 336 THR A N 1
ATOM 2613 C CA . THR A 1 336 ? -7.982 -11.476 14.817 1.00 92.31 336 THR A CA 1
ATOM 2614 C C . THR A 1 336 ? -7.798 -11.793 13.331 1.00 92.31 336 THR A C 1
ATOM 2616 O O . THR A 1 336 ? -8.708 -12.315 12.692 1.00 92.31 336 THR A O 1
ATOM 2619 N N . ARG A 1 337 ? -6.628 -11.484 12.762 1.00 95.56 337 ARG A N 1
ATOM 2620 C CA . ARG A 1 337 ? -6.330 -11.617 11.333 1.00 95.56 337 ARG A CA 1
ATOM 2621 C C . ARG A 1 337 ? -5.264 -12.686 11.113 1.00 95.56 337 ARG A C 1
ATOM 2623 O O . ARG A 1 337 ? -4.131 -12.505 11.562 1.00 95.56 337 ARG A O 1
ATOM 2630 N N . PRO A 1 338 ? -5.567 -13.781 10.396 1.00 92.69 338 PRO A N 1
ATOM 2631 C CA . PRO A 1 338 ? -4.630 -14.887 10.271 1.00 92.69 338 PRO A CA 1
ATOM 2632 C C . PRO A 1 338 ? -3.386 -14.457 9.489 1.00 92.69 338 PRO A C 1
ATOM 2634 O O . PRO A 1 338 ? -3.470 -13.990 8.348 1.00 92.69 338 PRO A O 1
ATOM 2637 N N . GLY A 1 339 ? -2.211 -14.618 10.094 1.00 94.56 339 GLY A N 1
ATOM 2638 C CA . GLY A 1 339 ? -0.944 -14.416 9.405 1.00 94.56 339 GLY A CA 1
ATOM 2639 C C . GLY A 1 339 ? -0.496 -15.649 8.614 1.00 94.56 339 GLY A C 1
ATOM 2640 O O . GLY A 1 339 ? -1.085 -16.733 8.707 1.00 94.56 339 GLY A O 1
ATOM 2641 N N . PRO A 1 340 ? 0.571 -15.516 7.810 1.00 88.31 340 PRO A N 1
ATOM 2642 C CA . PRO A 1 340 ? 1.117 -16.636 7.059 1.00 88.31 340 PRO A CA 1
ATOM 2643 C C . PRO A 1 340 ? 1.625 -17.716 8.023 1.00 88.31 340 PRO A C 1
ATOM 2645 O O . PRO A 1 340 ? 2.430 -17.439 8.920 1.00 88.31 340 PRO A O 1
ATOM 2648 N N . TYR A 1 341 ? 1.171 -18.954 7.804 1.00 86.94 341 TYR A N 1
ATOM 2649 C CA . TYR A 1 341 ? 1.475 -20.122 8.643 1.00 86.94 341 TYR A CA 1
ATOM 2650 C C . TYR A 1 341 ? 0.973 -20.000 10.094 1.00 86.94 341 TYR A C 1
ATOM 2652 O O . TYR A 1 341 ? 1.580 -20.560 11.001 1.00 86.94 341 TYR A O 1
ATOM 2660 N N . GLY A 1 342 ? -0.102 -19.235 10.327 1.00 86.88 342 GLY A N 1
ATOM 2661 C CA . GLY A 1 342 ? -0.710 -19.077 11.654 1.00 86.88 342 GLY A CA 1
ATOM 2662 C C . GLY A 1 342 ? 0.081 -18.190 12.620 1.00 86.88 342 GLY A C 1
ATOM 2663 O O . GLY A 1 342 ? -0.271 -18.101 13.791 1.00 86.88 342 GLY A O 1
ATOM 2664 N N . ARG A 1 343 ? 1.145 -17.523 12.155 1.00 90.56 343 ARG A N 1
ATOM 2665 C CA . ARG A 1 343 ? 1.895 -16.563 12.977 1.00 90.56 343 ARG A CA 1
ATOM 2666 C C . ARG A 1 343 ? 1.082 -15.293 13.193 1.00 90.56 343 ARG A C 1
ATOM 2668 O O . ARG A 1 343 ? 0.414 -14.835 12.267 1.00 90.56 343 ARG A O 1
ATOM 2675 N N . SER A 1 344 ? 1.195 -14.700 14.379 1.00 94.88 344 SER A N 1
ATOM 2676 C CA . SER A 1 344 ? 0.577 -13.405 14.652 1.00 94.88 344 SER A CA 1
ATOM 2677 C C . SER A 1 344 ? 1.230 -12.319 13.800 1.00 94.88 344 SER A C 1
ATOM 2679 O O . SER A 1 344 ? 2.456 -12.229 13.702 1.00 94.88 344 SER A O 1
ATOM 2681 N N . LEU A 1 345 ? 0.414 -11.465 13.181 1.00 96.81 345 LEU A N 1
ATOM 2682 C CA . LEU A 1 345 ? 0.927 -10.305 12.455 1.00 96.81 345 LEU A CA 1
ATOM 2683 C C . LEU A 1 345 ? 1.438 -9.210 13.402 1.00 96.81 345 LEU A C 1
ATOM 2685 O O . LEU A 1 345 ? 2.293 -8.416 13.004 1.00 96.81 345 LEU A O 1
ATOM 2689 N N . ARG A 1 346 ? 0.993 -9.206 14.668 1.00 96.81 346 ARG A N 1
ATOM 2690 C CA . ARG A 1 346 ? 1.485 -8.289 15.710 1.00 96.81 346 ARG A CA 1
ATOM 2691 C C . ARG A 1 346 ? 2.983 -8.466 15.963 1.00 96.81 346 ARG A C 1
ATOM 2693 O O . ARG A 1 346 ? 3.674 -7.480 16.223 1.00 96.81 346 ARG A O 1
ATOM 2700 N N . ASP A 1 347 ? 3.502 -9.684 15.798 1.00 95.94 347 ASP A N 1
ATOM 2701 C CA . ASP A 1 347 ? 4.922 -10.008 15.989 1.00 95.94 347 ASP A CA 1
ATOM 2702 C C . ASP A 1 347 ? 5.843 -9.293 14.993 1.00 95.94 347 ASP A C 1
ATOM 2704 O O . ASP A 1 347 ? 7.037 -9.141 15.258 1.00 95.94 347 ASP A O 1
ATOM 2708 N N . LEU A 1 348 ? 5.300 -8.825 13.862 1.00 96.50 348 LEU A N 1
ATOM 2709 C CA . LEU A 1 348 ? 6.027 -8.067 12.839 1.00 96.50 348 LEU A CA 1
ATOM 2710 C C . LEU A 1 348 ? 6.142 -6.571 13.174 1.00 96.50 348 LEU A C 1
ATOM 2712 O O . LEU A 1 348 ? 6.904 -5.848 12.527 1.00 96.50 348 LEU A O 1
ATOM 2716 N N . LEU A 1 349 ? 5.420 -6.106 14.194 1.00 97.62 349 LEU A N 1
ATOM 2717 C CA . LEU A 1 349 ? 5.362 -4.711 14.611 1.00 97.62 349 LEU A CA 1
ATOM 2718 C C . LEU A 1 349 ? 6.091 -4.509 15.945 1.00 97.62 349 LEU A C 1
ATOM 2720 O O . LEU A 1 349 ? 6.020 -5.343 16.852 1.00 97.62 349 LEU A O 1
ATOM 2724 N N . GLY A 1 350 ? 6.847 -3.417 16.041 1.00 97.50 350 GLY A N 1
ATOM 2725 C CA . GLY A 1 350 ? 7.468 -2.946 17.277 1.00 97.50 350 GLY A CA 1
ATOM 2726 C C . GLY A 1 350 ? 6.465 -2.284 18.219 1.00 97.50 350 GLY A C 1
ATOM 2727 O O . GLY A 1 350 ? 5.270 -2.235 17.936 1.00 97.50 350 GLY A O 1
ATOM 2728 N N . GLU A 1 351 ? 6.969 -1.764 19.332 1.00 97.75 351 GLU A N 1
ATOM 2729 C CA . GLU A 1 351 ? 6.156 -1.000 20.277 1.00 97.75 351 GLU A CA 1
ATOM 2730 C C . GLU A 1 351 ? 5.811 0.385 19.707 1.00 97.75 351 GLU A C 1
ATOM 2732 O O . GLU A 1 351 ? 6.663 1.009 19.061 1.00 97.75 351 GLU A O 1
ATOM 2737 N N . PRO A 1 352 ? 4.575 0.882 19.898 1.00 98.31 352 PRO A N 1
ATOM 2738 C CA . PRO A 1 352 ? 4.183 2.190 19.397 1.00 98.31 352 PRO A CA 1
ATOM 2739 C C . PRO A 1 352 ? 4.938 3.310 20.125 1.00 98.31 352 PRO A C 1
ATOM 2741 O O . PRO A 1 352 ? 4.966 3.386 21.346 1.00 98.31 352 PRO A O 1
ATOM 2744 N N . GLU A 1 353 ? 5.505 4.247 19.371 1.00 98.06 353 GLU A N 1
ATOM 2745 C CA . GLU A 1 353 ? 6.135 5.456 19.898 1.00 98.06 353 GLU A CA 1
ATOM 2746 C C . GLU A 1 353 ? 5.224 6.663 19.660 1.00 98.06 353 GLU A C 1
ATOM 2748 O O . GLU A 1 353 ? 4.970 7.031 18.507 1.00 98.06 353 GLU A O 1
ATOM 2753 N N . GLN A 1 354 ? 4.782 7.334 20.725 1.00 97.94 354 GLN A N 1
ATOM 2754 C CA . GLN A 1 354 ? 3.988 8.557 20.592 1.00 97.94 354 GLN A CA 1
ATOM 2755 C C . GLN A 1 354 ? 4.790 9.670 19.897 1.00 97.94 354 GLN A C 1
ATOM 2757 O O . GLN A 1 354 ? 5.954 9.932 20.214 1.00 97.94 354 GLN A O 1
ATOM 2762 N N . LYS A 1 355 ? 4.150 10.328 18.930 1.00 97.50 355 LYS A N 1
ATOM 2763 C CA . LYS A 1 355 ? 4.629 11.508 18.201 1.00 97.50 355 LYS A CA 1
ATOM 2764 C C . LYS A 1 355 ? 3.604 12.642 18.343 1.00 97.50 355 LYS A C 1
ATOM 2766 O O . LYS A 1 355 ? 2.594 12.522 19.032 1.00 97.50 355 LYS A O 1
ATOM 2771 N N . ALA A 1 356 ? 3.889 13.784 17.725 1.00 95.31 356 ALA A N 1
ATOM 2772 C CA . ALA A 1 356 ? 3.019 14.954 17.794 1.00 95.31 356 ALA A CA 1
ATOM 2773 C C . ALA A 1 356 ? 1.668 14.730 17.086 1.00 95.31 356 ALA A C 1
ATOM 2775 O O . ALA A 1 356 ? 1.570 13.940 16.147 1.00 95.31 356 ALA A O 1
ATOM 2776 N N . ASN A 1 357 ? 0.649 15.495 17.490 1.00 93.88 357 ASN A N 1
ATOM 2777 C CA . ASN A 1 357 ? -0.651 15.600 16.810 1.00 93.88 357 ASN A CA 1
ATOM 2778 C C . ASN A 1 357 ? -1.392 14.260 16.645 1.00 93.88 357 ASN A C 1
ATOM 2780 O O . ASN A 1 357 ? -1.946 13.976 15.584 1.00 93.88 357 ASN A O 1
ATOM 2784 N N . GLY A 1 358 ? -1.363 13.415 17.680 1.00 95.38 358 GLY A N 1
ATOM 2785 C CA . GLY A 1 358 ? -2.061 12.125 17.679 1.00 95.38 358 GLY A CA 1
ATOM 2786 C C . GLY A 1 358 ? -1.458 11.087 16.732 1.00 95.38 358 GLY A C 1
ATOM 2787 O O . GLY A 1 358 ? -2.137 10.128 16.376 1.00 95.38 358 GLY A O 1
ATOM 2788 N N . TRP A 1 359 ? -0.213 11.276 16.283 1.00 97.75 359 TRP A N 1
ATOM 2789 C CA . TRP A 1 359 ? 0.521 10.278 15.509 1.00 97.75 359 TRP A CA 1
ATOM 2790 C C . TRP A 1 359 ? 1.339 9.360 16.407 1.00 97.75 359 TRP A C 1
ATOM 2792 O O . TRP A 1 359 ? 1.944 9.796 17.381 1.00 97.75 359 TRP A O 1
ATOM 2802 N N . TYR A 1 360 ? 1.424 8.098 16.009 1.00 98.50 360 TYR A N 1
ATOM 2803 C CA . TYR A 1 360 ? 2.199 7.057 16.660 1.00 98.50 360 TYR A CA 1
ATOM 2804 C C . TYR A 1 360 ? 3.006 6.332 15.594 1.00 98.50 360 TYR A C 1
ATOM 2806 O O . TYR A 1 360 ? 2.474 5.930 14.557 1.00 98.50 360 TYR A O 1
ATOM 2814 N N . LYS A 1 361 ? 4.307 6.197 15.832 1.00 98.50 361 LYS A N 1
ATOM 2815 C CA . LYS A 1 361 ? 5.215 5.469 14.950 1.00 98.50 361 LYS A CA 1
ATOM 2816 C C . LYS A 1 361 ? 5.383 4.057 15.491 1.00 98.50 361 LYS A C 1
ATOM 2818 O O . LYS A 1 361 ? 5.824 3.888 16.618 1.00 98.50 361 LYS A O 1
ATOM 2823 N N . VAL A 1 362 ? 5.090 3.063 14.671 1.00 98.56 362 VAL A N 1
ATOM 2824 C CA . VAL A 1 362 ? 5.189 1.641 14.995 1.00 98.56 362 VAL A CA 1
ATOM 2825 C C . VAL A 1 362 ? 6.298 1.038 14.123 1.00 98.56 362 VAL A C 1
ATOM 2827 O O . VAL A 1 362 ? 6.125 0.945 12.901 1.00 98.56 362 VAL A O 1
ATOM 2830 N N . PRO A 1 363 ? 7.468 0.686 14.689 1.00 98.31 363 PRO A N 1
ATOM 2831 C CA . PRO A 1 363 ? 8.578 0.125 13.919 1.00 98.31 363 PRO A CA 1
ATOM 2832 C C . PRO A 1 363 ? 8.188 -1.149 13.153 1.00 98.31 363 PRO A C 1
ATOM 2834 O O . PRO A 1 363 ? 7.483 -2.007 13.683 1.00 98.31 363 PRO A O 1
ATOM 2837 N N . TRP A 1 364 ? 8.657 -1.296 11.910 1.00 97.94 364 TRP A N 1
ATOM 2838 C CA . TRP A 1 364 ? 8.524 -2.538 11.141 1.00 97.94 364 TRP A CA 1
ATOM 2839 C C . TRP A 1 364 ? 9.714 -3.449 11.454 1.00 97.94 364 TRP A C 1
ATOM 2841 O O . TRP A 1 364 ? 10.814 -3.228 10.950 1.00 97.94 364 TRP A O 1
ATOM 2851 N N . LYS A 1 365 ? 9.518 -4.480 12.284 1.00 97.06 365 LYS A N 1
ATOM 2852 C CA . LYS A 1 365 ? 10.614 -5.341 12.775 1.00 97.06 365 LYS A CA 1
ATOM 2853 C C . LYS A 1 365 ? 11.428 -6.018 11.663 1.00 97.06 365 LYS A C 1
ATOM 2855 O O . LYS A 1 365 ? 12.649 -6.100 11.809 1.00 97.06 365 LYS A O 1
ATOM 2860 N N . PRO A 1 366 ? 10.838 -6.491 10.543 1.00 94.88 366 PRO A N 1
ATOM 2861 C CA . PRO A 1 366 ? 11.634 -7.045 9.448 1.00 94.88 366 PRO A CA 1
ATOM 2862 C C . PRO A 1 366 ? 12.654 -6.058 8.867 1.00 94.88 366 PRO A C 1
ATOM 2864 O O . PRO A 1 366 ? 13.698 -6.500 8.394 1.00 94.88 366 PRO A O 1
ATOM 2867 N N . PHE A 1 367 ? 12.406 -4.745 8.958 1.00 92.25 367 PHE A N 1
ATOM 2868 C CA . PHE A 1 367 ? 13.350 -3.725 8.500 1.00 92.25 367 PHE A CA 1
ATOM 2869 C C . PHE A 1 367 ? 14.628 -3.671 9.341 1.00 92.25 367 PHE A C 1
ATOM 2871 O O . PHE A 1 367 ? 15.707 -3.485 8.793 1.00 92.25 367 PHE A O 1
ATOM 2878 N N . GLU A 1 368 ? 14.543 -3.858 10.661 1.00 81.31 368 GLU A N 1
ATOM 2879 C CA . GLU A 1 368 ? 15.715 -3.788 11.556 1.00 81.31 368 GLU A CA 1
ATOM 2880 C C . GLU A 1 368 ? 16.759 -4.861 11.233 1.00 81.31 368 GLU A C 1
ATOM 2882 O O . GLU A 1 368 ? 17.954 -4.675 11.451 1.00 81.31 368 GLU A O 1
ATOM 2887 N N . LYS A 1 369 ? 16.300 -5.984 10.675 1.00 72.38 369 LYS A N 1
ATOM 2888 C CA . LYS A 1 369 ? 17.147 -7.093 10.225 1.00 72.38 369 LYS A CA 1
ATOM 2889 C C . LYS A 1 369 ? 17.585 -6.944 8.770 1.00 72.38 369 LYS A C 1
ATOM 2891 O O . LYS A 1 369 ? 18.395 -7.738 8.293 1.00 72.38 369 LYS A O 1
ATOM 2896 N N . PHE A 1 370 ? 17.029 -5.974 8.050 1.00 78.56 370 PHE A N 1
ATOM 2897 C CA . PHE A 1 370 ? 17.247 -5.819 6.627 1.00 78.56 370 PHE A CA 1
ATOM 2898 C C . PHE A 1 370 ? 18.463 -4.936 6.362 1.00 78.56 370 PHE A C 1
ATOM 2900 O O . PHE A 1 370 ? 18.502 -3.755 6.704 1.00 78.56 370 PHE A O 1
ATOM 2907 N N . GLN A 1 371 ? 19.461 -5.507 5.696 1.00 81.94 371 GLN A N 1
ATOM 2908 C CA . GLN A 1 371 ? 20.545 -4.726 5.120 1.00 81.94 371 GLN A CA 1
ATOM 2909 C C . GLN A 1 371 ? 20.091 -4.212 3.758 1.00 81.94 371 GLN A C 1
ATOM 2911 O O . GLN A 1 371 ? 19.858 -4.990 2.829 1.00 81.94 371 GLN A O 1
ATOM 2916 N N . LEU A 1 372 ? 19.958 -2.889 3.648 1.00 84.19 372 LEU A N 1
ATOM 2917 C CA . LEU A 1 372 ? 19.688 -2.241 2.372 1.00 84.19 372 LEU A CA 1
ATOM 2918 C C . LEU A 1 372 ? 20.764 -2.658 1.360 1.00 84.19 372 LEU A C 1
ATOM 2920 O O . LEU A 1 372 ? 21.961 -2.611 1.642 1.00 84.19 372 LEU A O 1
ATOM 2924 N N . ARG A 1 373 ? 20.324 -3.082 0.174 1.00 86.88 373 ARG A N 1
ATOM 2925 C CA . ARG A 1 373 ? 21.224 -3.447 -0.931 1.00 86.88 373 ARG A CA 1
ATOM 2926 C C . ARG A 1 373 ? 22.000 -2.218 -1.417 1.00 86.88 373 ARG A C 1
ATOM 2928 O O . ARG A 1 373 ? 21.609 -1.091 -1.134 1.00 86.88 373 ARG A O 1
ATOM 2935 N N . GLU A 1 374 ? 23.052 -2.413 -2.209 1.00 85.69 374 GLU A N 1
ATOM 2936 C CA . GLU A 1 374 ? 23.722 -1.298 -2.896 1.00 85.69 374 GLU A CA 1
ATOM 2937 C C . GLU A 1 374 ? 22.700 -0.534 -3.767 1.00 85.69 374 GLU A C 1
ATOM 2939 O O . GLU A 1 374 ? 22.059 -1.122 -4.639 1.00 85.69 374 GLU A O 1
ATOM 2944 N N . GLY A 1 375 ? 22.506 0.757 -3.489 1.00 88.62 375 GLY A N 1
ATOM 2945 C CA . GLY A 1 375 ? 21.482 1.600 -4.111 1.00 88.62 375 GLY A CA 1
ATOM 2946 C C . GLY A 1 375 ? 21.452 3.002 -3.504 1.00 88.62 375 GLY A C 1
ATOM 2947 O O . GLY A 1 375 ? 22.061 3.241 -2.459 1.00 88.62 375 GLY A O 1
ATOM 2948 N N . ASP A 1 376 ? 20.729 3.930 -4.135 1.00 93.69 376 ASP A N 1
ATOM 2949 C CA . ASP A 1 376 ? 20.509 5.275 -3.586 1.00 93.69 376 ASP A CA 1
ATOM 2950 C C . ASP A 1 376 ? 19.201 5.292 -2.792 1.00 93.69 376 ASP A C 1
ATOM 2952 O O . ASP A 1 376 ? 18.170 5.806 -3.238 1.00 93.69 376 ASP A O 1
ATOM 2956 N N . TRP A 1 377 ? 19.236 4.643 -1.628 1.00 96.06 377 TRP A N 1
ATOM 2957 C CA . TRP A 1 377 ? 18.071 4.491 -0.766 1.00 96.06 377 TRP A CA 1
ATOM 2958 C C . TRP A 1 377 ? 17.700 5.806 -0.095 1.00 96.06 377 TRP A C 1
ATOM 2960 O O . TRP A 1 377 ? 18.448 6.371 0.700 1.00 96.06 377 TRP A O 1
ATOM 2970 N N . GLN A 1 378 ? 16.488 6.266 -0.376 1.00 97.38 378 GLN A N 1
ATOM 2971 C CA . GLN A 1 378 ? 15.935 7.496 0.165 1.00 97.38 378 GLN A CA 1
ATOM 2972 C C . GLN A 1 378 ? 14.704 7.200 1.011 1.00 97.38 378 GLN A C 1
ATOM 2974 O O . GLN A 1 378 ? 13.937 6.280 0.728 1.00 97.38 378 GLN A O 1
ATOM 2979 N N . ARG A 1 379 ? 14.486 8.015 2.045 1.00 98.06 379 ARG A N 1
ATOM 2980 C CA . ARG A 1 379 ? 13.255 7.963 2.835 1.00 98.06 379 ARG A CA 1
ATOM 2981 C C . ARG A 1 379 ? 12.083 8.521 2.025 1.00 98.06 379 ARG A C 1
ATOM 2983 O O . ARG A 1 379 ? 12.200 9.561 1.368 1.00 98.06 379 ARG A O 1
ATOM 2990 N N . GLY A 1 380 ? 10.943 7.845 2.095 1.00 98.12 380 GLY A N 1
ATOM 2991 C CA . GLY A 1 380 ? 9.701 8.247 1.450 1.00 98.12 380 GLY A CA 1
ATOM 2992 C C . GLY A 1 380 ? 8.471 7.864 2.263 1.00 98.12 380 GLY A C 1
ATOM 2993 O O . GLY A 1 380 ? 8.565 7.251 3.326 1.00 98.12 380 GLY A O 1
ATOM 2994 N N . TRP A 1 381 ? 7.309 8.240 1.736 1.00 98.62 381 TRP A N 1
ATOM 2995 C CA . TRP A 1 381 ? 6.023 8.067 2.400 1.00 98.62 381 TRP A CA 1
ATOM 2996 C C . TRP A 1 381 ? 4.973 7.521 1.443 1.00 98.62 381 TRP A C 1
ATOM 2998 O O . TRP A 1 381 ? 4.885 7.959 0.294 1.00 98.62 381 TRP A O 1
ATOM 3008 N N . HIS A 1 382 ? 4.141 6.614 1.943 1.00 98.44 382 HIS A N 1
ATOM 3009 C CA . HIS A 1 382 ? 3.001 6.057 1.227 1.00 98.44 382 HIS A CA 1
ATOM 3010 C C . HIS A 1 382 ? 1.734 6.208 2.069 1.00 98.44 382 HIS A C 1
ATOM 3012 O O . HIS A 1 382 ? 1.694 5.772 3.216 1.00 98.44 382 HIS A O 1
ATOM 3018 N N . GLY A 1 383 ? 0.701 6.838 1.515 1.00 97.44 383 GLY A N 1
ATOM 3019 C CA . GLY A 1 383 ? -0.609 6.910 2.158 1.00 97.44 383 GLY A CA 1
ATOM 3020 C C . GLY A 1 383 ? -1.416 5.673 1.794 1.00 97.44 383 GLY A C 1
ATOM 3021 O O . GLY A 1 383 ? -1.473 5.314 0.620 1.00 97.44 383 GLY A O 1
ATOM 3022 N N . CYS A 1 384 ? -2.040 5.037 2.780 1.00 96.56 384 CYS A N 1
ATOM 3023 C CA . CYS A 1 384 ? -2.914 3.892 2.567 1.00 96.56 384 CYS A CA 1
ATOM 3024 C C . CYS A 1 384 ? -4.247 4.105 3.284 1.00 96.56 384 CYS A C 1
ATOM 3026 O O . CYS A 1 384 ? -4.355 4.891 4.224 1.00 96.56 384 CYS A O 1
ATOM 3028 N N . LYS A 1 385 ? -5.269 3.378 2.842 1.00 96.25 385 LYS A N 1
ATOM 3029 C CA . LYS A 1 385 ? -6.518 3.257 3.593 1.00 96.25 385 LYS A CA 1
ATOM 3030 C C . LYS A 1 385 ? -6.371 2.145 4.621 1.00 96.25 385 LYS A C 1
ATOM 3032 O O . LYS A 1 385 ? -5.554 1.240 4.433 1.00 96.25 385 LYS A O 1
ATOM 3037 N N . LEU A 1 386 ? -7.123 2.235 5.710 1.00 97.19 386 LEU A N 1
ATOM 3038 C CA . LEU A 1 386 ? -6.989 1.310 6.831 1.00 97.19 386 LEU A CA 1
ATOM 3039 C C . LEU A 1 386 ? -7.353 -0.128 6.419 1.00 97.19 386 LEU A C 1
ATOM 3041 O O . LEU A 1 386 ? -6.698 -1.075 6.837 1.00 97.19 386 LEU A O 1
ATOM 3045 N N . GLU A 1 387 ? -8.290 -0.265 5.480 1.00 97.56 387 GLU A N 1
ATOM 3046 C CA . GLU A 1 387 ? -8.703 -1.508 4.822 1.00 97.56 387 GLU A CA 1
ATOM 3047 C C . GLU A 1 387 ? -7.552 -2.259 4.134 1.00 97.56 387 GLU A C 1
ATOM 3049 O O . GLU A 1 387 ? -7.637 -3.465 3.917 1.00 97.56 387 GLU A O 1
ATOM 3054 N N . ALA A 1 388 ? -6.468 -1.568 3.774 1.00 97.50 388 ALA A N 1
ATOM 3055 C CA . ALA A 1 388 ? -5.308 -2.180 3.134 1.00 97.50 388 ALA A CA 1
ATOM 3056 C C . ALA A 1 388 ? -4.272 -2.711 4.142 1.00 97.50 388 ALA A C 1
ATOM 3058 O O . ALA A 1 388 ? -3.369 -3.450 3.740 1.00 97.50 388 ALA A O 1
ATOM 3059 N N . LEU A 1 389 ? -4.362 -2.339 5.428 1.00 97.75 389 LEU A N 1
ATOM 3060 C CA . LEU A 1 389 ? -3.316 -2.626 6.416 1.00 97.75 389 LEU A CA 1
ATOM 3061 C C . LEU A 1 389 ? -3.060 -4.117 6.589 1.00 97.75 389 LEU A C 1
ATOM 3063 O O . LEU A 1 389 ? -1.897 -4.520 6.570 1.00 97.75 389 LEU A O 1
ATOM 3067 N N . TYR A 1 390 ? -4.115 -4.927 6.708 1.00 97.94 390 TYR A N 1
ATOM 3068 C CA . TYR A 1 390 ? -3.969 -6.372 6.861 1.00 97.94 390 TYR A CA 1
ATOM 3069 C C . TYR A 1 390 ? -3.148 -6.973 5.720 1.00 97.94 390 TYR A C 1
ATOM 3071 O O . TYR A 1 390 ? -2.131 -7.621 5.959 1.00 97.94 390 TYR A O 1
ATOM 3079 N N . SER A 1 391 ? -3.520 -6.681 4.473 1.00 97.56 391 SER A N 1
ATOM 3080 C CA . SER A 1 391 ? -2.805 -7.194 3.306 1.00 97.56 391 SER A CA 1
ATOM 3081 C C . SER A 1 391 ? -1.365 -6.682 3.210 1.00 97.56 391 SER A C 1
ATOM 3083 O O . SER A 1 391 ? -0.496 -7.445 2.792 1.00 97.56 391 SER A O 1
ATOM 3085 N N . ILE A 1 392 ? -1.088 -5.424 3.570 1.00 98.06 392 ILE A N 1
ATOM 3086 C CA . ILE A 1 392 ? 0.282 -4.883 3.537 1.00 98.06 392 ILE A CA 1
ATOM 3087 C C . ILE A 1 392 ? 1.158 -5.598 4.570 1.00 98.06 392 ILE A C 1
ATOM 3089 O O . ILE A 1 392 ? 2.243 -6.063 4.232 1.00 98.06 392 ILE A O 1
ATOM 3093 N N . VAL A 1 393 ? 0.679 -5.737 5.809 1.00 98.06 393 VAL A N 1
ATOM 3094 C CA . VAL A 1 393 ? 1.426 -6.400 6.889 1.00 98.06 393 VAL A CA 1
ATOM 3095 C C . VAL A 1 393 ? 1.597 -7.895 6.615 1.00 98.06 393 VAL A C 1
ATOM 3097 O O . VAL A 1 393 ? 2.684 -8.428 6.819 1.00 98.06 393 VAL A O 1
ATOM 3100 N N . TYR A 1 394 ? 0.566 -8.564 6.094 1.00 97.69 394 TYR A N 1
ATOM 3101 C CA . TYR A 1 394 ? 0.620 -9.985 5.744 1.00 97.69 394 TYR A CA 1
ATOM 3102 C C . TYR A 1 394 ? 1.705 -10.290 4.707 1.00 97.69 394 TYR A C 1
ATOM 3104 O O . TYR A 1 394 ? 2.444 -11.264 4.845 1.00 97.69 394 TYR A O 1
ATOM 3112 N N . HIS A 1 395 ? 1.796 -9.469 3.657 1.00 96.38 395 HIS A N 1
ATOM 3113 C CA . HIS A 1 395 ? 2.765 -9.673 2.582 1.00 96.38 395 HIS A CA 1
ATOM 3114 C C . HIS A 1 395 ? 4.132 -9.040 2.868 1.00 96.38 395 HIS A C 1
ATOM 3116 O O . HIS A 1 395 ? 5.126 -9.457 2.279 1.00 96.38 395 HIS A O 1
ATOM 3122 N N . GLY A 1 396 ? 4.193 -8.059 3.770 1.00 96.62 396 GLY A N 1
ATOM 3123 C CA . GLY A 1 396 ? 5.411 -7.322 4.092 1.00 96.62 396 GLY A CA 1
ATOM 3124 C C . GLY A 1 396 ? 5.898 -6.400 2.972 1.00 96.62 396 GLY A C 1
ATOM 3125 O O . GLY A 1 396 ? 7.055 -5.992 2.990 1.00 96.62 396 GLY A O 1
ATOM 3126 N N . GLU A 1 397 ? 5.040 -6.066 2.004 1.00 96.88 397 GLU A N 1
ATOM 3127 C CA . GLU A 1 397 ? 5.377 -5.226 0.851 1.00 96.88 397 GLU A CA 1
ATOM 3128 C C . GLU A 1 397 ? 4.206 -4.324 0.429 1.00 96.88 397 GLU A C 1
ATOM 3130 O O . GLU A 1 397 ? 3.039 -4.580 0.738 1.00 96.88 397 GLU A O 1
ATOM 3135 N N . LEU A 1 398 ? 4.519 -3.257 -0.315 1.00 97.44 398 LEU A N 1
ATOM 3136 C CA . LEU A 1 398 ? 3.512 -2.424 -0.973 1.00 97.44 398 LEU A CA 1
ATOM 3137 C C . LEU A 1 398 ? 3.203 -2.963 -2.369 1.00 97.44 398 LEU A C 1
ATOM 3139 O O . LEU A 1 398 ? 4.097 -3.176 -3.191 1.00 97.44 398 LEU A O 1
ATOM 3143 N N . PHE A 1 399 ? 1.915 -3.096 -2.679 1.00 95.19 399 PHE A N 1
ATOM 3144 C CA . PHE A 1 399 ? 1.491 -3.539 -3.999 1.00 95.19 399 PHE A CA 1
ATOM 3145 C C . PHE A 1 399 ? 1.543 -2.398 -5.020 1.00 95.19 399 PHE A C 1
ATOM 3147 O O . PHE A 1 399 ? 1.054 -1.298 -4.760 1.00 95.19 399 PHE A O 1
ATOM 3154 N N . PRO A 1 400 ? 2.109 -2.641 -6.213 1.00 95.06 400 PRO A N 1
ATOM 3155 C CA . PRO A 1 400 ? 2.136 -1.643 -7.267 1.00 95.06 400 PRO A CA 1
ATOM 3156 C C . PRO A 1 400 ? 0.756 -1.514 -7.912 1.00 95.06 400 PRO A C 1
ATOM 3158 O O . PRO A 1 400 ? 0.180 -2.513 -8.352 1.00 95.06 400 PRO A O 1
ATOM 3161 N N . SER A 1 401 ? 0.295 -0.278 -8.079 1.00 94.75 401 SER A N 1
ATOM 3162 C CA . SER A 1 401 ? -0.860 0.048 -8.910 1.00 94.75 401 SER A CA 1
ATOM 3163 C C . SER A 1 401 ? -0.547 -0.330 -10.362 1.00 94.75 401 SER A C 1
ATOM 3165 O O . SER A 1 401 ? 0.460 0.117 -10.920 1.00 94.75 401 SER A O 1
ATOM 3167 N N . LYS A 1 402 ? -1.365 -1.185 -10.978 1.00 93.00 402 LYS A N 1
ATOM 3168 C CA . LYS A 1 402 ? -1.116 -1.781 -12.305 1.00 93.00 402 LYS A CA 1
ATOM 3169 C C . LYS A 1 402 ? -2.300 -1.698 -13.267 1.00 93.00 402 LYS A C 1
ATOM 3171 O O . LYS A 1 402 ? -2.066 -1.728 -14.474 1.00 93.00 402 LYS A O 1
ATOM 3176 N N . ASP A 1 403 ? -3.525 -1.617 -12.761 1.00 90.44 403 ASP A N 1
ATOM 3177 C CA . ASP A 1 403 ? -4.747 -1.778 -13.537 1.00 90.44 403 ASP A CA 1
ATOM 3178 C C . ASP A 1 403 ? -5.848 -0.776 -13.137 1.00 90.44 403 ASP A C 1
ATOM 3180 O O . ASP A 1 403 ? -6.574 -0.983 -12.165 1.00 90.44 403 ASP A O 1
ATOM 3184 N N . GLU A 1 404 ? -6.007 0.298 -13.920 1.00 90.31 404 GLU A N 1
ATOM 3185 C CA . GLU A 1 404 ? -7.056 1.315 -13.708 1.00 90.31 404 GLU A CA 1
ATOM 3186 C C . GLU A 1 404 ? -8.469 0.700 -13.702 1.00 90.31 404 GLU A C 1
ATOM 3188 O O . GLU A 1 404 ? -9.345 1.195 -12.997 1.00 90.31 404 GLU A O 1
ATOM 3193 N N . SER A 1 405 ? -8.692 -0.412 -14.421 1.00 89.12 405 SER A N 1
ATOM 3194 C CA . SER A 1 405 ? -10.003 -1.083 -14.462 1.00 89.12 405 SER A CA 1
ATO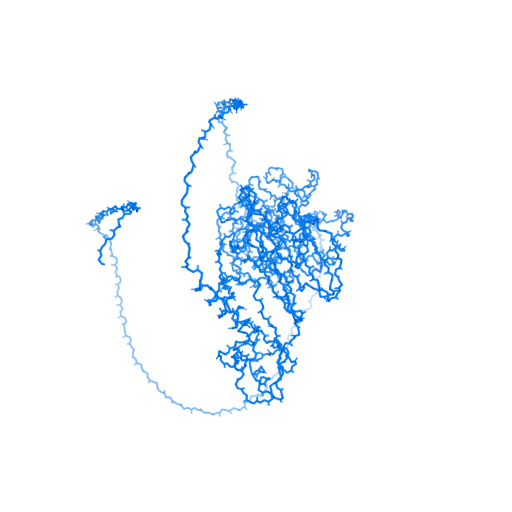M 3195 C C . SER A 1 405 ? -10.394 -1.740 -13.135 1.00 89.12 405 SER A C 1
ATOM 3197 O O . SER A 1 405 ? -11.567 -2.013 -12.910 1.00 89.12 405 SER A O 1
ATOM 3199 N N . LYS A 1 406 ? -9.427 -1.945 -12.235 1.00 88.94 406 LYS A N 1
ATOM 3200 C CA . LYS A 1 406 ? -9.644 -2.428 -10.862 1.00 88.94 406 LYS A CA 1
ATOM 3201 C C . LYS A 1 406 ? -9.710 -1.294 -9.844 1.00 88.94 406 LYS A C 1
ATOM 3203 O O . LYS A 1 406 ? -9.541 -1.522 -8.652 1.00 88.94 406 LYS A O 1
ATOM 3208 N N . GLY A 1 407 ? -9.872 -0.061 -10.320 1.00 90.81 407 GLY A N 1
ATOM 3209 C CA . GLY A 1 407 ? -9.883 1.131 -9.485 1.00 90.81 407 GLY A CA 1
ATOM 3210 C C . GLY A 1 407 ? -8.506 1.570 -8.993 1.00 90.81 407 GLY A C 1
ATOM 3211 O O . GLY A 1 407 ? -8.437 2.434 -8.117 1.00 90.81 407 GLY A O 1
ATOM 3212 N N . ASP A 1 408 ? -7.408 1.024 -9.532 1.00 90.62 408 ASP A N 1
ATOM 3213 C CA . ASP A 1 408 ? -6.072 1.516 -9.204 1.00 90.62 408 ASP A CA 1
ATOM 3214 C C . ASP A 1 408 ? -5.926 2.979 -9.644 1.00 90.62 408 ASP A C 1
ATOM 3216 O O . ASP A 1 408 ? -6.180 3.341 -10.796 1.00 90.62 408 ASP A O 1
ATOM 3220 N N . ARG A 1 409 ? -5.427 3.833 -8.747 1.00 88.12 409 ARG A N 1
ATOM 3221 C CA . ARG A 1 409 ? -5.050 5.206 -9.101 1.00 88.12 409 ARG A CA 1
ATOM 3222 C C . ARG A 1 409 ? -3.679 5.195 -9.758 1.00 88.12 409 ARG A C 1
ATOM 3224 O O . ARG A 1 409 ? -2.663 5.081 -9.074 1.00 88.12 409 ARG A O 1
ATOM 3231 N N . ILE A 1 410 ? -3.656 5.302 -11.083 1.00 90.94 410 ILE A N 1
ATOM 3232 C CA . ILE A 1 410 ? -2.432 5.241 -11.884 1.00 90.94 410 ILE A CA 1
ATOM 3233 C C . ILE A 1 410 ? -2.284 6.530 -12.679 1.00 90.94 410 ILE A C 1
ATOM 3235 O O . ILE A 1 410 ? -3.204 7.012 -13.333 1.00 90.94 410 ILE A O 1
ATOM 3239 N N . LEU A 1 411 ? -1.082 7.097 -12.661 1.00 89.56 411 LEU A N 1
ATOM 3240 C CA . LEU A 1 411 ? -0.690 8.084 -13.651 1.00 89.56 411 LEU A CA 1
ATOM 3241 C C . LEU A 1 411 ? -0.525 7.367 -14.993 1.00 89.56 411 LEU A C 1
ATOM 3243 O O . LEU A 1 411 ? 0.415 6.592 -15.158 1.00 89.56 411 LEU A O 1
ATOM 3247 N N . ALA A 1 412 ? -1.430 7.646 -15.936 1.00 86.81 412 ALA A N 1
ATOM 3248 C CA . ALA A 1 412 ? -1.547 7.001 -17.247 1.00 86.81 412 ALA A CA 1
ATOM 3249 C C . ALA A 1 412 ? -0.226 6.419 -17.796 1.00 86.81 412 ALA A C 1
ATOM 3251 O O . ALA A 1 412 ? 0.683 7.146 -18.217 1.00 86.81 412 ALA A O 1
ATOM 3252 N N . GLY A 1 413 ? -0.146 5.085 -17.807 1.00 85.81 413 GLY A N 1
ATOM 3253 C CA . GLY A 1 413 ? 0.975 4.323 -18.361 1.00 85.81 413 GLY A CA 1
ATOM 3254 C C . GLY A 1 413 ? 2.177 4.094 -17.436 1.00 85.81 413 GLY A C 1
ATOM 3255 O O . GLY A 1 413 ? 3.172 3.535 -17.913 1.00 85.81 413 GLY A O 1
ATOM 3256 N N . CYS A 1 414 ? 2.092 4.481 -16.160 1.00 91.50 414 CYS A N 1
ATOM 3257 C CA . CYS A 1 414 ? 3.148 4.326 -15.158 1.00 91.50 414 CYS A CA 1
ATOM 3258 C C . CYS A 1 414 ? 2.710 3.394 -14.010 1.00 91.50 414 CYS A C 1
ATOM 3260 O O . CYS A 1 414 ? 2.383 3.875 -12.927 1.00 91.50 414 CYS A O 1
ATOM 3262 N N . PRO A 1 415 ? 2.682 2.067 -14.207 1.00 94.06 415 PRO A N 1
ATOM 3263 C CA . PRO A 1 415 ? 2.417 1.151 -13.105 1.00 94.06 415 PRO A CA 1
ATOM 3264 C C . PRO A 1 415 ? 3.560 1.191 -12.079 1.00 94.06 415 PRO A C 1
ATOM 3266 O O . PRO A 1 415 ? 4.726 1.325 -12.457 1.00 94.06 415 PRO A O 1
ATOM 3269 N N . GLY A 1 416 ? 3.238 1.052 -10.795 1.00 95.81 416 GLY A N 1
ATOM 3270 C CA . GLY A 1 416 ? 4.228 1.075 -9.718 1.00 95.81 416 GLY A CA 1
ATOM 3271 C C . GLY A 1 416 ? 3.639 1.411 -8.353 1.00 95.81 416 GLY A C 1
AT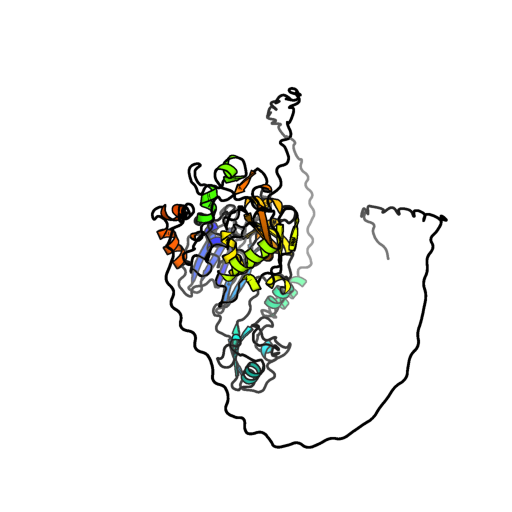OM 3272 O O . GLY A 1 416 ? 2.443 1.648 -8.214 1.00 95.81 416 GLY A O 1
ATOM 3273 N N . VAL A 1 417 ? 4.500 1.415 -7.343 1.00 97.38 417 VAL A N 1
ATOM 3274 C CA . VAL A 1 417 ? 4.215 1.912 -6.000 1.00 97.38 417 VAL A CA 1
ATOM 3275 C C . VAL A 1 417 ? 4.396 3.424 -6.006 1.00 97.38 417 VAL A C 1
ATOM 3277 O O . VAL A 1 417 ? 5.440 3.934 -6.416 1.00 97.38 417 VAL A O 1
ATOM 3280 N N . TYR A 1 418 ? 3.363 4.134 -5.568 1.00 97.19 418 TYR A N 1
ATOM 3281 C CA . TYR A 1 418 ? 3.319 5.589 -5.553 1.00 97.19 418 TYR A CA 1
ATOM 3282 C C . TYR A 1 418 ? 3.729 6.116 -4.187 1.00 97.19 418 TYR A C 1
ATOM 3284 O O . TYR A 1 418 ? 3.091 5.816 -3.180 1.00 97.19 418 TYR A O 1
ATOM 3292 N N . LEU A 1 419 ? 4.791 6.909 -4.168 1.00 97.88 419 LEU A N 1
ATOM 3293 C CA . LEU A 1 419 ? 5.410 7.447 -2.967 1.00 97.88 419 LEU A CA 1
ATOM 3294 C C . LEU A 1 419 ? 5.495 8.969 -3.050 1.00 97.88 419 LEU A C 1
ATOM 3296 O O . LEU A 1 419 ? 5.531 9.553 -4.133 1.00 97.88 419 LEU A O 1
ATOM 3300 N N . HIS A 1 420 ? 5.616 9.617 -1.902 1.00 97.81 420 HIS A N 1
ATOM 3301 C CA . HIS A 1 420 ? 6.066 10.997 -1.804 1.00 97.81 420 HIS A CA 1
ATOM 3302 C C . HIS A 1 420 ? 7.439 11.050 -1.138 1.00 97.81 420 HIS A C 1
ATOM 3304 O O . HIS A 1 420 ? 7.780 10.220 -0.295 1.00 97.81 420 HIS A O 1
ATOM 3310 N N . ARG A 1 421 ? 8.237 12.046 -1.533 1.00 97.31 421 ARG A N 1
ATOM 3311 C CA . ARG A 1 421 ? 9.506 12.355 -0.863 1.00 97.31 421 ARG A CA 1
ATOM 3312 C C . ARG A 1 421 ? 9.251 12.727 0.582 1.00 97.31 421 ARG A C 1
ATOM 3314 O O . ARG A 1 421 ? 8.174 13.206 0.923 1.00 97.31 421 ARG A O 1
ATOM 3321 N N . ASP A 1 422 ? 10.295 12.617 1.384 1.00 97.75 422 ASP A N 1
ATOM 3322 C CA . ASP A 1 422 ? 10.247 12.992 2.786 1.00 97.75 422 ASP A CA 1
ATOM 3323 C C . ASP A 1 422 ? 9.717 14.415 3.041 1.00 97.75 422 ASP A C 1
ATOM 3325 O O . ASP A 1 422 ? 8.791 14.611 3.821 1.00 97.75 422 ASP A O 1
ATOM 3329 N N . SER A 1 423 ? 10.191 15.400 2.272 1.00 97.19 423 SER A N 1
ATOM 3330 C CA . SER A 1 423 ? 9.723 16.794 2.356 1.00 97.19 423 SER A CA 1
ATOM 3331 C C . SER A 1 423 ? 8.257 17.005 1.952 1.00 97.19 423 SER A C 1
ATOM 3333 O O . SER A 1 423 ? 7.701 18.084 2.152 1.00 97.19 423 SER A O 1
ATOM 3335 N N . LEU A 1 424 ? 7.621 15.991 1.366 1.00 97.19 424 LEU A N 1
ATOM 3336 C CA . LEU A 1 424 ? 6.237 16.004 0.903 1.00 97.19 424 LEU A CA 1
ATOM 3337 C C . LEU A 1 424 ? 5.366 14.996 1.659 1.00 97.19 424 LEU A C 1
ATOM 3339 O O . LEU A 1 424 ? 4.293 14.646 1.171 1.00 97.19 424 LEU A O 1
ATOM 3343 N N . GLN A 1 425 ? 5.793 14.553 2.846 1.00 97.00 425 GLN A N 1
ATOM 3344 C CA . GLN A 1 425 ? 5.035 13.628 3.689 1.00 97.00 425 GLN A CA 1
ATOM 3345 C C . GLN A 1 425 ? 3.570 14.050 3.855 1.00 97.00 425 GLN A C 1
ATOM 3347 O O . GLN A 1 425 ? 2.686 13.227 3.665 1.00 97.00 425 GLN A O 1
ATOM 3352 N N . HIS A 1 426 ? 3.294 15.325 4.143 1.00 95.56 426 HIS A N 1
ATOM 3353 C CA . HIS A 1 426 ? 1.929 15.841 4.334 1.00 95.56 426 HIS A CA 1
ATOM 3354 C C . HIS A 1 426 ? 0.991 15.561 3.145 1.00 95.56 426 HIS A C 1
ATOM 3356 O O . HIS A 1 426 ? -0.220 15.477 3.307 1.00 95.56 426 HIS A O 1
ATOM 3362 N N . LYS A 1 427 ? 1.521 15.377 1.928 1.00 96.44 427 LYS A N 1
ATOM 3363 C CA . LYS A 1 427 ? 0.691 15.093 0.751 1.00 96.44 427 LYS A CA 1
ATOM 3364 C C . LYS A 1 427 ? 0.118 13.688 0.748 1.00 96.44 427 LYS A C 1
ATOM 3366 O O . LYS A 1 427 ? -0.941 13.496 0.147 1.00 96.44 427 LYS A O 1
ATOM 3371 N N . VAL A 1 428 ? 0.773 12.735 1.418 1.00 96.75 428 VAL A N 1
ATOM 3372 C CA . VAL A 1 428 ? 0.249 11.366 1.534 1.00 96.75 428 VAL A CA 1
ATOM 3373 C C . VAL A 1 428 ? -1.051 11.326 2.330 1.00 96.75 428 VAL A C 1
ATOM 3375 O O . VAL A 1 428 ? -1.846 10.407 2.160 1.00 96.75 428 VAL A O 1
ATOM 3378 N N . GLU A 1 429 ? -1.306 12.359 3.134 1.00 95.00 429 GLU A N 1
ATOM 3379 C CA . GLU A 1 429 ? -2.500 12.462 3.969 1.00 95.00 429 GLU A CA 1
ATOM 3380 C C . GLU A 1 429 ? -3.777 12.698 3.146 1.00 95.00 429 GLU A C 1
ATOM 3382 O O . GLU A 1 429 ? -4.881 12.403 3.586 1.00 95.00 429 GLU A O 1
ATOM 3387 N N . ASN A 1 430 ? -3.644 13.100 1.879 1.00 93.31 430 ASN A N 1
ATOM 3388 C CA . ASN A 1 430 ? -4.780 13.155 0.956 1.00 93.31 430 ASN A CA 1
ATOM 3389 C C . ASN A 1 430 ? -5.259 11.761 0.502 1.00 93.31 430 ASN A C 1
ATOM 3391 O O . ASN A 1 430 ? -6.352 11.635 -0.060 1.00 93.31 430 ASN A O 1
ATOM 3395 N N . TYR A 1 431 ? -4.449 10.719 0.721 1.00 93.75 431 TYR A N 1
ATOM 3396 C CA . TYR A 1 431 ? -4.718 9.340 0.293 1.00 93.75 431 TYR A CA 1
ATOM 3397 C C . TYR A 1 431 ? -5.165 8.427 1.441 1.00 93.75 431 TYR A C 1
ATOM 3399 O O . TYR A 1 431 ? -5.576 7.297 1.184 1.00 93.75 431 TYR A O 1
ATOM 3407 N N . MET A 1 432 ? -5.117 8.917 2.680 1.00 95.12 432 MET A N 1
ATOM 3408 C CA . MET A 1 432 ? -5.686 8.253 3.856 1.00 95.12 432 MET A CA 1
ATOM 3409 C C . MET A 1 432 ? -7.115 8.742 4.108 1.00 95.12 432 MET A C 1
ATOM 3411 O O . MET A 1 432 ? -7.546 9.776 3.589 1.00 95.12 432 MET A O 1
ATOM 3415 N N . ARG A 1 433 ? -7.865 7.988 4.903 1.00 95.00 433 ARG A N 1
ATOM 3416 C CA . ARG A 1 433 ? -9.189 8.365 5.399 1.00 95.00 433 ARG A CA 1
ATOM 3417 C C . ARG A 1 433 ? -9.227 8.061 6.885 1.00 95.00 433 ARG A C 1
ATOM 3419 O O . ARG A 1 433 ? -8.697 7.033 7.300 1.00 95.00 433 ARG A O 1
ATOM 3426 N N . TRP A 1 434 ? -9.826 8.961 7.654 1.00 97.31 434 TRP A N 1
ATOM 3427 C CA . TRP A 1 434 ? -10.100 8.726 9.066 1.00 97.31 434 TRP A CA 1
ATOM 3428 C C . TRP A 1 434 ? -11.381 7.913 9.198 1.00 97.31 434 TRP A C 1
ATOM 3430 O O . TRP A 1 434 ? -12.378 8.242 8.554 1.00 97.31 434 TRP A O 1
ATOM 3440 N N . ILE A 1 435 ? -11.346 6.851 9.999 1.00 96.50 435 ILE A N 1
ATOM 3441 C CA . ILE A 1 435 ? -12.454 5.900 10.136 1.00 96.50 435 ILE A CA 1
ATOM 3442 C C . ILE A 1 435 ? -12.777 5.697 11.621 1.00 96.50 435 ILE A C 1
ATOM 3444 O O . ILE A 1 435 ? -11.860 5.380 12.386 1.00 96.50 435 ILE A O 1
ATOM 3448 N N . PRO A 1 436 ? -14.046 5.827 12.047 1.00 95.31 436 PRO A N 1
ATOM 3449 C CA . PRO A 1 436 ? -14.473 5.512 13.407 1.00 95.31 436 PRO A CA 1
ATOM 3450 C C . PRO A 1 436 ? -14.641 3.994 13.578 1.00 95.31 436 PRO A C 1
ATOM 3452 O O . PRO A 1 436 ? -15.752 3.487 13.696 1.00 95.31 436 PRO A O 1
ATOM 3455 N N . MET A 1 437 ? -13.541 3.241 13.508 1.00 93.44 437 MET A N 1
ATOM 3456 C CA . MET A 1 437 ? -13.604 1.781 13.355 1.00 93.44 437 MET A CA 1
ATOM 3457 C C . MET A 1 437 ? -14.245 1.049 14.540 1.00 93.44 437 MET A C 1
ATOM 3459 O O . MET A 1 437 ? -14.987 0.097 14.317 1.00 93.44 437 MET A O 1
ATOM 3463 N N . CYS A 1 438 ? -13.976 1.481 15.772 1.00 92.69 438 CYS A N 1
ATOM 3464 C CA . CYS A 1 438 ? -14.460 0.791 16.970 1.00 92.69 438 CYS A CA 1
ATOM 3465 C C . CYS A 1 438 ? -15.796 1.347 17.489 1.00 92.69 438 CYS A C 1
ATOM 3467 O O . CYS A 1 438 ? -16.369 0.774 18.402 1.00 92.69 438 CYS A O 1
ATOM 3469 N N . GLY A 1 439 ? -16.299 2.463 16.945 1.00 90.88 439 GLY A N 1
ATOM 3470 C CA . GLY A 1 439 ? -17.515 3.117 17.456 1.00 90.88 439 GLY A CA 1
ATOM 3471 C C . GLY A 1 439 ? -17.358 3.776 18.836 1.00 90.88 439 GLY A C 1
ATOM 3472 O O . GLY A 1 439 ? -18.343 4.140 19.466 1.00 90.88 439 GLY A O 1
ATOM 3473 N N . ASP A 1 440 ? -16.128 3.961 19.312 1.00 92.06 440 ASP A N 1
ATOM 3474 C CA . ASP A 1 440 ? -15.784 4.489 20.639 1.00 92.06 440 ASP A CA 1
ATOM 3475 C C . ASP A 1 440 ? -15.451 5.996 20.635 1.00 92.06 440 ASP A C 1
ATOM 3477 O O . ASP A 1 440 ? -14.914 6.534 21.605 1.00 92.06 440 ASP A O 1
ATOM 3481 N N . GLY A 1 441 ? -15.750 6.687 19.529 1.00 92.75 441 GLY A N 1
ATOM 3482 C CA . GLY A 1 441 ? -15.456 8.109 19.326 1.00 92.75 441 GLY A CA 1
ATOM 3483 C C . GLY A 1 441 ? -14.014 8.414 18.897 1.00 92.75 441 GLY A C 1
ATOM 3484 O O . GLY A 1 441 ? -13.664 9.593 18.753 1.00 92.75 441 GLY A O 1
ATOM 3485 N N . LEU A 1 442 ? -13.181 7.386 18.675 1.00 95.81 442 LEU A N 1
ATOM 3486 C CA . LEU A 1 442 ? -11.851 7.520 18.081 1.00 95.81 442 LEU A CA 1
ATOM 3487 C C . LEU A 1 442 ? -11.876 7.283 16.570 1.00 95.81 442 LEU A C 1
ATOM 3489 O O . LEU A 1 442 ? -12.483 6.341 16.066 1.00 95.81 442 LEU A O 1
ATOM 3493 N N . PHE A 1 443 ? -11.134 8.121 15.853 1.00 97.50 443 PHE A N 1
ATOM 3494 C CA . PHE A 1 443 ? -10.936 8.037 14.415 1.00 97.50 443 PHE A CA 1
ATOM 3495 C C . PHE A 1 443 ? -9.509 7.616 14.102 1.00 97.50 443 PHE A C 1
ATOM 3497 O O . PHE A 1 443 ? -8.552 8.240 14.563 1.00 97.50 443 PHE A O 1
ATOM 3504 N N . TRP A 1 444 ? -9.388 6.596 13.259 1.00 98.06 444 TRP A N 1
ATOM 3505 C CA . TRP A 1 444 ? -8.131 5.945 12.918 1.00 98.06 444 TRP A CA 1
ATOM 3506 C C . TRP A 1 444 ? -7.748 6.218 11.473 1.00 98.06 444 TRP A C 1
ATOM 3508 O O . TRP A 1 444 ? -8.592 6.155 10.579 1.00 98.06 444 TRP A O 1
ATOM 3518 N N . ALA A 1 445 ? -6.469 6.473 11.230 1.00 98.00 445 ALA A N 1
ATOM 3519 C CA . ALA A 1 445 ? -5.912 6.565 9.890 1.00 98.00 445 ALA A CA 1
ATOM 3520 C C . ALA A 1 445 ? -4.455 6.090 9.873 1.00 98.00 445 ALA A C 1
ATOM 3522 O O . ALA A 1 445 ? -3.784 6.086 10.905 1.00 98.00 445 ALA A O 1
ATOM 3523 N N . ALA A 1 446 ? -3.950 5.698 8.703 1.00 98.25 446 ALA A N 1
ATOM 3524 C CA . ALA A 1 446 ? -2.622 5.107 8.592 1.00 98.25 446 ALA A CA 1
ATOM 3525 C C . ALA A 1 446 ? -1.833 5.598 7.376 1.00 98.25 446 ALA A C 1
ATOM 3527 O O . ALA A 1 446 ? -2.385 5.931 6.327 1.00 98.25 446 ALA A O 1
ATOM 3528 N N . LYS A 1 447 ? -0.509 5.602 7.518 1.00 98.31 447 LYS A N 1
ATOM 3529 C CA . LYS A 1 447 ? 0.452 5.777 6.425 1.00 98.31 447 LYS A CA 1
ATOM 3530 C C . LYS A 1 447 ? 1.711 4.964 6.708 1.00 98.31 447 LYS A C 1
ATOM 3532 O O . LYS A 1 447 ? 1.977 4.591 7.846 1.00 98.31 447 LYS A O 1
ATOM 3537 N N . TRP A 1 448 ? 2.507 4.720 5.680 1.00 98.75 448 TRP A N 1
ATOM 3538 C CA . TRP A 1 448 ? 3.769 3.995 5.780 1.00 98.75 448 TRP A CA 1
ATOM 3539 C C . TRP A 1 448 ? 4.956 4.925 5.550 1.00 98.75 448 TRP A C 1
ATOM 3541 O O . TRP A 1 448 ? 4.993 5.676 4.571 1.00 98.75 448 TRP A O 1
ATOM 3551 N N . GLU A 1 449 ? 5.937 4.847 6.447 1.00 98.69 449 GLU A N 1
ATOM 3552 C CA . GLU A 1 449 ? 7.304 5.306 6.204 1.00 98.69 449 GLU A CA 1
ATOM 3553 C C . GLU A 1 449 ? 8.055 4.177 5.496 1.00 98.69 449 GLU A C 1
ATOM 3555 O O . GLU A 1 449 ? 8.030 3.025 5.942 1.00 98.69 449 GLU A O 1
ATOM 3560 N N . VAL A 1 450 ? 8.726 4.508 4.396 1.00 98.50 450 VAL A N 1
ATOM 3561 C CA . VAL A 1 450 ? 9.442 3.540 3.561 1.00 98.50 450 VAL A CA 1
ATOM 3562 C C . VAL A 1 450 ? 10.838 4.035 3.214 1.00 98.50 450 VAL A C 1
ATOM 3564 O O . VAL A 1 450 ? 11.117 5.238 3.243 1.00 98.50 450 VAL A O 1
ATOM 3567 N N . PHE A 1 451 ? 11.700 3.107 2.821 1.00 97.81 451 PHE A N 1
ATOM 3568 C CA . PHE A 1 451 ? 12.878 3.400 2.017 1.00 97.81 451 PHE A CA 1
ATOM 3569 C C . PHE A 1 451 ? 12.636 2.967 0.575 1.00 97.81 451 PHE A C 1
ATOM 3571 O O . PHE A 1 451 ? 11.975 1.965 0.327 1.00 97.81 451 PHE A O 1
ATOM 3578 N N . TYR A 1 452 ? 13.162 3.718 -0.385 1.00 97.25 452 TYR A N 1
ATOM 3579 C CA . TYR A 1 452 ? 13.105 3.343 -1.794 1.00 97.25 452 TYR A CA 1
ATOM 3580 C C . TYR A 1 452 ? 14.414 3.657 -2.514 1.00 97.25 452 TYR A C 1
ATOM 3582 O O . TYR A 1 452 ? 15.046 4.671 -2.224 1.00 97.25 452 TYR A O 1
ATOM 3590 N N . ASP A 1 453 ? 14.809 2.808 -3.462 1.00 96.25 453 ASP A N 1
ATOM 3591 C CA . ASP A 1 453 ? 16.005 3.030 -4.281 1.00 96.25 453 ASP A CA 1
ATOM 3592 C C . ASP A 1 453 ? 15.703 4.005 -5.425 1.00 96.25 453 ASP A C 1
ATOM 3594 O O . ASP A 1 453 ? 15.022 3.662 -6.400 1.00 96.25 453 ASP A O 1
ATOM 3598 N N . SER A 1 454 ? 16.238 5.223 -5.326 1.00 94.31 454 SER A N 1
ATOM 3599 C CA . SER A 1 454 ? 15.977 6.312 -6.269 1.00 94.31 454 SER A CA 1
ATOM 3600 C C . SER A 1 454 ? 16.442 5.999 -7.698 1.00 94.31 454 SER A C 1
ATOM 3602 O O . SER A 1 454 ? 15.903 6.547 -8.668 1.00 94.31 454 SER A O 1
ATOM 3604 N N . TRP A 1 455 ? 17.405 5.085 -7.866 1.00 92.12 455 TRP A N 1
ATOM 3605 C CA . TRP A 1 455 ? 17.866 4.651 -9.185 1.00 92.12 455 TRP A CA 1
ATOM 3606 C C . TRP A 1 455 ? 16.787 3.882 -9.951 1.00 92.12 455 TRP A C 1
ATOM 3608 O O . TRP A 1 455 ? 16.729 3.964 -11.182 1.00 92.12 455 TRP A O 1
ATOM 3618 N N . GLY A 1 456 ? 15.902 3.180 -9.237 1.00 84.19 456 GLY A N 1
ATOM 3619 C CA . GLY A 1 456 ? 14.760 2.459 -9.798 1.00 84.19 456 GLY A CA 1
ATOM 3620 C C . GLY A 1 456 ? 13.561 3.344 -10.153 1.00 84.19 456 GLY A C 1
ATOM 3621 O O . GLY A 1 456 ? 12.623 2.860 -10.792 1.00 84.19 456 GLY A O 1
ATOM 3622 N N . SER A 1 457 ? 13.574 4.626 -9.772 1.00 89.50 457 SER A N 1
ATOM 3623 C CA . SER A 1 457 ? 12.430 5.524 -9.946 1.00 89.50 457 SER A CA 1
ATOM 3624 C C . SER A 1 457 ? 12.067 5.716 -11.416 1.00 89.50 457 SER A C 1
ATOM 3626 O O . SER A 1 457 ? 12.888 6.122 -12.248 1.00 89.50 457 SER A O 1
ATOM 3628 N N . VAL A 1 458 ? 10.785 5.534 -11.740 1.00 87.88 458 VAL A N 1
ATOM 3629 C CA . VAL A 1 458 ? 10.253 5.850 -13.068 1.00 87.88 458 VAL A CA 1
ATOM 3630 C C . VAL A 1 458 ? 10.238 7.369 -13.236 1.00 87.88 458 VAL A C 1
ATOM 3632 O O . VAL A 1 458 ? 9.349 8.074 -12.756 1.00 87.88 458 VAL A O 1
ATOM 3635 N N . LYS A 1 459 ? 11.244 7.895 -13.941 1.00 81.56 459 LYS A N 1
ATOM 3636 C CA . LYS A 1 459 ? 11.360 9.329 -14.228 1.00 81.56 459 LYS A CA 1
ATOM 3637 C C . LYS A 1 459 ? 10.237 9.770 -15.167 1.00 81.56 459 LYS A C 1
ATOM 3639 O O . LYS A 1 459 ? 10.282 9.531 -16.374 1.00 81.56 459 LYS A O 1
ATOM 3644 N N . ARG A 1 460 ? 9.241 10.467 -14.623 1.00 74.00 460 ARG A N 1
ATOM 3645 C CA . ARG A 1 460 ? 8.274 11.242 -15.409 1.00 74.00 460 ARG A CA 1
ATOM 3646 C C . ARG A 1 460 ? 8.834 12.649 -15.643 1.00 74.00 460 ARG A C 1
ATOM 3648 O O . ARG A 1 460 ? 9.622 13.156 -14.849 1.00 74.00 460 ARG A O 1
ATOM 3655 N N . GLY A 1 461 ? 8.429 13.298 -16.737 1.00 67.31 461 GLY A N 1
ATOM 3656 C CA . GLY A 1 461 ? 8.711 14.726 -16.944 1.00 67.31 461 GLY A CA 1
ATOM 3657 C C . GLY A 1 461 ? 8.183 15.604 -15.792 1.00 67.31 461 GLY A C 1
ATOM 3658 O O . GLY A 1 461 ? 7.477 15.112 -14.918 1.00 67.31 461 GLY A O 1
ATOM 3659 N N . LYS A 1 462 ? 8.489 16.912 -15.822 1.00 68.19 462 LYS A N 1
ATOM 3660 C CA . LYS A 1 462 ? 8.346 17.926 -14.740 1.00 68.19 462 LYS A CA 1
ATOM 3661 C C . LYS A 1 462 ? 6.949 18.141 -14.083 1.00 68.19 462 LYS A C 1
ATOM 3663 O O . LYS A 1 462 ? 6.700 19.225 -13.573 1.00 68.19 462 LYS A O 1
ATOM 3668 N N . ARG A 1 463 ? 5.998 17.202 -14.121 1.00 80.31 463 ARG A N 1
ATOM 3669 C CA . ARG A 1 463 ? 4.587 17.422 -13.732 1.00 80.31 463 ARG A CA 1
ATOM 3670 C C . ARG A 1 463 ? 4.058 16.517 -12.616 1.00 80.31 463 ARG A C 1
ATOM 3672 O O . ARG A 1 463 ? 2.847 16.402 -12.480 1.00 80.31 463 ARG A O 1
ATOM 3679 N N . THR A 1 464 ? 4.912 15.845 -11.853 1.00 89.50 464 THR A N 1
ATOM 3680 C CA . THR A 1 464 ? 4.452 15.089 -10.682 1.00 89.50 464 THR A CA 1
ATOM 3681 C C . THR A 1 464 ? 5.452 15.200 -9.550 1.00 89.50 464 THR A C 1
ATOM 3683 O O . THR A 1 464 ? 6.662 15.201 -9.770 1.00 89.50 464 THR A O 1
ATOM 3686 N N . ASP A 1 465 ? 4.917 15.337 -8.352 1.00 92.81 465 ASP A N 1
ATOM 3687 C CA . ASP A 1 465 ? 5.625 15.312 -7.082 1.00 92.81 465 ASP A CA 1
ATOM 3688 C C . ASP A 1 465 ? 5.638 13.910 -6.451 1.00 92.81 465 ASP A C 1
ATOM 3690 O O . ASP A 1 465 ? 6.384 13.666 -5.503 1.00 92.81 465 ASP A O 1
ATOM 3694 N N . GLN A 1 466 ? 4.846 12.989 -7.009 1.00 94.81 466 GLN A N 1
ATOM 3695 C CA . GLN A 1 466 ? 4.899 11.564 -6.714 1.00 94.81 466 GLN A CA 1
ATOM 3696 C C . GLN A 1 466 ? 6.123 10.906 -7.355 1.00 94.81 466 GLN A C 1
ATOM 3698 O O . GLN A 1 466 ? 6.469 11.168 -8.513 1.00 94.81 466 GLN A O 1
ATOM 3703 N N . ILE A 1 467 ? 6.718 9.986 -6.611 1.00 95.69 467 ILE A N 1
ATOM 3704 C CA . ILE A 1 467 ? 7.722 9.034 -7.064 1.00 95.69 467 ILE A CA 1
ATOM 3705 C C . ILE A 1 467 ? 7.017 7.720 -7.361 1.00 95.69 467 ILE A C 1
ATOM 3707 O O . ILE A 1 467 ? 6.163 7.281 -6.599 1.00 95.69 467 ILE A O 1
ATOM 3711 N N . ILE A 1 468 ? 7.382 7.095 -8.474 1.00 96.19 468 ILE A N 1
ATOM 3712 C CA . ILE A 1 468 ? 6.817 5.816 -8.890 1.00 96.19 468 ILE A CA 1
ATOM 3713 C C . ILE A 1 468 ? 7.952 4.806 -8.881 1.00 96.19 468 ILE A C 1
ATOM 3715 O O . ILE A 1 468 ? 8.933 4.972 -9.609 1.00 96.19 468 ILE A O 1
ATOM 3719 N N . GLN A 1 469 ? 7.810 3.775 -8.061 1.00 96.38 469 GLN A N 1
ATOM 3720 C CA . GLN A 1 469 ? 8.808 2.732 -7.880 1.00 96.38 469 GLN A CA 1
ATOM 3721 C C . GLN A 1 469 ? 8.285 1.362 -8.278 1.00 96.38 469 GLN A C 1
ATOM 3723 O O . GLN A 1 469 ? 7.090 1.084 -8.211 1.00 96.38 469 GLN A O 1
ATOM 3728 N N . SER A 1 470 ? 9.190 0.472 -8.667 1.00 94.38 470 SER A N 1
ATOM 3729 C CA . SER A 1 470 ? 8.891 -0.954 -8.622 1.00 94.38 470 SER A CA 1
ATOM 3730 C C . SER A 1 470 ? 8.830 -1.428 -7.166 1.00 94.38 470 SER A C 1
ATOM 3732 O O . SER A 1 470 ? 9.542 -0.902 -6.314 1.00 94.38 470 SER A O 1
ATOM 3734 N N . ALA A 1 471 ? 7.959 -2.398 -6.876 1.00 93.44 471 ALA A N 1
ATOM 3735 C CA . ALA A 1 471 ? 7.740 -2.889 -5.511 1.00 93.44 471 ALA A CA 1
ATOM 3736 C C . ALA A 1 471 ? 9.003 -3.506 -4.887 1.00 93.44 471 ALA A C 1
ATOM 3738 O O . ALA A 1 471 ? 9.265 -3.298 -3.715 1.00 93.44 471 ALA A O 1
ATOM 3739 N N . ASP A 1 472 ? 9.844 -4.150 -5.701 1.00 91.56 472 ASP A N 1
ATOM 3740 C CA . ASP A 1 472 ? 11.143 -4.716 -5.302 1.00 91.56 472 ASP A CA 1
ATOM 3741 C C . ASP A 1 472 ? 12.224 -3.668 -4.981 1.00 91.56 472 ASP A C 1
ATOM 3743 O O . ASP A 1 472 ? 13.356 -4.019 -4.660 1.00 91.56 472 ASP A O 1
ATOM 3747 N N . SER A 1 473 ? 11.905 -2.384 -5.145 1.00 95.12 473 SER A N 1
ATOM 3748 C CA . SER A 1 473 ? 12.773 -1.242 -4.840 1.00 95.12 473 SER A CA 1
ATOM 3749 C C . SER A 1 473 ? 12.154 -0.353 -3.759 1.00 95.12 473 SER A C 1
ATOM 3751 O O . SER A 1 473 ? 12.430 0.848 -3.722 1.00 95.12 473 SER A O 1
ATOM 3753 N N . VAL A 1 474 ? 11.270 -0.919 -2.932 1.00 96.81 474 VAL A N 1
ATOM 3754 C CA . VAL A 1 474 ? 10.631 -0.262 -1.791 1.00 96.81 474 VAL A CA 1
ATOM 3755 C C . VAL A 1 474 ? 10.670 -1.208 -0.598 1.00 96.81 474 VAL A C 1
ATOM 3757 O O . VAL A 1 474 ? 10.223 -2.341 -0.697 1.00 96.81 474 VAL A O 1
ATOM 3760 N N . GLU A 1 475 ? 11.151 -0.712 0.533 1.00 97.19 475 GLU A N 1
ATOM 3761 C CA . GLU A 1 475 ? 11.213 -1.441 1.797 1.00 97.19 475 GLU A CA 1
ATOM 3762 C C . GLU A 1 475 ? 10.373 -0.705 2.842 1.00 97.19 475 GLU A C 1
ATOM 3764 O O . GLU A 1 475 ? 10.521 0.508 3.040 1.00 97.19 475 GLU A O 1
ATOM 3769 N N . LEU A 1 476 ? 9.475 -1.427 3.514 1.00 98.25 476 LEU A N 1
ATOM 3770 C CA . LEU A 1 476 ? 8.707 -0.886 4.637 1.00 98.25 476 LEU A CA 1
ATOM 3771 C C . LEU A 1 476 ? 9.650 -0.599 5.807 1.00 98.25 476 LEU A C 1
ATOM 3773 O O . LEU A 1 476 ? 10.517 -1.412 6.105 1.00 98.25 476 LEU A O 1
ATOM 3777 N N . LYS A 1 477 ? 9.470 0.532 6.495 1.00 97.94 477 LYS A N 1
ATOM 3778 C CA . LYS A 1 477 ? 10.299 0.905 7.652 1.00 97.94 477 LYS A CA 1
ATOM 3779 C C . LYS A 1 477 ? 9.497 1.068 8.937 1.00 97.94 477 LYS A C 1
ATOM 3781 O O . LYS A 1 477 ? 9.932 0.631 9.999 1.00 97.94 477 LYS A O 1
ATOM 3786 N N . ALA A 1 478 ? 8.354 1.740 8.863 1.00 98.56 478 ALA A N 1
ATOM 3787 C CA . ALA A 1 478 ? 7.469 1.913 10.008 1.00 98.56 478 ALA A CA 1
ATOM 3788 C C . ALA A 1 478 ? 6.034 2.167 9.550 1.00 98.56 478 ALA A C 1
ATOM 3790 O O . ALA A 1 478 ? 5.798 2.899 8.583 1.00 98.56 478 ALA A O 1
ATOM 3791 N N . LEU A 1 479 ? 5.086 1.603 10.290 1.00 98.69 479 LEU A N 1
ATOM 3792 C CA . LEU A 1 479 ? 3.681 1.967 10.208 1.00 98.69 479 LEU A CA 1
ATOM 3793 C C . LEU A 1 479 ? 3.463 3.219 11.058 1.00 98.69 479 LEU A C 1
ATOM 3795 O O . LEU A 1 479 ? 3.902 3.292 12.200 1.00 98.69 479 LEU A O 1
ATOM 3799 N N . TRP A 1 480 ? 2.785 4.215 10.509 1.00 98.62 480 TRP A N 1
ATOM 3800 C CA . TRP A 1 480 ? 2.368 5.400 11.243 1.00 98.62 480 TRP A CA 1
ATOM 3801 C C . TRP A 1 480 ? 0.855 5.369 11.390 1.00 98.62 480 TRP A C 1
ATOM 3803 O O . TRP A 1 480 ? 0.142 5.392 10.386 1.00 98.62 480 TRP A O 1
ATOM 3813 N N . LEU A 1 481 ? 0.380 5.333 12.633 1.00 98.38 481 LEU A N 1
ATOM 3814 C CA . LEU A 1 481 ? -1.038 5.376 12.979 1.00 98.38 481 LEU A CA 1
ATOM 3815 C C . LEU A 1 481 ? -1.381 6.752 13.538 1.00 98.38 481 LEU A C 1
ATOM 3817 O O . LEU A 1 481 ? -0.677 7.261 14.407 1.00 98.38 481 LEU A O 1
ATOM 3821 N N . SER A 1 482 ? -2.449 7.360 13.034 1.00 97.75 482 SER A N 1
ATOM 3822 C CA . SER A 1 482 ? -3.064 8.530 13.651 1.00 97.75 482 SER A CA 1
ATOM 3823 C C . SER A 1 482 ? -4.344 8.101 14.340 1.00 97.75 482 SER A C 1
ATOM 3825 O O . SER A 1 482 ? -5.176 7.438 13.719 1.00 97.75 482 SER A O 1
ATOM 3827 N N . VAL A 1 483 ? -4.491 8.501 15.598 1.00 97.50 483 VAL A N 1
ATOM 3828 C CA . VAL A 1 483 ? -5.713 8.313 16.372 1.00 97.50 483 VAL A CA 1
ATOM 3829 C C . VAL A 1 483 ? -6.106 9.638 17.016 1.00 97.50 483 VAL A C 1
ATOM 3831 O O . VAL A 1 483 ? -5.300 10.298 17.674 1.00 97.50 483 VAL A O 1
ATOM 3834 N N . GLN A 1 484 ? -7.338 10.070 16.766 1.00 96.50 484 GLN A N 1
ATOM 3835 C CA . GLN A 1 484 ? -7.870 11.336 17.270 1.00 96.50 484 GLN A CA 1
ATOM 3836 C C . GLN A 1 484 ? -9.316 11.151 17.703 1.00 96.50 484 GLN A C 1
ATOM 3838 O O . GLN A 1 484 ? -10.068 10.427 17.055 1.00 96.50 484 GLN A O 1
ATOM 3843 N N . CYS A 1 485 ? -9.723 11.829 18.774 1.00 95.38 485 CYS A N 1
ATOM 3844 C CA . CYS A 1 485 ? -11.139 11.917 19.099 1.00 95.38 485 CYS A CA 1
ATOM 3845 C C . CYS A 1 485 ? -11.800 13.024 18.271 1.00 95.38 485 CYS A C 1
ATOM 3847 O O . CYS A 1 485 ? -11.140 13.976 17.831 1.00 95.38 485 CYS A O 1
ATOM 3849 N N . ALA A 1 486 ? -13.119 12.926 18.116 1.00 92.50 486 ALA A N 1
ATOM 3850 C CA . ALA A 1 486 ? -13.947 13.904 17.411 1.00 92.50 486 ALA A CA 1
ATOM 3851 C C . ALA A 1 486 ? -13.656 15.368 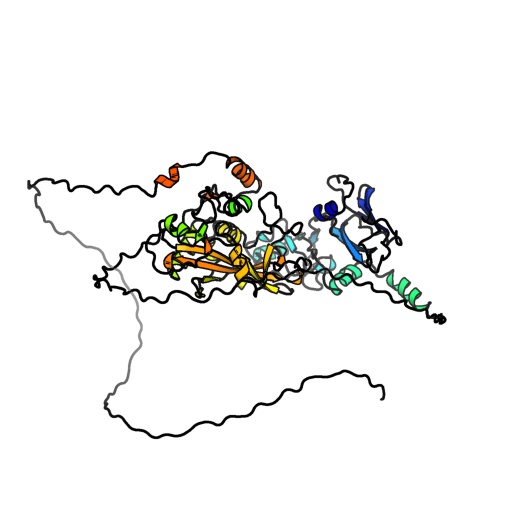17.804 1.00 92.50 486 ALA A C 1
ATOM 3853 O O . ALA A 1 486 ? -13.629 16.256 16.952 1.00 92.50 486 ALA A O 1
ATOM 3854 N N . ALA A 1 487 ? -13.404 15.626 19.092 1.00 91.69 487 ALA A N 1
ATOM 3855 C CA . ALA A 1 487 ? -13.144 16.971 19.610 1.00 91.69 487 ALA A CA 1
ATOM 3856 C C . ALA A 1 487 ? -11.815 17.574 19.117 1.00 91.69 487 ALA A C 1
ATOM 3858 O O . ALA A 1 487 ? -11.680 18.792 19.058 1.00 91.69 487 ALA A O 1
ATOM 3859 N N . THR A 1 488 ? -10.843 16.731 18.766 1.00 93.88 488 THR A N 1
ATOM 3860 C CA . THR A 1 488 ? -9.494 17.149 18.342 1.00 93.88 488 THR A CA 1
ATOM 3861 C C . THR A 1 488 ? -9.278 17.093 16.834 1.00 93.88 488 THR A C 1
ATOM 3863 O O . THR A 1 488 ? -8.273 17.600 16.340 1.00 93.88 488 THR A O 1
ATOM 3866 N N . MET A 1 489 ? -10.220 16.503 16.096 1.00 94.88 489 MET A N 1
ATOM 3867 C CA . MET A 1 489 ? -10.137 16.391 14.648 1.00 94.88 489 MET A CA 1
ATOM 3868 C C . MET A 1 489 ? -10.194 17.758 13.960 1.00 94.88 489 MET A C 1
ATOM 3870 O O . MET A 1 489 ? -11.104 18.555 14.192 1.00 94.88 489 MET A O 1
ATOM 3874 N N . ALA A 1 490 ? -9.243 18.000 13.056 1.00 95.06 490 ALA A N 1
ATOM 3875 C CA . ALA A 1 490 ? -9.172 19.237 12.290 1.00 95.06 490 ALA A CA 1
ATOM 3876 C C . ALA A 1 490 ? -10.352 19.377 11.311 1.00 95.06 490 ALA A C 1
ATOM 3878 O O . ALA A 1 490 ? -10.725 18.425 10.617 1.00 95.06 490 ALA A O 1
ATOM 3879 N N . GLU A 1 491 ? -10.903 20.588 11.213 1.00 96.38 491 GLU A N 1
ATOM 3880 C CA . GLU A 1 491 ? -11.890 20.951 10.189 1.00 96.38 491 GLU A CA 1
ATOM 3881 C C . GLU A 1 491 ? -11.336 20.666 8.786 1.00 96.38 491 GLU A C 1
ATOM 3883 O O . GLU A 1 491 ? -10.167 20.928 8.500 1.00 96.38 491 GLU A O 1
ATOM 3888 N N . GLY A 1 492 ? -12.168 20.122 7.897 1.00 95.88 492 GLY A N 1
ATOM 3889 C CA . GLY A 1 492 ? -11.738 19.779 6.539 1.00 95.88 492 GLY A CA 1
ATOM 3890 C C . GLY A 1 492 ? -11.181 18.359 6.371 1.00 95.88 492 GLY A C 1
ATOM 3891 O O . GLY A 1 492 ? -10.967 17.925 5.238 1.00 95.88 492 GLY A O 1
ATOM 3892 N N . THR A 1 493 ? -10.961 17.612 7.458 1.00 96.06 493 THR A N 1
ATOM 3893 C CA . THR A 1 493 ? -10.366 16.265 7.397 1.00 96.06 493 THR A CA 1
ATOM 3894 C C . THR A 1 493 ? -11.291 15.275 6.675 1.00 96.06 493 THR A C 1
ATOM 3896 O O . THR A 1 493 ? -12.464 15.181 7.037 1.00 96.06 493 THR A O 1
ATOM 3899 N N . PRO A 1 494 ? -10.818 14.514 5.670 1.00 96.06 494 PRO A N 1
ATOM 3900 C CA . PRO A 1 494 ? -11.651 13.534 4.983 1.00 96.06 494 PRO A CA 1
ATOM 3901 C C . PRO A 1 494 ? -11.870 12.291 5.855 1.00 96.06 494 PRO A C 1
ATOM 3903 O O . PRO A 1 494 ? -10.917 11.608 6.242 1.00 96.06 494 PRO A O 1
ATOM 3906 N N . ILE A 1 495 ? -13.134 11.965 6.116 1.00 96.06 495 ILE A N 1
ATOM 3907 C CA . ILE A 1 495 ? -13.539 10.821 6.936 1.00 96.06 495 ILE A CA 1
ATOM 3908 C C . ILE A 1 495 ? -14.380 9.840 6.121 1.00 96.06 495 ILE A C 1
ATOM 3910 O O . ILE A 1 495 ? -15.193 10.233 5.283 1.00 96.06 495 ILE A O 1
ATOM 3914 N N . GLN A 1 496 ? -14.214 8.556 6.400 1.00 95.19 496 GLN A N 1
ATOM 3915 C CA . GLN A 1 496 ? -15.166 7.531 6.001 1.00 95.19 496 GLN A CA 1
ATOM 3916 C C . GLN A 1 496 ? -16.111 7.303 7.176 1.00 95.19 496 GLN A C 1
ATOM 3918 O O . GLN A 1 496 ? -15.660 6.986 8.272 1.00 95.19 496 GLN A O 1
ATOM 3923 N N . ALA A 1 497 ? -17.411 7.482 6.947 1.00 92.94 497 ALA A N 1
ATOM 3924 C CA . ALA A 1 497 ? -18.425 7.451 8.000 1.00 92.94 497 ALA A CA 1
ATOM 3925 C C . ALA A 1 497 ? -18.472 6.123 8.774 1.00 92.94 497 ALA A C 1
ATOM 3927 O O . ALA A 1 497 ? -18.784 6.117 9.960 1.00 92.94 497 ALA A O 1
ATOM 3928 N N . LEU A 1 498 ? -18.161 5.007 8.109 1.00 91.62 498 LEU A N 1
ATOM 3929 C CA . LEU A 1 498 ? -18.319 3.673 8.672 1.00 91.62 498 LEU A CA 1
ATOM 3930 C C . LEU A 1 498 ? -17.211 2.726 8.197 1.00 91.62 498 LEU A C 1
ATOM 3932 O O . LEU A 1 498 ? -16.830 2.722 7.022 1.00 91.62 498 LEU A O 1
ATOM 3936 N N . TRP A 1 499 ? -16.720 1.891 9.110 1.00 94.69 499 TRP A N 1
ATOM 3937 C CA . TRP A 1 499 ? -15.902 0.732 8.768 1.00 94.69 499 TRP A CA 1
ATOM 3938 C C . TRP A 1 499 ? -16.781 -0.374 8.177 1.00 94.69 499 TRP A C 1
ATOM 3940 O O . TRP A 1 499 ? -17.786 -0.764 8.766 1.00 94.69 499 TRP A O 1
ATOM 3950 N N . ARG A 1 500 ? -16.404 -0.895 7.007 1.00 94.94 500 ARG A N 1
ATOM 3951 C CA . ARG A 1 500 ? -17.089 -2.022 6.358 1.00 94.94 500 ARG A CA 1
ATOM 3952 C C . ARG A 1 500 ? -16.141 -3.224 6.351 1.00 94.94 500 ARG A C 1
ATOM 3954 O O . ARG A 1 500 ? -15.242 -3.226 5.511 1.00 94.94 500 ARG A O 1
ATOM 3961 N N . PRO A 1 501 ? -16.348 -4.255 7.194 1.00 95.44 501 PRO A N 1
ATOM 3962 C CA . PRO A 1 501 ? -15.457 -5.420 7.253 1.00 95.44 501 PRO A CA 1
ATOM 3963 C C . PRO A 1 501 ? -15.191 -6.057 5.881 1.00 95.44 501 PRO A C 1
ATOM 3965 O O . PRO A 1 501 ? -14.047 -6.319 5.529 1.00 95.44 501 PRO A O 1
ATOM 3968 N N . ARG A 1 502 ? -16.216 -6.164 5.023 1.00 95.44 502 ARG A N 1
ATOM 3969 C CA . ARG A 1 502 ? -16.070 -6.711 3.661 1.00 95.44 502 ARG A CA 1
ATOM 3970 C C . ARG A 1 502 ? -15.129 -5.935 2.734 1.00 95.44 502 ARG A C 1
ATOM 3972 O O . ARG A 1 502 ? -14.641 -6.500 1.754 1.00 95.44 502 ARG A O 1
ATOM 3979 N N . ARG A 1 503 ? -14.881 -4.650 3.013 1.00 95.50 503 ARG A N 1
ATOM 3980 C CA . ARG A 1 503 ? -13.940 -3.821 2.246 1.00 95.50 503 ARG A CA 1
ATOM 3981 C C . ARG A 1 503 ? -12.498 -4.043 2.656 1.00 95.50 503 ARG A C 1
ATOM 3983 O O . ARG A 1 503 ? -11.614 -3.558 1.964 1.00 95.50 503 ARG A O 1
ATOM 3990 N N . GLU A 1 504 ? -12.230 -4.746 3.741 1.00 97.19 504 GLU A N 1
ATOM 3991 C CA . GLU A 1 504 ? -10.862 -5.080 4.087 1.00 97.19 504 GLU A CA 1
ATOM 3992 C C . GLU A 1 504 ? -10.211 -5.941 2.986 1.00 97.19 504 GLU A C 1
ATOM 3994 O O . GLU A 1 504 ? -10.857 -6.793 2.367 1.00 97.19 504 GLU A O 1
ATOM 3999 N N . ALA A 1 505 ? -8.931 -5.703 2.686 1.00 96.50 505 ALA A N 1
ATOM 4000 C CA . ALA A 1 505 ? -8.202 -6.569 1.767 1.00 96.50 505 ALA A CA 1
ATOM 4001 C C . ALA A 1 505 ? -7.867 -7.887 2.456 1.00 96.50 505 ALA A C 1
ATOM 4003 O O . ALA A 1 505 ? -7.070 -7.919 3.393 1.00 96.50 505 ALA A O 1
ATOM 4004 N N . ASN A 1 506 ? -8.391 -8.980 1.908 1.00 96.19 506 ASN A N 1
ATOM 4005 C CA . ASN A 1 506 ? -8.038 -10.325 2.331 1.00 96.19 506 ASN A CA 1
ATOM 4006 C C . ASN A 1 506 ? -6.853 -10.868 1.500 1.00 96.19 506 ASN A C 1
ATOM 4008 O O . ASN A 1 506 ? -7.004 -11.150 0.301 1.00 96.19 506 ASN A O 1
ATOM 4012 N N . PRO A 1 507 ? -5.661 -11.029 2.104 1.00 94.75 507 PRO A N 1
ATOM 4013 C CA . PRO A 1 507 ? -4.476 -11.529 1.420 1.00 94.75 507 PRO A CA 1
ATOM 4014 C C . PRO A 1 507 ? -4.539 -13.037 1.135 1.00 94.75 507 PRO A C 1
ATOM 4016 O O . PRO A 1 507 ? -3.843 -13.503 0.234 1.00 94.75 507 PRO A O 1
ATOM 4019 N N . THR A 1 508 ? -5.390 -13.794 1.837 1.00 91.69 508 THR A N 1
ATOM 4020 C CA . THR A 1 508 ? -5.510 -15.254 1.672 1.00 91.69 508 THR A CA 1
ATOM 4021 C C . THR A 1 508 ? -6.325 -15.651 0.440 1.00 91.69 508 THR A C 1
ATOM 4023 O O . THR A 1 508 ? -6.130 -16.735 -0.111 1.00 91.69 508 THR A O 1
ATOM 4026 N N . LEU A 1 509 ? -7.188 -14.756 -0.057 1.00 88.06 509 LEU A N 1
ATOM 4027 C CA . LEU A 1 509 ? -7.977 -15.025 -1.254 1.00 88.06 509 LEU A CA 1
ATOM 4028 C C . LEU A 1 509 ? -7.097 -15.036 -2.501 1.00 88.06 509 LEU A C 1
ATOM 4030 O O . LEU A 1 509 ? -6.443 -14.041 -2.851 1.00 88.06 509 LEU A O 1
ATOM 4034 N N . THR A 1 510 ? -7.173 -16.140 -3.243 1.00 77.75 510 THR A N 1
ATOM 4035 C CA . THR A 1 510 ? -6.596 -16.242 -4.584 1.00 77.75 510 THR A CA 1
ATOM 4036 C C . THR A 1 510 ? -7.228 -15.213 -5.523 1.00 77.75 510 THR A C 1
ATOM 4038 O O . THR A 1 510 ? -8.367 -14.773 -5.352 1.00 77.75 510 THR A O 1
ATOM 4041 N N . LYS A 1 511 ? -6.516 -14.855 -6.599 1.00 64.69 511 LYS A N 1
ATOM 4042 C CA . LYS A 1 511 ? -7.056 -13.946 -7.627 1.00 64.69 511 LYS A CA 1
ATOM 4043 C C . LYS A 1 511 ? -8.380 -14.433 -8.227 1.00 64.69 511 LYS A C 1
ATOM 4045 O O . LYS A 1 511 ? -9.179 -13.598 -8.638 1.00 64.69 511 LYS A O 1
ATOM 4050 N N . ALA A 1 512 ? -8.586 -15.749 -8.319 1.00 59.59 512 ALA A N 1
ATOM 4051 C CA . ALA A 1 512 ? -9.827 -16.329 -8.821 1.00 59.59 512 ALA A CA 1
ATOM 4052 C C . ALA A 1 512 ? -10.981 -16.094 -7.835 1.00 59.59 512 ALA A C 1
ATOM 4054 O O . ALA A 1 512 ? -12.011 -15.563 -8.238 1.00 59.59 512 ALA A O 1
ATOM 4055 N N . GLN A 1 513 ? -10.757 -16.370 -6.546 1.00 68.62 513 GLN A N 1
ATOM 4056 C CA . GLN A 1 513 ? -11.750 -16.164 -5.487 1.00 68.62 513 GLN A CA 1
ATOM 4057 C C . GLN A 1 513 ? -12.160 -14.694 -5.344 1.00 68.62 513 GLN A C 1
ATOM 4059 O O . GLN A 1 513 ? -13.339 -14.396 -5.181 1.00 68.62 513 GLN A O 1
ATOM 4064 N N . ARG A 1 514 ? -11.219 -13.752 -5.492 1.00 62.59 514 ARG A N 1
ATOM 4065 C CA . ARG A 1 514 ? -11.551 -12.316 -5.456 1.00 62.59 514 ARG A CA 1
ATOM 4066 C C . ARG A 1 514 ? -12.507 -11.903 -6.578 1.00 62.59 514 ARG A C 1
ATOM 4068 O O . ARG A 1 514 ? -13.353 -11.048 -6.362 1.00 62.59 514 ARG A O 1
ATOM 4075 N N . ARG A 1 515 ? -12.400 -12.506 -7.770 1.00 59.41 515 ARG A N 1
ATOM 4076 C CA . ARG A 1 515 ? -13.287 -12.187 -8.904 1.00 59.41 515 ARG A CA 1
ATOM 4077 C C . ARG A 1 515 ? -14.698 -12.719 -8.696 1.00 59.41 515 ARG A C 1
ATOM 4079 O O . ARG A 1 515 ? -15.647 -12.006 -8.991 1.00 59.41 515 ARG A O 1
ATOM 4086 N N . THR A 1 516 ? -14.830 -13.949 -8.205 1.00 60.41 516 THR A N 1
ATOM 4087 C CA . THR A 1 516 ? -16.144 -14.551 -7.942 1.00 60.41 516 THR A CA 1
ATOM 4088 C C . THR A 1 516 ? -16.861 -13.844 -6.798 1.00 60.41 516 THR A C 1
ATOM 4090 O O . THR A 1 516 ? -18.049 -13.578 -6.921 1.00 60.41 516 THR A O 1
ATOM 4093 N N . HIS A 1 517 ? -16.143 -13.462 -5.736 1.00 59.00 517 HIS A N 1
ATOM 4094 C CA . HIS A 1 517 ? -16.728 -12.689 -4.636 1.00 59.00 517 HIS A CA 1
ATOM 4095 C C . HIS A 1 517 ? -17.057 -11.247 -5.039 1.00 59.00 517 HIS A C 1
ATOM 4097 O O . HIS A 1 517 ? -18.135 -10.765 -4.713 1.00 59.00 517 HIS A O 1
ATOM 4103 N N . GLY A 1 518 ? -16.179 -10.586 -5.804 1.00 54.28 518 GLY A N 1
ATOM 4104 C CA . GLY A 1 518 ? -16.413 -9.228 -6.301 1.00 54.28 518 GLY A CA 1
ATOM 4105 C C . GLY A 1 518 ? -17.634 -9.117 -7.220 1.00 54.28 518 GLY A C 1
ATOM 4106 O O . GLY A 1 518 ? -18.403 -8.175 -7.099 1.00 54.28 518 GLY A O 1
ATOM 4107 N N . ALA A 1 519 ? -17.853 -10.102 -8.098 1.00 55.50 519 ALA A N 1
ATOM 4108 C CA . ALA A 1 519 ? -19.003 -10.121 -9.007 1.00 55.50 519 ALA A CA 1
ATOM 4109 C C . ALA A 1 519 ? -20.340 -10.454 -8.315 1.00 55.50 519 ALA A C 1
ATOM 4111 O O . ALA A 1 519 ? -21.397 -10.194 -8.877 1.00 55.50 519 ALA A O 1
ATOM 4112 N N . MET A 1 520 ? -20.308 -11.032 -7.110 1.00 46.12 520 MET A N 1
ATOM 4113 C CA . MET A 1 520 ? -21.512 -11.363 -6.338 1.00 46.12 520 MET A CA 1
ATOM 4114 C C . MET A 1 520 ? -22.003 -10.187 -5.472 1.00 46.12 520 MET A C 1
ATOM 4116 O O . MET A 1 520 ? -23.076 -10.268 -4.882 1.00 46.12 520 MET A O 1
ATOM 4120 N N . LEU A 1 521 ? -21.229 -9.097 -5.386 1.00 50.50 521 LEU A N 1
ATOM 4121 C CA . LEU A 1 521 ? -21.531 -7.911 -4.574 1.00 50.50 521 LEU A CA 1
ATOM 4122 C C . LEU A 1 521 ? -22.502 -6.916 -5.235 1.00 50.50 521 LEU A C 1
ATOM 4124 O O . LEU A 1 521 ? -22.843 -5.922 -4.603 1.00 50.50 521 LEU A O 1
ATOM 4128 N N . ASP A 1 522 ? -23.016 -7.206 -6.434 1.00 47.31 522 ASP A N 1
ATOM 4129 C CA . ASP A 1 522 ? -24.160 -6.483 -7.021 1.00 47.31 522 ASP A CA 1
ATOM 4130 C C . ASP A 1 522 ? -25.515 -6.883 -6.373 1.00 47.31 522 ASP A C 1
ATOM 4132 O O . ASP A 1 522 ? -26.580 -6.535 -6.879 1.00 47.31 522 ASP A O 1
ATOM 4136 N N . TRP A 1 523 ? -25.495 -7.626 -5.255 1.00 43.16 523 TRP A N 1
ATOM 4137 C CA . TRP A 1 523 ? -26.682 -8.084 -4.522 1.00 43.16 523 TRP A CA 1
ATOM 4138 C C . TRP A 1 523 ? -27.078 -7.129 -3.376 1.00 43.16 523 TRP A C 1
ATOM 4140 O O . TRP A 1 523 ? -26.216 -6.548 -2.722 1.00 43.16 523 TRP A O 1
ATOM 4150 N N . GLU A 1 524 ? -28.393 -6.988 -3.172 1.00 41.19 524 GLU A N 1
ATOM 4151 C CA . GLU A 1 524 ? -29.148 -5.955 -2.433 1.00 41.19 524 GLU A CA 1
ATOM 4152 C C . GLU A 1 524 ? -28.565 -5.391 -1.113 1.00 41.19 524 GLU A C 1
ATOM 4154 O O . GLU A 1 524 ? -27.882 -6.095 -0.364 1.00 41.19 524 GLU A O 1
ATOM 4159 N N . PRO A 1 525 ? -28.899 -4.125 -0.759 1.00 41.75 525 PRO A N 1
ATOM 4160 C CA . PRO A 1 525 ? -28.472 -3.519 0.496 1.00 41.75 525 PRO A CA 1
ATOM 4161 C C . PRO A 1 525 ? -29.075 -4.276 1.683 1.00 41.75 525 PRO A C 1
ATOM 4163 O O . PRO A 1 525 ? -30.285 -4.271 1.888 1.00 41.75 525 PRO A O 1
ATOM 4166 N N . GLN A 1 526 ? -28.226 -4.884 2.512 1.00 43.47 526 GLN A N 1
ATOM 4167 C CA . GLN A 1 526 ? -28.640 -5.364 3.828 1.00 43.47 526 GLN A CA 1
ATOM 4168 C C . GLN A 1 526 ? -28.883 -4.157 4.749 1.00 43.47 526 GLN A C 1
ATOM 4170 O O . GLN A 1 526 ? -27.957 -3.664 5.396 1.00 43.47 526 GLN A O 1
ATOM 4175 N N . GLU A 1 527 ? -30.127 -3.672 4.804 1.00 46.47 527 GLU A N 1
ATOM 4176 C CA . GLU A 1 527 ? -30.586 -2.681 5.795 1.00 46.47 527 GLU A CA 1
ATOM 4177 C C . GLU A 1 527 ? -30.529 -3.212 7.243 1.00 46.47 527 GLU A C 1
ATOM 4179 O O . GLU A 1 527 ? -30.513 -2.432 8.192 1.00 46.47 527 GLU A O 1
ATOM 4184 N N . GLU A 1 528 ? -30.413 -4.526 7.444 1.00 42.06 528 GLU A N 1
ATOM 4185 C CA . GLU A 1 528 ? -30.585 -5.162 8.757 1.00 42.06 528 GLU A CA 1
ATOM 4186 C C . GLU A 1 528 ? -29.454 -4.925 9.776 1.00 42.06 528 GLU A C 1
ATOM 4188 O O . GLU A 1 528 ? -29.662 -5.116 10.971 1.00 42.06 528 GLU A O 1
ATOM 4193 N N . VAL A 1 529 ? -28.267 -4.461 9.366 1.00 45.56 529 VAL A N 1
ATOM 4194 C CA . VAL A 1 529 ? -27.141 -4.274 10.312 1.00 45.56 529 VAL A CA 1
ATOM 4195 C C . VAL A 1 529 ? -27.167 -2.901 11.004 1.00 45.56 529 VAL A C 1
ATOM 4197 O O . VAL A 1 529 ? -26.537 -2.728 12.045 1.00 45.56 529 VAL A O 1
ATOM 4200 N N . LEU A 1 530 ? -27.936 -1.926 10.500 1.00 45.22 530 LEU A N 1
ATOM 4201 C CA . LEU A 1 530 ? -28.085 -0.620 11.165 1.00 45.22 530 LEU A CA 1
ATOM 4202 C C . LEU A 1 530 ? -29.030 -0.657 12.380 1.00 45.22 530 LEU A C 1
ATOM 4204 O O . LEU A 1 530 ? -28.994 0.261 13.191 1.00 45.22 530 LEU A O 1
ATOM 4208 N N . ALA A 1 531 ? -29.812 -1.725 12.562 1.00 41.78 531 ALA A N 1
ATOM 4209 C CA . ALA A 1 531 ? -30.741 -1.858 13.688 1.00 41.78 531 ALA A CA 1
ATOM 4210 C C . ALA A 1 531 ? -30.091 -2.362 14.997 1.00 41.78 531 ALA A C 1
ATOM 4212 O O . ALA A 1 531 ? -30.740 -2.373 16.040 1.00 41.78 531 ALA A O 1
ATOM 4213 N N . LEU A 1 532 ? -28.813 -2.762 14.986 1.00 41.97 532 LEU A N 1
ATOM 4214 C CA . LEU A 1 532 ? -28.140 -3.319 16.173 1.00 41.97 532 LEU A CA 1
ATOM 4215 C C . LEU A 1 532 ? -27.570 -2.264 17.139 1.00 41.97 532 LEU A C 1
ATOM 4217 O O . LEU A 1 532 ? -27.096 -2.628 18.213 1.00 41.97 532 LEU A O 1
ATOM 4221 N N . CYS A 1 533 ? -27.635 -0.973 16.799 1.00 41.69 533 CYS A N 1
ATOM 4222 C CA . CYS A 1 533 ? -27.181 0.109 17.683 1.00 41.69 533 CYS A CA 1
ATOM 4223 C C . CYS A 1 533 ? -28.307 0.787 18.486 1.00 41.69 533 CYS A C 1
ATOM 4225 O O . CYS A 1 533 ? -27.993 1.567 19.378 1.00 41.69 533 CYS A O 1
ATOM 4227 N N . ASP A 1 534 ? -29.577 0.442 18.241 1.00 38.72 534 ASP A N 1
ATOM 4228 C CA . ASP A 1 534 ? -30.751 1.038 18.901 1.00 38.72 534 ASP A CA 1
ATOM 4229 C C . ASP A 1 534 ? -31.635 -0.019 19.593 1.00 38.72 534 ASP A C 1
ATOM 4231 O O . ASP A 1 534 ? -32.860 -0.010 19.469 1.00 38.72 534 ASP A O 1
ATOM 4235 N N . VAL A 1 535 ? -31.043 -0.955 20.346 1.00 34.62 535 VAL A N 1
ATOM 4236 C CA . VAL A 1 535 ? -31.833 -1.794 21.265 1.00 34.62 535 VAL A CA 1
ATOM 4237 C C . VAL A 1 535 ? -31.984 -1.040 22.591 1.00 34.62 535 VAL A C 1
ATOM 4239 O O . VAL A 1 535 ? -31.001 -0.925 23.328 1.00 34.62 535 VAL A O 1
ATOM 4242 N N . PRO A 1 536 ? -33.176 -0.519 22.944 1.00 38.53 536 PRO A N 1
ATOM 4243 C CA . PRO A 1 536 ? -33.394 0.016 24.277 1.00 38.53 536 PRO A CA 1
ATOM 4244 C C . PRO A 1 536 ? -33.220 -1.117 25.292 1.00 38.53 536 PRO A C 1
ATOM 4246 O O . PRO A 1 536 ? -33.876 -2.157 25.210 1.00 38.53 536 PRO A O 1
ATOM 4249 N N . VAL A 1 537 ? -32.317 -0.912 26.251 1.00 38.91 537 VAL A N 1
ATOM 4250 C CA . VAL A 1 537 ? -32.171 -1.781 27.422 1.00 38.91 537 VAL A CA 1
ATOM 4251 C C . VAL A 1 537 ? -33.543 -1.875 28.097 1.00 38.91 537 VAL A C 1
ATOM 4253 O O . VAL A 1 537 ? -34.091 -0.833 28.468 1.00 38.91 537 VAL A O 1
ATOM 4256 N N . PRO A 1 538 ? -34.131 -3.073 28.267 1.00 35.16 538 PRO A N 1
ATOM 4257 C CA . PRO A 1 538 ? -35.384 -3.190 28.986 1.00 35.16 538 PRO A CA 1
ATOM 4258 C C . PRO A 1 538 ? -35.124 -2.813 30.444 1.00 35.16 538 PRO A C 1
ATOM 4260 O O . PRO A 1 538 ? -34.439 -3.527 31.180 1.00 35.16 538 PRO A O 1
ATOM 4263 N N . VAL A 1 539 ? -35.662 -1.666 30.854 1.00 41.59 539 VAL A N 1
ATOM 4264 C CA . VAL A 1 539 ? -35.794 -1.300 32.262 1.00 41.59 539 VAL A CA 1
ATOM 4265 C C . VAL A 1 539 ? -36.721 -2.340 32.880 1.00 41.59 539 VAL A C 1
ATOM 4267 O O . VAL A 1 539 ? -37.926 -2.329 32.644 1.00 41.59 539 VAL A O 1
ATOM 4270 N N . LYS A 1 540 ? -36.152 -3.290 33.627 1.00 38.38 540 LYS A N 1
ATOM 4271 C CA . LYS A 1 540 ? -36.943 -4.159 34.496 1.00 38.38 540 LYS A CA 1
ATOM 4272 C C . LYS A 1 540 ? -37.533 -3.292 35.603 1.00 38.38 540 LYS A C 1
ATOM 4274 O O . LYS A 1 540 ? -36.802 -2.835 36.480 1.00 38.38 540 LYS A O 1
ATOM 4279 N N . GLU A 1 541 ? -38.843 -3.078 35.545 1.00 47.44 541 GLU A N 1
ATOM 4280 C CA . GLU A 1 541 ? -39.627 -2.677 36.710 1.00 47.44 541 GLU A CA 1
ATOM 4281 C C . GLU A 1 541 ? -39.392 -3.674 37.860 1.00 47.44 541 GLU A C 1
ATOM 4283 O O . GLU A 1 541 ? -39.276 -4.883 37.618 1.00 47.44 541 GLU A O 1
ATOM 4288 N N . PRO A 1 542 ? -39.288 -3.192 39.110 1.00 38.62 542 PRO A N 1
ATOM 4289 C CA . PRO A 1 542 ? -39.075 -4.049 40.263 1.00 38.62 542 PRO A CA 1
ATOM 4290 C C . PRO A 1 542 ? -40.329 -4.890 40.520 1.00 38.62 542 PRO A C 1
ATOM 4292 O O . PRO A 1 542 ? -41.364 -4.378 40.939 1.00 38.62 542 PRO A O 1
ATOM 4295 N N . GLN A 1 543 ? -40.227 -6.198 40.281 1.00 36.19 543 GLN A N 1
ATOM 4296 C CA . GLN A 1 543 ? -41.203 -7.158 40.783 1.00 36.19 543 GLN A CA 1
ATOM 4297 C C . GLN A 1 543 ? -41.043 -7.290 42.300 1.00 36.19 543 GLN A C 1
ATOM 4299 O O . GLN A 1 543 ? -40.035 -7.801 42.790 1.00 36.19 543 GLN A O 1
ATOM 4304 N N . GLU A 1 544 ? -42.063 -6.840 43.026 1.00 52.88 544 GLU A N 1
ATOM 4305 C CA . GLU A 1 544 ? -42.335 -7.256 44.397 1.00 52.88 544 GLU A CA 1
ATOM 4306 C C . GLU A 1 544 ? -42.507 -8.778 44.444 1.00 52.88 544 GLU A C 1
ATOM 4308 O O . GLU A 1 544 ? -43.285 -9.347 43.674 1.00 52.88 544 GLU A O 1
ATOM 4313 N N . VAL A 1 545 ? -41.800 -9.444 45.360 1.00 35.22 545 VAL A N 1
ATOM 4314 C CA . VAL A 1 545 ? -42.076 -10.837 45.726 1.00 35.22 545 VAL A CA 1
ATOM 4315 C C . VAL A 1 545 ? -42.063 -10.968 47.255 1.00 35.22 545 VAL A C 1
ATOM 4317 O O . VAL A 1 545 ? -41.270 -10.291 47.914 1.00 35.22 545 VAL A O 1
ATOM 4320 N N . PRO A 1 546 ? -42.977 -11.781 47.819 1.00 39.25 546 PRO A N 1
ATOM 4321 C CA . PRO A 1 546 ? -43.551 -11.579 49.144 1.00 39.25 546 PRO A CA 1
ATOM 4322 C C . PRO A 1 546 ? -42.730 -12.136 50.304 1.00 39.25 546 PRO A C 1
ATOM 4324 O O . PRO A 1 546 ? -41.831 -12.961 50.151 1.00 39.25 546 PRO A O 1
ATOM 4327 N N . GLN A 1 547 ? -43.138 -11.686 51.487 1.00 43.62 547 GLN A N 1
ATOM 4328 C CA . GLN A 1 547 ? -42.730 -12.194 52.784 1.00 43.62 547 GLN A CA 1
ATOM 4329 C C . GLN A 1 547 ? -43.167 -13.653 52.995 1.00 43.62 547 GLN A C 1
ATOM 4331 O O . GLN A 1 547 ? -44.296 -14.023 52.677 1.00 43.62 547 GLN A O 1
ATOM 4336 N N . ASP A 1 548 ? -42.278 -14.375 53.678 1.00 38.50 548 ASP A N 1
ATOM 4337 C CA . ASP A 1 548 ? -42.556 -15.397 54.693 1.00 38.50 548 ASP A CA 1
ATOM 4338 C C . ASP A 1 548 ? -42.291 -16.878 54.349 1.00 38.50 548 ASP A C 1
ATOM 4340 O O . ASP A 1 548 ? -42.493 -17.366 53.239 1.00 38.50 548 ASP A O 1
ATOM 4344 N N . ILE A 1 549 ? -41.913 -17.569 55.430 1.00 31.34 549 ILE A N 1
ATOM 4345 C CA . ILE A 1 549 ? -41.878 -19.008 55.705 1.00 31.34 549 ILE A CA 1
ATOM 4346 C C . ILE A 1 549 ? -40.484 -19.661 55.660 1.00 31.34 549 ILE A C 1
ATOM 4348 O O . ILE A 1 549 ? -40.049 -20.317 54.717 1.00 31.34 549 ILE A O 1
ATOM 4352 N N . SER A 1 550 ? -39.796 -19.476 56.791 1.00 38.62 550 SER A N 1
ATOM 4353 C CA . SER A 1 550 ? -39.279 -20.537 57.672 1.00 38.62 550 SER A CA 1
ATOM 4354 C C . SER A 1 550 ? -39.256 -21.977 57.132 1.00 38.62 550 SER A C 1
ATOM 4356 O O . SER A 1 550 ? -40.308 -22.586 56.983 1.00 38.62 550 SER A O 1
ATOM 4358 N N . HIS A 1 551 ? -38.061 -22.561 56.990 1.00 34.09 551 HIS A N 1
ATOM 4359 C CA . HIS A 1 551 ? -37.709 -23.922 57.439 1.00 34.09 551 HIS A CA 1
ATOM 4360 C C . HIS A 1 551 ? -36.291 -24.273 56.961 1.00 34.09 551 HIS A C 1
ATOM 4362 O O . HIS A 1 551 ? -36.079 -24.608 55.801 1.00 34.09 551 HIS A O 1
ATOM 4368 N N . TRP A 1 552 ? -35.320 -24.244 57.873 1.00 33.19 552 TRP A N 1
ATOM 4369 C CA . TRP A 1 552 ? -34.031 -24.923 57.712 1.00 33.19 552 TRP A CA 1
ATOM 4370 C C . TRP A 1 552 ? -33.731 -25.662 59.019 1.00 33.19 552 TRP A C 1
ATOM 4372 O O . TRP A 1 552 ? -33.745 -25.016 60.070 1.00 33.19 552 TRP A O 1
ATOM 4382 N N . PRO A 1 553 ? -33.492 -26.985 59.009 1.00 38.22 553 PRO A N 1
ATOM 4383 C CA . PRO A 1 553 ? -33.022 -27.677 60.193 1.00 38.22 553 PRO A CA 1
ATOM 4384 C C . PRO A 1 553 ? -31.502 -27.532 60.313 1.00 38.22 553 PRO A C 1
ATOM 4386 O O . PRO A 1 553 ? -30.749 -27.730 59.359 1.00 38.22 553 PRO A O 1
ATOM 4389 N N . SER A 1 554 ? -31.071 -27.203 61.522 1.00 41.16 554 SER A N 1
ATOM 4390 C CA . SER A 1 554 ? -29.714 -27.383 62.014 1.00 41.16 554 SER A CA 1
ATOM 4391 C C . SER A 1 554 ? -29.459 -28.855 62.345 1.00 41.16 554 SER A C 1
ATOM 4393 O O . SER A 1 554 ? -30.324 -29.525 62.904 1.00 41.16 554 SER A O 1
ATOM 4395 N N . LEU A 1 555 ? -28.246 -29.336 62.068 1.00 31.30 555 LEU A N 1
ATOM 4396 C CA . LEU A 1 555 ? -27.602 -30.417 62.820 1.00 31.30 555 LEU A CA 1
ATOM 4397 C C . LEU A 1 555 ? -26.103 -30.427 62.510 1.00 31.30 555 LEU A C 1
ATOM 4399 O O . LEU A 1 555 ? -25.693 -30.495 61.353 1.00 31.30 555 LEU A O 1
ATOM 4403 N N . GLY A 1 556 ? -25.309 -30.293 63.569 1.00 30.42 556 GLY A N 1
ATOM 4404 C CA . GLY A 1 556 ? -23.861 -30.424 63.551 1.00 30.42 556 GLY A CA 1
ATOM 4405 C C . GLY A 1 556 ? -23.383 -31.786 64.056 1.00 30.42 556 GLY A C 1
ATOM 4406 O O . GLY A 1 556 ? -24.182 -32.646 64.415 1.00 30.42 556 GLY A O 1
ATOM 4407 N N . GLU A 1 557 ? -22.052 -31.862 64.132 1.00 35.59 557 GLU A N 1
ATOM 4408 C CA . GLU A 1 557 ? -21.200 -32.783 64.905 1.00 35.59 557 GLU A CA 1
ATOM 4409 C C . GLU A 1 557 ? -20.988 -34.216 64.385 1.00 35.59 557 GLU A C 1
ATOM 4411 O O . GLU A 1 557 ? -21.868 -35.066 64.453 1.00 35.59 557 GLU A O 1
ATOM 4416 N N . ALA A 1 558 ? -19.742 -34.511 63.980 1.00 30.05 558 ALA A N 1
ATOM 4417 C CA . ALA A 1 558 ? -18.896 -35.514 64.646 1.00 30.05 558 ALA A CA 1
ATOM 4418 C C . ALA A 1 558 ? -17.447 -35.483 64.108 1.00 30.05 558 ALA A C 1
ATOM 4420 O O . ALA A 1 558 ? -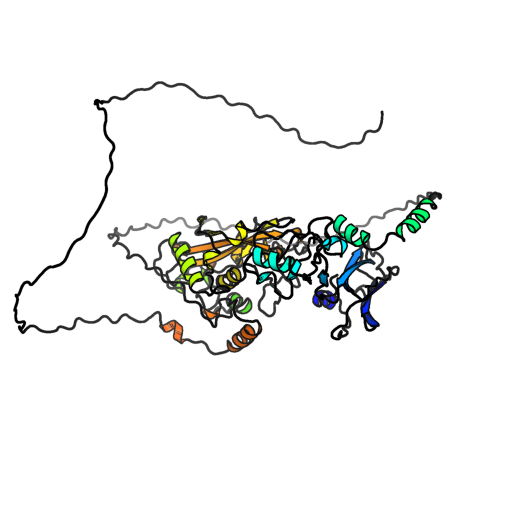17.209 -35.397 62.905 1.00 30.05 558 ALA A O 1
ATOM 4421 N N . ASN A 1 559 ? -16.501 -35.544 65.048 1.00 36.16 559 ASN A N 1
ATOM 4422 C CA . ASN A 1 559 ? -15.046 -35.547 64.892 1.00 36.16 559 ASN A CA 1
ATOM 4423 C C . ASN A 1 559 ? -14.463 -36.946 64.600 1.00 36.16 559 ASN A C 1
ATOM 4425 O O . ASN A 1 559 ? -15.080 -37.952 64.934 1.00 36.16 559 ASN A O 1
ATOM 4429 N N . ASP A 1 560 ? -13.215 -36.921 64.111 1.00 33.97 560 ASP A N 1
ATOM 4430 C CA . ASP A 1 560 ? -12.094 -37.860 64.317 1.00 33.97 560 ASP A CA 1
ATOM 4431 C C . ASP A 1 560 ? -12.214 -39.340 63.897 1.00 33.97 560 ASP A C 1
ATOM 4433 O O . ASP A 1 560 ? -13.095 -40.066 64.337 1.00 33.97 560 ASP A O 1
ATOM 4437 N N . ILE A 1 561 ? -11.218 -39.812 63.123 1.00 32.53 561 ILE A N 1
ATOM 4438 C CA . ILE A 1 561 ? -10.325 -40.941 63.471 1.00 32.53 561 ILE A CA 1
ATOM 4439 C C . ILE A 1 561 ? -9.140 -41.033 62.472 1.00 32.53 561 ILE A C 1
ATOM 4441 O O . ILE A 1 561 ? -9.292 -41.218 61.269 1.00 32.53 561 ILE A O 1
ATOM 4445 N N . ASP A 1 562 ? -7.963 -40.912 63.082 1.00 32.06 562 ASP A N 1
ATOM 4446 C CA . ASP A 1 562 ? -6.639 -41.506 62.862 1.00 32.06 562 ASP A CA 1
ATOM 4447 C C . ASP A 1 562 ? -5.620 -41.188 61.752 1.00 32.06 562 ASP A C 1
ATOM 4449 O O . ASP A 1 562 ? -5.788 -41.334 60.543 1.00 32.06 562 ASP A O 1
ATOM 4453 N N . ARG A 1 563 ? -4.428 -40.929 62.311 1.00 30.56 563 ARG A N 1
ATOM 4454 C CA . ARG A 1 563 ? -3.074 -41.027 61.772 1.00 30.56 563 ARG A CA 1
ATOM 4455 C C . ARG A 1 563 ? -2.656 -42.498 61.667 1.00 30.56 563 ARG A C 1
ATOM 4457 O O . ARG A 1 563 ? -2.856 -43.257 62.605 1.00 30.56 563 ARG A O 1
ATOM 4464 N N . SER A 1 564 ? -1.855 -42.842 60.660 1.00 30.36 564 SER A N 1
ATOM 4465 C CA . SER A 1 564 ? -0.487 -43.368 60.856 1.00 30.36 564 SER A CA 1
ATOM 4466 C C . SER A 1 564 ? 0.125 -43.852 59.535 1.00 30.36 564 SER A C 1
ATOM 4468 O O . SER A 1 564 ? -0.438 -44.670 58.824 1.00 30.36 564 SER A O 1
ATOM 4470 N N . ILE A 1 565 ? 1.308 -43.336 59.198 1.00 28.20 565 ILE A N 1
ATOM 4471 C CA . ILE A 1 565 ? 2.596 -44.052 59.242 1.00 28.20 565 ILE A CA 1
ATOM 4472 C C . ILE A 1 565 ? 3.645 -43.118 58.625 1.00 28.20 565 ILE A C 1
ATOM 4474 O O . ILE A 1 565 ? 3.574 -42.715 57.468 1.00 28.20 565 ILE A O 1
ATOM 4478 N N . ALA A 1 566 ? 4.639 -42.784 59.439 1.00 29.56 566 ALA A N 1
ATOM 4479 C CA . ALA A 1 566 ? 5.884 -42.167 59.026 1.00 29.56 566 ALA A CA 1
ATOM 4480 C C . ALA A 1 566 ? 7.028 -43.176 59.212 1.00 29.56 566 ALA A C 1
ATOM 4482 O O . ALA A 1 566 ? 6.966 -44.007 60.120 1.00 29.56 566 ALA A O 1
ATOM 4483 N N . THR A 1 567 ? 8.133 -42.935 58.493 1.00 33.62 567 THR A N 1
ATOM 4484 C CA . THR A 1 567 ? 9.544 -43.046 58.950 1.00 33.62 567 THR A CA 1
ATOM 4485 C C . THR A 1 567 ? 10.418 -44.129 58.298 1.00 33.62 567 THR A C 1
ATOM 4487 O O . THR A 1 567 ? 10.228 -45.311 58.550 1.00 33.62 567 THR A O 1
ATOM 4490 N N . ALA A 1 568 ? 11.493 -43.694 57.616 1.00 28.42 568 ALA A N 1
ATOM 4491 C CA . ALA A 1 568 ? 12.910 -44.033 57.902 1.00 28.42 568 ALA A CA 1
ATOM 4492 C C . ALA A 1 568 ? 13.845 -43.214 56.973 1.00 28.42 568 ALA A C 1
ATOM 4494 O O . ALA A 1 568 ? 13.766 -43.339 55.760 1.00 28.42 568 ALA A O 1
ATOM 4495 N N . LYS A 1 569 ? 14.523 -42.167 57.482 1.00 33.78 569 LYS A N 1
ATOM 4496 C CA . LYS A 1 569 ? 15.932 -42.093 57.977 1.00 33.78 569 LYS A CA 1
ATOM 4497 C C . LYS A 1 569 ? 16.994 -42.159 56.849 1.00 33.78 569 LYS A C 1
ATOM 4499 O O . LYS A 1 569 ? 17.037 -43.149 56.145 1.00 33.78 569 LYS A O 1
ATOM 4504 N N . ARG A 1 570 ? 17.810 -41.131 56.542 1.00 33.84 570 ARG A N 1
ATOM 4505 C CA . ARG A 1 570 ? 18.757 -40.266 57.312 1.00 33.84 570 ARG A CA 1
ATOM 4506 C C . ARG A 1 570 ? 20.166 -40.880 57.441 1.00 33.84 570 ARG A C 1
ATOM 4508 O O . ARG A 1 570 ? 20.300 -41.859 58.159 1.00 33.84 570 ARG A O 1
ATOM 4515 N N . LEU A 1 571 ? 21.176 -40.225 56.840 1.00 34.34 571 LEU A N 1
ATOM 4516 C CA . LEU A 1 571 ? 22.587 -40.002 57.267 1.00 34.34 571 LEU A CA 1
ATOM 4517 C C . LEU A 1 571 ? 23.364 -39.410 56.057 1.00 34.34 571 LEU A C 1
ATOM 4519 O O . LEU A 1 571 ? 23.096 -39.810 54.937 1.00 34.34 571 LEU A O 1
ATOM 4523 N N . GLY A 1 572 ? 24.288 -38.451 56.156 1.00 28.86 572 GLY A N 1
ATOM 4524 C CA . GLY A 1 572 ? 24.974 -37.900 57.316 1.00 28.86 572 GLY A CA 1
ATOM 4525 C C . GLY A 1 572 ? 25.639 -36.536 57.048 1.00 28.86 572 GLY A C 1
ATOM 4526 O O . GLY A 1 572 ? 25.760 -36.054 55.928 1.00 28.86 572 GLY A O 1
ATOM 4527 N N . SER A 1 573 ? 26.009 -35.930 58.169 1.00 34.88 573 SER A N 1
ATOM 4528 C CA . SER A 1 573 ? 26.741 -34.687 58.436 1.00 34.88 573 SER A CA 1
ATOM 4529 C C . SER A 1 573 ? 28.205 -34.672 57.973 1.00 34.88 573 SER A C 1
ATOM 4531 O O . SER A 1 573 ? 28.796 -35.743 57.925 1.00 34.88 573 SER A O 1
ATOM 4533 N N . ILE A 1 574 ? 28.818 -33.476 57.832 1.00 32.69 574 ILE A N 1
ATOM 4534 C CA . ILE A 1 574 ? 30.097 -33.071 58.484 1.00 32.69 574 ILE A CA 1
ATOM 4535 C C . ILE A 1 574 ? 30.426 -31.560 58.264 1.00 32.69 574 ILE A C 1
ATOM 4537 O O . ILE A 1 574 ? 30.528 -31.064 57.151 1.00 32.69 574 ILE A O 1
ATOM 4541 N N . THR A 1 575 ? 30.540 -30.863 59.405 1.00 36.25 575 THR A N 1
ATOM 4542 C CA . THR A 1 575 ? 31.253 -29.629 59.851 1.00 36.25 575 THR A CA 1
ATOM 4543 C C . THR A 1 575 ? 32.033 -28.679 58.906 1.00 36.25 575 THR A C 1
ATOM 4545 O O . THR A 1 575 ? 32.928 -29.146 58.211 1.00 36.25 575 THR A O 1
ATOM 4548 N N . ARG A 1 576 ? 31.944 -27.339 59.134 1.00 32.47 576 ARG A N 1
ATOM 4549 C CA . ARG A 1 576 ? 32.967 -26.502 59.851 1.00 32.47 576 ARG A CA 1
ATOM 4550 C C . ARG A 1 576 ? 32.570 -25.006 60.082 1.00 32.47 576 ARG A C 1
ATOM 4552 O O . ARG A 1 576 ? 32.352 -24.276 59.130 1.00 32.47 576 ARG A O 1
ATOM 4559 N N . LYS A 1 577 ? 32.528 -24.613 61.373 1.00 34.34 577 LYS A N 1
ATOM 4560 C CA . LYS A 1 577 ? 32.969 -23.377 62.108 1.00 34.34 577 LYS A CA 1
ATOM 4561 C C . LYS A 1 577 ? 33.009 -21.987 61.409 1.00 34.34 577 LYS A C 1
ATOM 4563 O O . LYS A 1 577 ? 33.665 -21.859 60.390 1.00 34.34 577 LYS A O 1
ATOM 4568 N N . GLN A 1 578 ? 32.271 -20.964 61.898 1.00 32.06 578 GLN A N 1
ATOM 4569 C CA . GLN A 1 578 ? 32.551 -19.974 62.998 1.00 32.06 578 GLN A CA 1
ATOM 4570 C C . GLN A 1 578 ? 33.634 -18.915 62.660 1.00 32.06 578 GLN A C 1
ATOM 4572 O O . GLN A 1 578 ? 34.665 -19.318 62.145 1.00 32.06 578 GLN A O 1
ATOM 4577 N N . SER A 1 579 ? 33.620 -17.609 62.998 1.00 36.41 579 SER A N 1
ATOM 4578 C CA . SER A 1 579 ? 32.680 -16.566 63.502 1.00 36.41 579 SER A CA 1
ATOM 4579 C C . SER A 1 579 ? 33.440 -15.174 63.400 1.00 36.41 579 SER A C 1
ATOM 4581 O O . SER A 1 579 ? 34.308 -15.100 62.534 1.00 36.41 579 SER A O 1
ATOM 4583 N N . PRO A 1 580 ? 33.192 -14.061 64.162 1.00 65.31 580 PRO A N 1
ATOM 4584 C CA . PRO A 1 580 ? 32.926 -12.712 63.596 1.00 65.31 580 PRO A CA 1
ATOM 4585 C C . PRO A 1 580 ? 33.726 -11.531 64.248 1.00 65.31 580 PRO A C 1
ATOM 4587 O O . PRO A 1 580 ? 34.564 -11.761 65.111 1.00 65.31 580 PRO A O 1
ATOM 4590 N N . CYS A 1 581 ? 33.436 -10.260 63.901 1.00 29.95 581 CYS A N 1
ATOM 4591 C CA . CYS A 1 581 ? 33.567 -9.062 64.784 1.00 29.95 581 CYS A CA 1
ATOM 4592 C C . CYS A 1 581 ? 32.981 -7.801 64.087 1.00 29.95 581 CYS A C 1
ATOM 4594 O O . CYS A 1 581 ? 33.357 -7.517 62.958 1.00 29.95 581 CYS A O 1
ATOM 4596 N N . ALA A 1 582 ? 31.892 -7.178 64.572 1.00 33.47 582 ALA A N 1
ATOM 4597 C CA . ALA A 1 582 ? 31.771 -6.109 65.599 1.00 33.47 582 ALA A CA 1
ATOM 4598 C C . ALA A 1 582 ? 31.962 -4.665 65.038 1.00 33.47 582 ALA A C 1
ATOM 4600 O O . ALA A 1 582 ? 33.030 -4.338 64.547 1.00 33.47 582 ALA A O 1
ATOM 4601 N N . ARG A 1 583 ? 30.892 -3.848 64.900 1.00 36.53 583 ARG A N 1
ATOM 4602 C CA . ARG A 1 583 ? 30.330 -2.811 65.832 1.00 36.53 583 ARG A CA 1
ATOM 4603 C C . ARG A 1 583 ? 31.237 -1.564 66.000 1.00 36.53 583 ARG A C 1
ATOM 4605 O O . ARG A 1 583 ? 32.327 -1.705 66.531 1.00 36.53 583 ARG A O 1
ATOM 4612 N N . ARG A 1 584 ? 30.822 -0.334 65.630 1.00 31.44 584 ARG A N 1
ATOM 4613 C CA . ARG A 1 584 ? 30.126 0.662 66.499 1.00 31.44 584 ARG A CA 1
ATOM 4614 C C . ARG A 1 584 ? 29.737 1.968 65.741 1.00 31.44 584 ARG A C 1
ATOM 4616 O O . ARG A 1 584 ? 30.581 2.535 65.067 1.00 31.44 584 ARG A O 1
ATOM 4623 N N . THR A 1 585 ? 28.464 2.388 65.880 1.00 35.12 585 THR A N 1
ATOM 4624 C CA . THR A 1 585 ? 27.893 3.687 66.385 1.00 35.12 585 THR A CA 1
ATOM 4625 C C . THR A 1 585 ? 28.763 4.969 66.396 1.00 35.12 585 THR A C 1
ATOM 4627 O O . THR A 1 585 ? 29.927 4.855 66.750 1.00 35.12 585 THR A O 1
ATOM 4630 N N . ALA A 1 586 ? 28.297 6.225 66.246 1.00 33.97 586 ALA A N 1
ATOM 4631 C CA . ALA A 1 586 ? 26.974 6.879 66.141 1.00 33.97 586 ALA A CA 1
ATOM 4632 C C . ALA A 1 586 ? 27.134 8.415 65.902 1.00 33.97 586 ALA A C 1
ATOM 4634 O O . ALA A 1 586 ? 28.221 8.936 66.133 1.00 33.97 586 ALA A O 1
ATOM 4635 N N . SER A 1 587 ? 26.004 9.092 65.587 1.00 34.56 587 SER A N 1
ATOM 4636 C CA . SER A 1 587 ? 25.611 10.510 65.875 1.00 34.56 587 SER A CA 1
ATOM 4637 C C . SER A 1 587 ? 26.432 11.657 65.243 1.00 34.56 587 SER A C 1
ATOM 4639 O O . SER A 1 587 ? 27.638 11.537 65.133 1.00 34.56 587 SER A O 1
ATOM 4641 N N . SER A 1 588 ? 25.920 12.823 64.820 1.00 32.84 588 SER A N 1
ATOM 4642 C CA . SER A 1 588 ? 24.669 13.579 65.047 1.00 32.84 588 SER A CA 1
ATOM 4643 C C . SER A 1 588 ? 24.599 14.775 64.062 1.00 32.84 588 SER A C 1
ATOM 4645 O O . SER A 1 588 ? 25.634 15.323 63.695 1.00 32.84 588 SER A O 1
ATOM 4647 N N . SER A 1 589 ? 23.391 15.210 63.684 1.00 37.12 589 SER A N 1
ATOM 4648 C CA . SER A 1 589 ? 23.045 16.537 63.100 1.00 37.12 589 SER A CA 1
ATOM 4649 C C . SER A 1 589 ? 23.191 17.665 64.172 1.00 37.12 589 SER A C 1
ATOM 4651 O O . SER A 1 589 ? 23.389 17.266 65.322 1.00 37.12 589 SER A O 1
ATOM 4653 N N . PRO A 1 590 ? 23.058 19.010 63.934 1.00 51.50 590 PRO A N 1
ATOM 4654 C CA . PRO A 1 590 ? 22.170 19.687 62.960 1.00 51.50 590 PRO A CA 1
ATOM 4655 C C . PRO A 1 590 ? 22.605 21.057 62.333 1.00 51.50 590 PRO A C 1
ATOM 4657 O O . PRO A 1 590 ? 23.565 21.698 62.739 1.00 51.50 590 PRO A O 1
ATOM 4660 N N . SER A 1 591 ? 21.814 21.477 61.328 1.00 37.28 591 SER A N 1
ATOM 4661 C CA . SER A 1 591 ? 21.368 22.836 60.908 1.00 37.28 591 SER A CA 1
ATOM 4662 C C . SER A 1 591 ? 22.280 24.084 60.963 1.00 37.28 591 SER A C 1
ATOM 4664 O O . SER A 1 591 ? 22.643 24.542 62.042 1.00 37.28 591 SER A O 1
ATOM 4666 N N . SER A 1 592 ? 22.428 24.783 59.823 1.00 31.59 592 SER A N 1
ATOM 4667 C CA . SER A 1 592 ? 22.050 26.208 59.601 1.00 31.59 592 SER A CA 1
ATOM 4668 C C . SER A 1 592 ? 22.530 26.723 58.221 1.00 31.59 592 SER A C 1
ATOM 4670 O O . SER A 1 592 ? 23.528 26.259 57.681 1.00 31.59 592 SER A O 1
ATOM 4672 N N . THR A 1 593 ? 21.793 27.673 57.641 1.00 40.94 593 THR A N 1
ATOM 4673 C CA . THR A 1 593 ? 22.031 28.421 56.375 1.00 40.94 593 THR A CA 1
ATOM 4674 C C . THR A 1 593 ? 21.967 29.929 56.688 1.00 40.94 593 THR A C 1
ATOM 4676 O O . THR A 1 593 ? 21.336 30.250 57.696 1.00 40.94 593 THR A O 1
ATOM 4679 N N . PRO A 1 594 ? 22.306 30.879 55.780 1.00 63.56 594 PRO A N 1
ATOM 4680 C CA . PRO A 1 594 ? 23.444 31.090 54.852 1.00 63.56 594 PRO A CA 1
ATOM 4681 C C . PRO A 1 594 ? 24.142 32.465 55.219 1.00 63.56 594 PRO A C 1
ATOM 4683 O O . PRO A 1 594 ? 23.985 32.809 56.391 1.00 63.56 594 PRO A O 1
ATOM 4686 N N . PRO A 1 595 ? 24.898 33.274 54.399 1.00 53.25 595 PRO A N 1
ATOM 4687 C CA . PRO A 1 595 ? 24.601 33.774 53.030 1.00 53.25 595 PRO A CA 1
ATOM 4688 C C . PRO A 1 595 ? 25.799 34.003 52.046 1.00 53.25 595 PRO A C 1
ATOM 4690 O O . PRO A 1 595 ? 26.964 34.020 52.418 1.00 53.25 595 PRO A O 1
ATOM 4693 N N . SER A 1 596 ? 25.437 34.223 50.770 1.00 34.25 596 SER A N 1
ATOM 4694 C CA . SER A 1 596 ? 25.985 35.153 49.749 1.00 34.25 596 SER A CA 1
ATOM 4695 C C . SER A 1 596 ? 27.494 35.477 49.663 1.00 34.25 596 SER A C 1
ATOM 4697 O O . SER A 1 596 ? 28.025 36.177 50.518 1.00 34.25 596 SER A O 1
ATOM 4699 N N . ALA A 1 597 ? 28.114 35.161 48.514 1.00 35.16 597 ALA A N 1
ATOM 4700 C CA . ALA A 1 597 ? 29.082 36.037 47.834 1.00 35.16 597 ALA A CA 1
ATOM 4701 C C . ALA A 1 597 ? 29.251 35.641 46.351 1.00 35.16 597 ALA A C 1
ATOM 4703 O O . ALA A 1 597 ? 29.351 34.464 46.011 1.00 35.16 597 ALA A O 1
ATOM 4704 N N . ALA A 1 598 ? 29.250 36.658 45.491 1.00 37.47 598 ALA A N 1
ATOM 4705 C CA . ALA A 1 598 ? 29.343 36.626 44.034 1.00 37.47 598 ALA A CA 1
ATOM 4706 C C . ALA A 1 598 ? 30.747 36.281 43.502 1.00 37.47 598 ALA A C 1
ATOM 4708 O O . ALA A 1 598 ? 31.721 36.537 44.201 1.00 37.47 598 ALA A O 1
ATOM 4709 N N . MET A 1 599 ? 30.835 35.789 42.254 1.00 39.12 599 MET A N 1
ATOM 4710 C CA . MET A 1 599 ? 31.981 35.908 41.321 1.00 39.12 599 MET A CA 1
ATOM 4711 C C . MET A 1 599 ? 31.626 35.284 39.934 1.00 39.12 599 MET A C 1
ATOM 4713 O O . MET A 1 599 ? 30.607 34.597 39.855 1.00 39.12 599 MET A O 1
ATOM 4717 N N . PRO A 1 600 ? 32.375 35.558 38.837 1.00 52.56 600 PRO A N 1
ATOM 4718 C CA . PRO A 1 600 ? 31.815 36.172 37.625 1.00 52.56 600 PRO A CA 1
ATOM 4719 C C . PRO A 1 600 ? 31.858 35.312 36.339 1.00 52.56 600 PRO A C 1
ATOM 4721 O O . PRO A 1 600 ? 32.361 34.191 36.322 1.00 52.56 600 PRO A O 1
ATOM 4724 N N . ASP A 1 601 ? 31.318 35.911 35.270 1.00 42.38 601 ASP A N 1
ATOM 4725 C CA . ASP A 1 601 ? 31.210 35.467 33.870 1.00 42.38 601 ASP A CA 1
ATOM 4726 C C . ASP A 1 601 ? 32.492 34.898 33.228 1.00 42.38 601 ASP A C 1
ATOM 4728 O O . ASP A 1 601 ? 33.591 35.397 33.492 1.00 42.38 601 ASP A O 1
ATOM 4732 N N . PRO A 1 602 ? 32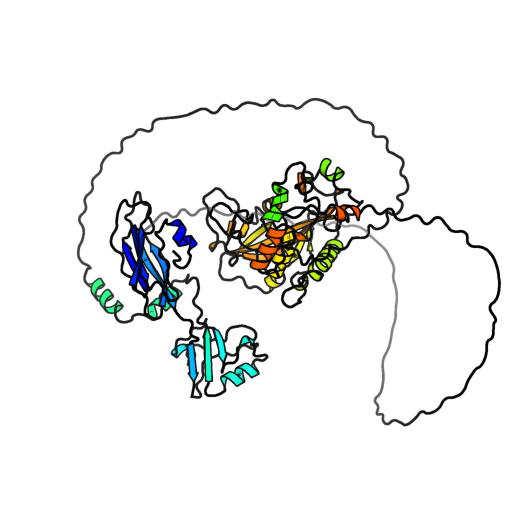.363 33.986 32.239 1.00 55.78 602 PRO A N 1
ATOM 4733 C CA . PRO A 1 602 ? 33.380 33.777 31.225 1.00 55.78 602 PRO A CA 1
ATOM 4734 C C . PRO A 1 602 ? 33.021 34.429 29.876 1.00 55.78 602 PRO A C 1
ATOM 4736 O O . PRO A 1 602 ? 31.993 34.184 29.248 1.00 55.78 602 PRO A O 1
ATOM 4739 N N . ILE A 1 603 ? 33.981 35.258 29.486 1.00 40.47 603 ILE A N 1
ATOM 4740 C CA . ILE A 1 603 ? 34.358 35.873 28.213 1.00 40.47 603 ILE A CA 1
ATOM 4741 C C . ILE A 1 603 ? 33.943 35.112 26.935 1.00 40.47 603 ILE A C 1
ATOM 4743 O O . ILE A 1 603 ? 34.109 33.901 26.807 1.00 40.47 603 ILE A O 1
ATOM 4747 N N . CYS A 1 604 ? 33.469 35.903 25.965 1.00 35.62 604 CYS A N 1
ATOM 4748 C CA . CYS A 1 604 ? 33.242 35.565 24.559 1.00 35.62 604 CYS A CA 1
ATOM 4749 C C . CYS A 1 604 ? 34.562 35.336 23.802 1.00 35.62 604 CYS A C 1
ATOM 4751 O O . CYS A 1 604 ? 35.468 36.159 23.910 1.00 35.62 604 CYS A O 1
ATOM 4753 N N . GLU A 1 605 ? 34.615 34.310 22.948 1.00 37.53 605 GLU A N 1
ATOM 4754 C CA . GLU A 1 605 ? 35.663 34.143 21.932 1.00 37.53 605 GLU A CA 1
ATOM 4755 C C . GLU A 1 605 ? 35.091 34.173 20.508 1.00 37.53 605 GLU A C 1
ATOM 4757 O O . GLU A 1 605 ? 33.950 33.791 20.241 1.00 37.53 605 GLU A O 1
ATOM 4762 N N . GLU A 1 606 ? 35.919 34.724 19.627 1.00 35.62 606 GLU A N 1
ATOM 4763 C CA . GLU A 1 606 ? 35.610 35.340 18.345 1.00 35.62 606 GLU A CA 1
ATOM 4764 C C . GLU A 1 606 ? 35.347 34.365 17.189 1.00 35.62 606 GLU A C 1
ATOM 4766 O O . GLU A 1 606 ? 35.843 33.242 17.109 1.00 35.62 606 GLU A O 1
ATOM 4771 N N . ALA A 1 607 ? 34.579 34.875 16.226 1.00 34.06 607 ALA A N 1
ATOM 4772 C CA . ALA A 1 607 ? 34.259 34.243 14.960 1.00 34.06 607 ALA A CA 1
ATOM 4773 C C . ALA A 1 607 ? 35.441 34.274 13.972 1.00 34.06 607 ALA A C 1
ATOM 4775 O O . ALA A 1 607 ? 35.972 35.334 13.644 1.00 34.06 607 ALA A O 1
ATOM 4776 N N . VAL A 1 608 ? 35.770 33.113 13.400 1.00 40.25 608 VAL A N 1
ATOM 4777 C CA . VAL A 1 608 ? 36.690 32.964 12.260 1.00 40.25 608 VAL A CA 1
ATOM 4778 C C . VAL A 1 608 ? 35.904 33.014 10.937 1.00 40.25 608 VAL A C 1
ATOM 4780 O O . VAL A 1 608 ? 34.935 32.263 10.782 1.00 40.25 608 VAL A O 1
ATOM 4783 N N . PRO A 1 609 ? 36.293 33.843 9.947 1.00 51.91 609 PRO A N 1
ATOM 4784 C CA . PRO A 1 609 ? 35.618 33.898 8.657 1.00 51.91 609 PRO A CA 1
ATOM 4785 C C . PRO A 1 609 ? 36.155 32.860 7.657 1.00 51.91 609 PRO A C 1
ATOM 4787 O O . PRO A 1 609 ? 37.355 32.663 7.481 1.00 51.91 609 PRO A O 1
ATOM 4790 N N . VAL A 1 610 ? 35.217 32.240 6.941 1.00 41.12 610 VAL A N 1
ATOM 4791 C CA . VAL A 1 610 ? 35.428 31.317 5.815 1.00 41.12 610 VAL A CA 1
ATOM 4792 C C . VAL A 1 610 ? 35.698 32.104 4.521 1.00 41.12 610 VAL A C 1
ATOM 4794 O O . VAL A 1 610 ? 34.872 32.952 4.171 1.00 41.12 610 VAL A O 1
ATOM 4797 N N . PRO A 1 611 ? 36.737 31.792 3.718 1.00 48.25 611 PRO A N 1
ATOM 4798 C CA . PRO A 1 611 ? 36.847 32.314 2.362 1.00 48.25 611 PRO A CA 1
ATOM 4799 C C . PRO A 1 611 ? 36.182 31.387 1.331 1.00 48.25 611 PRO A C 1
ATOM 4801 O O . PRO A 1 611 ? 36.401 30.176 1.287 1.00 48.25 611 PRO A O 1
ATOM 4804 N N . ARG A 1 612 ? 35.367 31.995 0.461 1.00 35.91 612 ARG A N 1
ATOM 4805 C CA . ARG A 1 612 ? 34.778 31.390 -0.743 1.00 35.91 612 ARG A CA 1
ATOM 4806 C C . ARG A 1 612 ? 35.668 31.616 -1.973 1.00 35.91 612 ARG A C 1
ATOM 4808 O O . ARG A 1 612 ? 36.292 32.660 -2.098 1.00 35.91 612 ARG A O 1
ATOM 4815 N N . ARG A 1 613 ? 35.483 30.701 -2.937 1.00 36.28 613 ARG A N 1
ATOM 4816 C CA . ARG A 1 613 ? 35.797 30.734 -4.385 1.00 36.28 613 ARG A CA 1
ATOM 4817 C C . ARG A 1 613 ? 37.240 30.459 -4.813 1.00 36.28 613 ARG A C 1
ATOM 4819 O O . ARG A 1 613 ? 38.136 31.263 -4.622 1.00 36.28 613 ARG A O 1
ATOM 4826 N N . TRP A 1 614 ? 37.379 29.354 -5.546 1.00 34.25 614 TRP A N 1
ATOM 4827 C CA . TRP A 1 614 ? 38.445 29.119 -6.513 1.00 34.25 614 TRP A CA 1
ATOM 4828 C C . TRP A 1 614 ? 37.839 29.153 -7.920 1.00 34.25 614 TRP A C 1
ATOM 4830 O O . TRP A 1 614 ? 37.056 28.271 -8.280 1.00 34.25 614 TRP A O 1
ATOM 4840 N N . ASP A 1 615 ? 38.209 30.172 -8.693 1.00 35.06 615 ASP A N 1
ATOM 4841 C CA . ASP A 1 615 ? 38.163 30.158 -10.155 1.00 35.06 615 ASP A CA 1
ATOM 4842 C C . ASP A 1 615 ? 39.389 29.386 -10.664 1.00 35.06 615 ASP A C 1
ATOM 4844 O O . ASP A 1 615 ? 40.519 29.653 -10.254 1.00 35.06 615 ASP A O 1
ATOM 4848 N N . LYS A 1 616 ? 39.183 28.410 -11.556 1.00 37.50 616 LYS A N 1
ATOM 4849 C CA . LYS A 1 616 ? 40.275 27.692 -12.228 1.00 37.50 616 LYS A CA 1
ATOM 4850 C C . LYS A 1 616 ? 40.541 28.322 -13.592 1.00 37.50 616 LYS A C 1
ATOM 4852 O O . LYS A 1 616 ? 39.853 28.014 -14.563 1.00 37.50 616 LYS A O 1
ATOM 4857 N N . THR A 1 617 ? 41.603 29.122 -13.661 1.00 39.16 617 THR A N 1
ATOM 4858 C CA . THR A 1 617 ? 42.217 29.586 -14.911 1.00 39.16 617 THR A CA 1
ATOM 4859 C C . THR A 1 617 ? 43.626 28.997 -15.040 1.00 39.16 617 THR A C 1
ATOM 4861 O O . THR A 1 617 ? 44.531 29.332 -14.291 1.00 39.16 617 THR A O 1
ATOM 4864 N N . ARG A 1 618 ? 43.753 28.051 -15.973 1.00 37.88 618 ARG A N 1
ATOM 4865 C CA . ARG A 1 618 ? 44.868 27.743 -16.895 1.00 37.88 618 ARG A CA 1
ATOM 4866 C C . ARG A 1 618 ? 46.218 28.496 -16.735 1.00 37.88 618 ARG A C 1
ATOM 4868 O O . ARG A 1 618 ? 46.279 29.653 -17.126 1.00 37.88 618 ARG A O 1
ATOM 4875 N N . ILE A 1 619 ? 47.295 27.778 -16.371 1.00 39.94 619 ILE A N 1
ATOM 4876 C CA . ILE A 1 619 ? 48.741 27.993 -16.694 1.00 39.94 619 ILE A CA 1
ATOM 4877 C C . ILE A 1 619 ? 49.394 26.583 -16.607 1.00 39.94 619 ILE A C 1
ATOM 4879 O O . ILE A 1 619 ? 49.184 25.911 -15.605 1.00 39.94 619 ILE A O 1
ATOM 4883 N N . VAL A 1 620 ? 49.846 25.895 -17.669 1.00 40.66 620 VAL A N 1
ATOM 4884 C CA . VAL A 1 620 ? 51.072 26.003 -18.506 1.00 40.66 620 VAL A CA 1
ATOM 4885 C C . VAL A 1 620 ? 52.393 25.697 -17.761 1.00 40.66 620 VAL A C 1
ATOM 4887 O O . VAL A 1 620 ? 52.876 26.510 -16.993 1.00 40.66 620 VAL A O 1
ATOM 4890 N N . SER A 1 621 ? 52.929 24.499 -18.048 1.00 40.53 621 SER A N 1
ATOM 4891 C CA . SER A 1 621 ? 54.336 24.031 -18.100 1.00 40.53 621 SER A CA 1
ATOM 4892 C C . SER A 1 621 ? 55.419 24.615 -17.171 1.00 40.53 621 SER A C 1
ATOM 4894 O O . SER A 1 621 ? 55.728 25.795 -17.275 1.00 40.53 621 SER A O 1
ATOM 4896 N N . GLN A 1 622 ? 56.141 23.737 -16.458 1.00 38.81 622 GLN A N 1
ATOM 4897 C CA . GLN A 1 622 ? 57.566 23.386 -16.677 1.00 38.81 622 GLN A CA 1
ATOM 4898 C C . GLN A 1 622 ? 58.175 22.729 -15.422 1.00 38.81 622 GLN A C 1
ATOM 4900 O O . GLN A 1 622 ? 58.225 23.365 -14.372 1.00 38.81 622 GLN A O 1
ATOM 4905 N N . ALA A 1 623 ? 58.633 21.482 -15.590 1.00 41.72 623 ALA A N 1
ATOM 4906 C CA . ALA A 1 623 ? 59.823 20.805 -15.043 1.00 41.72 623 ALA A CA 1
ATOM 4907 C C . ALA A 1 623 ? 59.540 19.301 -14.964 1.00 41.72 623 ALA A C 1
ATOM 4909 O O . ALA A 1 623 ? 58.620 18.919 -14.204 1.00 41.72 623 ALA A O 1
#